Protein AF-A0A9W6WL36-F1 (afdb_monomer_lite)

Foldseek 3Di:
DDPPDPDDDPVVVVVVQVLQVVLQVVLVVVLVVAFAFDADDSRDTDTDGPPPDQAWDWDQDPVRDIDIDGPSFVVSVVVCLVPPKDQADWDQPDPVVSDIDGGIDDPDGDDDDDDFDDKFAFQALDPPGGDHFAMWTHHPVLDTPDGTDAPLPDPWFQQLRNVLVVPQPSLCNDDPDPQRSLLSSQVSLVVSLVCLVVLNPVPDLVRSLNNQKTKDWAQDALVVCPPDFALQNLQLVLCCVQVHVVQRGDHGRIRIWAFFCAPPPDDSSLRTYGSVLVVDDPVSVLVSVCVSRVNNPDPDSRPSNGGPSVVVSVVSLSVCQRRRQVVCVVVVHHRSHVVRDRDPVSVVVVCCVPDPPNPDDVVVVDDDDPPPDDPDDPPPPPPDPPPPDDDDDDDDDDDDDDDDDDD

Radius of gyration: 34.39 Å; chains: 1; bounding box: 67×111×102 Å

Structure (mmCIF, N/CA/C/O backbone):
data_AF-A0A9W6WL36-F1
#
_entry.id   AF-A0A9W6WL36-F1
#
loop_
_atom_site.group_PDB
_atom_site.id
_atom_site.type_symbol
_atom_site.label_atom_id
_atom_site.label_alt_id
_atom_site.label_comp_id
_atom_site.label_asym_id
_atom_site.label_entity_id
_atom_site.label_seq_id
_atom_site.pdbx_PDB_ins_code
_atom_site.Cartn_x
_atom_site.Cartn_y
_atom_site.Cartn_z
_atom_site.occupancy
_atom_site.B_iso_or_equiv
_atom_site.auth_seq_id
_atom_site.auth_comp_id
_atom_site.auth_asym_id
_atom_site.auth_atom_id
_atom_site.pdbx_PDB_model_num
ATOM 1 N N . MET A 1 1 ? 8.421 17.167 17.405 1.00 91.50 1 MET A N 1
ATOM 2 C CA . MET A 1 1 ? 9.853 16.872 17.135 1.00 91.50 1 MET A CA 1
ATOM 3 C C . MET A 1 1 ? 10.465 17.694 15.990 1.00 91.50 1 MET A C 1
ATOM 5 O O . MET A 1 1 ? 11.444 17.273 15.384 1.00 91.50 1 MET A O 1
ATOM 9 N N . ARG A 1 2 ? 9.930 18.885 15.678 1.00 93.38 2 ARG A N 1
ATOM 10 C CA . ARG A 1 2 ? 10.450 19.747 14.604 1.00 93.38 2 ARG A CA 1
ATOM 11 C C . ARG A 1 2 ? 11.772 20.396 15.037 1.00 93.38 2 ARG A C 1
ATOM 13 O O . ARG A 1 2 ? 11.843 20.941 16.137 1.00 93.38 2 ARG A O 1
ATOM 20 N N . LYS A 1 3 ? 12.792 20.378 14.170 1.00 94.38 3 LYS A N 1
ATOM 21 C CA . LYS A 1 3 ? 14.057 21.101 14.401 1.00 94.38 3 LYS A CA 1
ATOM 22 C C . LYS A 1 3 ? 13.787 22.608 14.509 1.00 94.38 3 LYS A C 1
ATOM 24 O O . LYS A 1 3 ? 13.025 23.146 13.709 1.00 94.38 3 LYS A O 1
ATOM 29 N N . GLY A 1 4 ? 14.388 23.269 15.499 1.00 94.31 4 GLY A N 1
ATOM 30 C CA . GLY A 1 4 ? 14.174 24.699 15.762 1.00 94.31 4 GLY A CA 1
ATOM 31 C C . GLY A 1 4 ? 12.824 25.042 16.408 1.00 94.31 4 GLY A C 1
ATOM 32 O O . GLY A 1 4 ? 12.431 26.205 16.411 1.00 94.31 4 GLY A O 1
ATOM 33 N N . SER A 1 5 ? 12.086 24.054 16.935 1.00 97.12 5 SER A N 1
ATOM 34 C CA . SER A 1 5 ? 10.872 24.325 17.718 1.00 97.12 5 SER A CA 1
ATOM 35 C C . SER A 1 5 ? 11.226 25.022 19.033 1.00 97.12 5 SER A C 1
ATOM 37 O O . SER A 1 5 ? 12.085 24.533 19.763 1.00 97.12 5 SER A O 1
ATOM 39 N N . ARG A 1 6 ? 10.531 26.122 19.357 1.00 97.31 6 ARG A N 1
ATOM 40 C CA . ARG A 1 6 ? 10.685 26.830 20.643 1.00 97.31 6 ARG A CA 1
ATOM 41 C C . ARG A 1 6 ? 10.225 25.979 21.830 1.00 97.31 6 ARG A C 1
ATOM 43 O O . ARG A 1 6 ? 10.851 26.014 22.879 1.00 97.31 6 ARG A O 1
ATOM 50 N N . TRP A 1 7 ? 9.177 25.181 21.634 1.00 97.00 7 TRP A N 1
ATOM 51 C CA . TRP A 1 7 ? 8.701 24.187 22.597 1.00 97.00 7 TRP A CA 1
ATOM 52 C C . TRP A 1 7 ? 9.056 22.799 22.076 1.00 97.00 7 TRP A C 1
ATOM 54 O O . TRP A 1 7 ? 8.267 22.136 21.399 1.00 97.00 7 TRP A O 1
ATOM 64 N N . TYR A 1 8 ? 10.310 22.407 22.273 1.00 96.88 8 TYR A N 1
ATOM 65 C CA . TYR A 1 8 ? 10.789 21.072 21.941 1.00 96.88 8 TYR A CA 1
ATOM 66 C C . TYR A 1 8 ? 10.820 20.220 23.211 1.00 96.88 8 TYR A C 1
ATOM 68 O O . TYR A 1 8 ? 11.493 20.576 24.169 1.00 96.88 8 TYR A O 1
ATOM 76 N N . SER A 1 9 ? 10.127 19.084 23.202 1.00 97.31 9 SER A N 1
ATOM 77 C CA . SER A 1 9 ? 10.274 18.038 24.217 1.00 97.31 9 SER A CA 1
ATOM 78 C C . SER A 1 9 ? 10.141 16.679 23.544 1.00 97.31 9 SER A C 1
ATOM 80 O O . SER A 1 9 ? 9.159 16.410 22.843 1.00 97.31 9 SER A O 1
ATOM 82 N N . MET A 1 10 ? 11.163 15.845 23.725 1.00 97.38 10 MET A N 1
ATOM 83 C CA . MET A 1 10 ? 11.170 14.470 23.229 1.00 97.38 10 MET A CA 1
ATOM 84 C C . MET A 1 10 ? 10.316 13.574 24.123 1.00 97.38 10 ME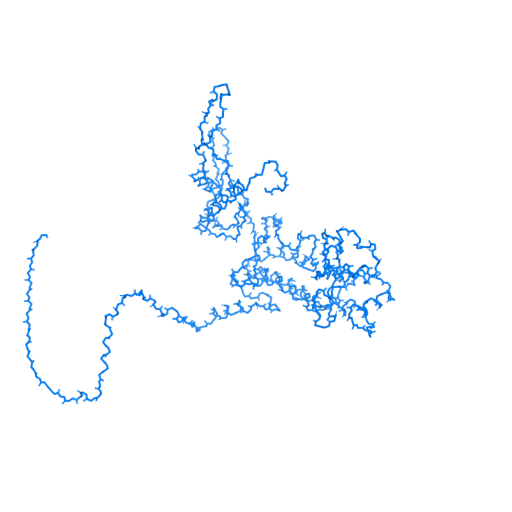T A C 1
ATOM 86 O O . MET A 1 10 ? 9.610 12.696 23.636 1.00 97.38 10 MET A O 1
ATOM 90 N N . GLU A 1 11 ? 10.351 13.849 25.419 1.00 98.00 11 GLU A N 1
ATOM 91 C CA . GLU A 1 11 ? 9.641 13.159 26.484 1.00 98.00 11 GLU A CA 1
ATOM 92 C C . GLU A 1 11 ? 8.134 13.273 26.275 1.00 98.00 11 GLU A C 1
ATOM 94 O O . GLU A 1 11 ? 7.449 12.254 26.236 1.00 98.00 11 GLU A O 1
ATOM 99 N N . MET A 1 12 ? 7.628 14.490 26.033 1.00 98.06 12 MET A N 1
ATOM 100 C CA . MET A 1 12 ? 6.214 14.720 25.732 1.00 98.06 12 MET A CA 1
ATOM 101 C C . MET A 1 12 ? 5.769 13.892 24.521 1.00 98.06 12 MET A C 1
ATOM 103 O O . MET A 1 12 ? 4.771 13.182 24.591 1.00 98.06 12 MET A O 1
ATOM 107 N N . ALA A 1 13 ? 6.540 13.924 23.428 1.00 97.69 13 ALA A N 1
ATOM 108 C CA . ALA A 1 13 ? 6.221 13.149 22.230 1.00 97.69 13 ALA A CA 1
ATOM 109 C C . ALA A 1 13 ? 6.243 11.632 22.496 1.00 97.69 13 ALA A C 1
ATOM 111 O O . ALA A 1 13 ? 5.366 10.911 22.021 1.00 97.69 13 ALA A O 1
ATOM 112 N N . GLY A 1 14 ? 7.216 11.148 23.273 1.00 97.88 14 GLY A N 1
ATOM 113 C CA . GLY A 1 14 ? 7.319 9.744 23.670 1.00 97.88 14 GLY A CA 1
ATOM 114 C C . GLY A 1 14 ? 6.126 9.278 24.506 1.00 97.88 14 GLY A C 1
ATOM 115 O O . GLY A 1 14 ? 5.538 8.241 24.198 1.00 97.88 14 GLY A O 1
ATOM 116 N N . ILE A 1 15 ? 5.727 10.069 25.508 1.00 98.12 15 ILE A N 1
ATOM 117 C CA . ILE A 1 15 ? 4.568 9.786 26.369 1.00 98.12 15 ILE A CA 1
ATOM 118 C C . ILE A 1 15 ? 3.284 9.723 25.538 1.00 98.12 15 ILE A C 1
ATOM 120 O O . ILE A 1 15 ? 2.516 8.770 25.688 1.00 98.12 15 ILE A O 1
ATOM 124 N N . THR A 1 16 ? 3.063 10.677 24.625 1.00 97.38 16 THR A N 1
ATOM 125 C CA . THR A 1 16 ? 1.879 10.678 23.749 1.00 97.38 16 THR A CA 1
ATOM 126 C C . THR A 1 16 ? 1.820 9.413 22.890 1.00 97.38 16 THR A C 1
ATOM 128 O O . THR A 1 16 ? 0.792 8.738 22.861 1.00 97.38 16 THR A O 1
ATOM 131 N N . CYS A 1 17 ? 2.929 9.042 22.240 1.00 96.88 17 CYS A N 1
ATOM 132 C CA . CYS A 1 17 ? 2.988 7.852 21.389 1.00 96.88 17 CYS A CA 1
ATOM 133 C C . CYS A 1 17 ? 2.772 6.553 22.176 1.00 96.88 17 CYS A C 1
ATOM 135 O O . CYS A 1 17 ? 2.017 5.689 21.731 1.00 96.88 17 CYS A O 1
ATOM 137 N N . LEU A 1 18 ? 3.411 6.402 23.341 1.00 97.94 18 LEU A N 1
ATOM 138 C CA . LEU A 1 18 ? 3.266 5.198 24.162 1.00 97.94 18 LEU A CA 1
ATOM 139 C C . LEU A 1 18 ? 1.849 5.070 24.734 1.00 97.94 18 LEU A C 1
ATOM 141 O O . LEU A 1 18 ? 1.286 3.975 24.737 1.00 97.94 18 LEU A O 1
ATOM 145 N N . THR A 1 19 ? 1.253 6.183 25.167 1.00 97.69 19 THR A N 1
ATOM 146 C CA . THR A 1 19 ? -0.134 6.205 25.655 1.00 97.69 19 THR A CA 1
ATOM 147 C C . THR A 1 19 ? -1.093 5.791 24.541 1.00 97.69 19 THR A C 1
ATOM 149 O O . THR A 1 19 ? -1.877 4.866 24.736 1.00 97.69 19 THR A O 1
ATOM 152 N N . GLY A 1 20 ? -0.965 6.379 23.344 1.00 97.19 20 GLY A N 1
ATOM 153 C CA . GLY A 1 20 ? -1.773 5.999 22.179 1.00 97.19 20 GLY A CA 1
ATOM 154 C C . GLY A 1 20 ? -1.611 4.523 21.797 1.00 97.19 20 GLY A C 1
ATOM 155 O O . GLY A 1 20 ? -2.601 3.813 21.626 1.00 97.19 20 GLY A O 1
ATOM 156 N N . ALA A 1 21 ? -0.372 4.020 21.769 1.00 96.94 21 ALA A N 1
ATOM 157 C CA . ALA A 1 21 ? -0.091 2.607 21.509 1.00 96.94 21 ALA A CA 1
ATOM 158 C C . ALA A 1 21 ? -0.739 1.677 22.551 1.00 96.94 21 ALA A C 1
ATOM 160 O O . ALA A 1 21 ? -1.266 0.621 22.203 1.00 96.94 21 ALA A O 1
ATOM 161 N N . THR A 1 22 ? -0.738 2.071 23.825 1.00 97.69 22 THR A N 1
ATOM 162 C CA . THR A 1 22 ? -1.358 1.290 24.906 1.00 97.69 22 THR A CA 1
ATOM 163 C C . THR A 1 22 ? -2.884 1.273 24.773 1.00 97.69 22 THR A C 1
ATOM 165 O O . THR A 1 22 ? -3.506 0.221 24.942 1.00 97.69 22 THR A O 1
ATOM 168 N N . ILE A 1 23 ? -3.492 2.410 24.413 1.00 97.88 23 ILE A N 1
ATOM 169 C CA . ILE A 1 23 ? -4.938 2.523 24.167 1.00 97.88 23 ILE A CA 1
ATOM 170 C C . ILE A 1 23 ? -5.358 1.615 23.007 1.00 97.88 23 ILE A C 1
ATOM 172 O O . ILE A 1 23 ? -6.270 0.800 23.164 1.00 97.88 23 ILE A O 1
ATOM 176 N N . ILE A 1 24 ? -4.674 1.697 21.861 1.00 97.38 24 ILE A N 1
ATOM 177 C CA . ILE A 1 24 ? -5.064 0.931 20.670 1.00 97.38 24 ILE A CA 1
ATOM 178 C C . ILE A 1 24 ? -4.814 -0.575 20.840 1.00 97.38 24 ILE A C 1
ATOM 180 O O . ILE A 1 24 ? -5.602 -1.392 20.367 1.00 97.38 24 ILE A O 1
ATOM 184 N N . GLN A 1 25 ? -3.771 -0.975 21.578 1.00 96.44 25 GLN A N 1
ATOM 185 C CA . GLN A 1 25 ? -3.529 -2.383 21.921 1.00 96.44 25 GLN A CA 1
ATOM 186 C C . GLN A 1 25 ? -4.615 -2.946 22.844 1.00 96.44 25 GLN A C 1
ATOM 188 O O . GLN A 1 25 ? -5.050 -4.084 22.653 1.00 96.44 25 GLN A O 1
ATOM 193 N N . MET A 1 26 ? -5.082 -2.149 23.810 1.00 96.88 26 MET A N 1
ATOM 194 C CA . MET A 1 26 ? -6.204 -2.514 24.676 1.00 96.88 26 MET A CA 1
ATOM 195 C C . MET A 1 26 ? -7.484 -2.714 23.856 1.00 96.88 26 MET A C 1
ATOM 197 O O . MET A 1 26 ? -8.128 -3.758 23.984 1.00 96.88 26 MET A O 1
ATOM 201 N N . ALA A 1 27 ? -7.802 -1.770 22.965 1.00 97.12 27 ALA A N 1
ATOM 202 C CA . ALA A 1 27 ? -8.955 -1.869 22.074 1.00 97.12 27 ALA A CA 1
ATOM 203 C C . ALA A 1 27 ? -8.864 -3.104 21.161 1.00 97.12 27 ALA A C 1
ATOM 205 O O . ALA A 1 27 ? -9.804 -3.896 21.097 1.00 97.12 27 ALA A O 1
ATOM 206 N N . ARG A 1 28 ? -7.702 -3.342 20.536 1.00 96.62 28 ARG A N 1
ATOM 207 C CA . ARG A 1 28 ? -7.456 -4.529 19.703 1.00 96.62 28 ARG A CA 1
ATOM 208 C C . ARG A 1 28 ? -7.674 -5.822 20.476 1.00 96.62 28 ARG A C 1
ATOM 210 O O . ARG A 1 28 ? -8.320 -6.721 19.953 1.00 96.62 28 ARG A O 1
ATOM 217 N N . SER A 1 29 ? -7.150 -5.926 21.698 1.00 96.38 29 SER A N 1
ATOM 218 C CA . SER A 1 29 ? -7.293 -7.139 22.512 1.00 96.38 29 SER A CA 1
ATOM 219 C C . SER A 1 29 ? -8.756 -7.463 22.815 1.00 96.38 29 SER A C 1
ATOM 221 O O . SER A 1 29 ? -9.119 -8.636 22.893 1.00 96.38 29 SER A O 1
ATOM 223 N N . LEU A 1 30 ? -9.606 -6.445 22.968 1.00 96.12 30 LEU A N 1
ATOM 224 C CA . LEU A 1 30 ? -11.039 -6.655 23.121 1.00 96.12 30 LEU A CA 1
ATOM 225 C C . LEU A 1 30 ? -11.688 -7.097 21.806 1.00 96.12 30 LEU A C 1
ATOM 227 O O . LEU A 1 30 ? -12.425 -8.078 21.802 1.00 96.12 30 LEU A O 1
ATOM 231 N N . VAL A 1 31 ? -11.396 -6.403 20.704 1.00 96.06 31 VAL A N 1
ATOM 232 C CA . VAL A 1 31 ? -11.944 -6.723 19.375 1.00 96.06 31 VAL A CA 1
ATOM 233 C C . VAL A 1 31 ? -11.580 -8.147 18.949 1.00 96.06 31 VAL A C 1
ATOM 235 O O . VAL A 1 31 ? -12.436 -8.861 18.443 1.00 96.06 31 VAL A O 1
ATOM 238 N N . ASP A 1 32 ? -10.359 -8.602 19.229 1.00 95.75 32 ASP A N 1
ATOM 239 C CA . ASP A 1 32 ? -9.876 -9.961 18.928 1.00 95.75 32 ASP A CA 1
ATOM 240 C C . ASP A 1 32 ? -10.647 -11.067 19.670 1.00 95.75 32 ASP A C 1
ATOM 242 O O . ASP A 1 32 ? -10.703 -12.209 19.228 1.00 95.75 32 ASP A O 1
ATOM 246 N N . ARG A 1 33 ? -11.289 -10.732 20.797 1.00 96.25 33 ARG A N 1
ATOM 247 C CA . ARG A 1 33 ? -12.140 -11.663 21.555 1.00 96.25 33 ARG A CA 1
ATOM 248 C C . ARG A 1 33 ? -13.587 -11.690 21.067 1.00 96.25 33 ARG A C 1
ATOM 250 O O . ARG A 1 33 ? -14.313 -12.617 21.413 1.00 96.25 33 ARG A O 1
ATOM 257 N N . LEU A 1 34 ? -14.019 -10.658 20.343 1.00 94.69 34 LEU A N 1
ATOM 258 C CA . LEU A 1 34 ? -15.410 -10.458 19.915 1.00 94.69 34 LEU A CA 1
ATOM 259 C C . LEU A 1 34 ? -15.607 -10.675 18.408 1.00 94.69 34 LEU A C 1
ATOM 261 O O . LEU A 1 34 ? -16.713 -10.975 17.966 1.00 94.69 34 LEU A O 1
ATOM 265 N N . GLY A 1 35 ? -14.546 -10.525 17.620 1.00 95.69 35 GLY A N 1
ATOM 266 C CA . GLY A 1 35 ? -14.544 -10.660 16.171 1.00 95.69 35 GLY A CA 1
ATOM 267 C C . GLY A 1 35 ? -13.127 -10.861 15.650 1.00 95.69 35 GLY A C 1
ATOM 268 O O . GLY A 1 35 ? -12.314 -11.524 16.289 1.00 95.69 35 GLY A O 1
ATOM 269 N N . ARG A 1 36 ? -12.827 -10.322 14.466 1.00 96.62 36 ARG A N 1
ATOM 270 C CA . ARG A 1 36 ? -11.510 -10.479 13.834 1.00 96.62 36 ARG A CA 1
ATOM 271 C C . ARG A 1 36 ? -10.942 -9.116 13.433 1.00 96.62 36 ARG A C 1
ATOM 273 O O . ARG A 1 36 ? -11.481 -8.493 12.515 1.00 96.62 36 ARG A O 1
ATOM 280 N N . PRO A 1 37 ? -9.865 -8.637 14.078 1.00 96.31 37 PRO A N 1
ATOM 281 C CA . PRO A 1 37 ? -9.139 -7.468 13.603 1.00 96.31 37 PRO A CA 1
ATOM 282 C C . PRO A 1 37 ? -8.394 -7.817 12.308 1.00 96.31 37 PRO A C 1
ATOM 284 O O . PRO A 1 37 ? -7.753 -8.864 12.214 1.00 96.31 37 PRO A O 1
ATOM 287 N N . LEU A 1 38 ? -8.487 -6.942 11.309 1.00 94.94 38 LEU A N 1
ATOM 288 C CA . LEU A 1 38 ? -7.890 -7.126 9.984 1.00 94.94 38 LEU A CA 1
ATOM 289 C C . LEU A 1 38 ? -6.613 -6.301 9.821 1.00 94.94 38 LEU A C 1
ATOM 291 O O . LEU A 1 38 ? -5.584 -6.838 9.427 1.00 94.94 38 LEU A O 1
ATOM 295 N N . GLU A 1 39 ? -6.671 -5.014 10.162 1.00 94.31 39 GLU A N 1
ATOM 296 C CA . GLU A 1 39 ? -5.542 -4.086 10.074 1.00 94.31 39 GLU A CA 1
ATOM 297 C C . GLU A 1 39 ? -5.596 -3.103 11.246 1.00 94.31 39 GLU A C 1
ATOM 299 O O . GLU A 1 39 ? -6.669 -2.665 11.663 1.00 94.31 39 GLU A O 1
ATOM 304 N N . LEU A 1 40 ? -4.427 -2.752 11.776 1.00 93.12 40 LEU A N 1
ATOM 305 C CA . LEU A 1 40 ? -4.274 -1.759 12.835 1.00 93.12 40 LEU A CA 1
ATOM 306 C C . LEU A 1 40 ? -3.303 -0.679 12.359 1.00 93.12 40 LEU A C 1
ATOM 308 O O . LEU A 1 40 ? -2.159 -0.980 12.006 1.00 93.12 40 LEU A O 1
ATOM 312 N N . ASP A 1 41 ? -3.759 0.571 12.369 1.00 87.00 41 ASP A N 1
ATOM 313 C CA . ASP A 1 41 ? -2.912 1.754 12.181 1.00 87.00 41 ASP A CA 1
ATOM 314 C C . ASP A 1 41 ? -2.695 2.448 13.540 1.00 87.00 41 ASP A C 1
ATOM 316 O O . ASP A 1 41 ? -2.998 1.896 14.595 1.00 87.00 41 ASP A O 1
ATOM 320 N N . THR A 1 42 ? -2.113 3.643 13.523 1.00 86.12 42 THR A N 1
ATOM 321 C CA . THR A 1 42 ? -1.705 4.405 14.719 1.00 86.12 42 THR A CA 1
ATOM 322 C C . THR A 1 42 ? -2.804 4.512 15.788 1.00 86.12 42 THR A C 1
ATOM 324 O O . THR A 1 42 ? -2.516 4.350 16.971 1.00 86.12 42 THR A O 1
ATOM 327 N N . ASP A 1 43 ? -4.042 4.759 15.368 1.00 88.50 43 ASP A N 1
ATOM 328 C CA . ASP A 1 43 ? -5.194 5.081 16.217 1.00 88.50 43 ASP A CA 1
ATOM 329 C C . ASP A 1 43 ? -6.510 4.423 15.757 1.00 88.50 43 ASP A C 1
ATOM 331 O O . ASP A 1 43 ? -7.545 4.602 16.394 1.00 88.50 43 ASP A O 1
ATOM 335 N N . GLY A 1 44 ? -6.475 3.615 14.693 1.00 93.50 44 GLY A N 1
ATOM 336 C CA . GLY A 1 44 ? -7.650 2.970 14.105 1.00 93.50 44 GLY A CA 1
ATOM 337 C C . GLY A 1 44 ? -7.497 1.458 13.970 1.00 93.50 44 GLY A C 1
ATOM 338 O O . GLY A 1 44 ? -6.398 0.943 13.737 1.00 93.50 44 GLY A O 1
ATOM 339 N N . ILE A 1 45 ? -8.618 0.744 14.090 1.00 95.44 45 ILE A N 1
ATOM 340 C CA . ILE A 1 45 ? -8.695 -0.709 13.910 1.00 95.44 45 ILE A CA 1
ATOM 341 C C . ILE A 1 45 ? -9.758 -1.007 12.863 1.00 95.44 45 ILE A C 1
ATOM 343 O O . ILE A 1 45 ? -10.942 -0.774 13.088 1.00 95.44 45 ILE A O 1
ATOM 347 N N . TRP A 1 46 ? -9.336 -1.597 11.751 1.00 96.56 46 TRP A N 1
ATOM 348 C CA . TRP A 1 46 ? -10.248 -2.248 10.822 1.00 96.56 46 TRP A CA 1
ATOM 349 C C . TRP A 1 46 ? -10.564 -3.638 11.351 1.00 96.56 46 TRP A C 1
ATOM 351 O O . TRP A 1 46 ? -9.655 -4.430 11.613 1.00 96.56 46 TRP A O 1
ATOM 361 N N . CYS A 1 47 ? -11.842 -3.953 11.524 1.00 96.69 47 CYS A N 1
ATOM 362 C CA . CYS A 1 47 ? -12.268 -5.255 12.016 1.00 96.69 47 CYS A CA 1
ATOM 363 C C . CYS A 1 47 ? -13.576 -5.699 11.374 1.00 96.69 47 CYS A C 1
ATOM 365 O O . CYS A 1 47 ? -14.339 -4.891 10.853 1.00 96.69 47 CYS A O 1
ATOM 367 N N . ILE A 1 48 ? -13.818 -7.004 11.438 1.00 96.88 48 ILE A N 1
ATOM 368 C CA . ILE A 1 48 ? -15.117 -7.596 11.139 1.00 96.88 48 ILE A CA 1
ATOM 369 C C . ILE A 1 48 ? -15.699 -8.162 12.430 1.00 96.88 48 ILE A C 1
ATOM 371 O O . ILE A 1 48 ? -15.036 -8.903 13.164 1.00 96.88 48 ILE A O 1
ATOM 375 N N . LEU A 1 49 ? -16.944 -7.791 12.701 1.00 96.31 49 LEU A N 1
ATOM 376 C CA . LEU A 1 49 ? -17.757 -8.334 13.782 1.00 96.31 49 LEU A CA 1
ATOM 377 C C . LEU A 1 49 ? -18.858 -9.218 13.175 1.00 96.31 49 LEU A C 1
ATOM 379 O O . LEU A 1 49 ? -19.208 -9.033 12.006 1.00 96.31 49 LEU A O 1
ATOM 383 N N . PRO A 1 50 ? -19.405 -10.189 13.928 1.00 96.81 50 PRO A N 1
ATOM 384 C CA . PRO A 1 50 ? -20.563 -10.954 13.474 1.00 96.81 50 PRO A CA 1
ATOM 385 C C . PRO A 1 50 ? -21.723 -10.031 13.081 1.00 96.81 50 PRO A C 1
ATOM 387 O O . PRO A 1 50 ? -21.983 -9.049 13.769 1.00 96.81 50 PRO A O 1
ATOM 390 N N . SER A 1 51 ? -22.469 -10.367 12.027 1.00 94.38 51 SER A N 1
ATOM 391 C CA . SER A 1 51 ? -23.627 -9.568 11.584 1.00 94.38 51 SER A CA 1
ATOM 392 C C . SER A 1 51 ? -24.745 -9.485 12.628 1.00 94.38 51 SER A C 1
ATOM 394 O O . SER A 1 51 ? -25.537 -8.550 12.622 1.00 94.38 51 SER A O 1
ATOM 396 N N . SER A 1 52 ? -24.803 -10.451 13.546 1.00 95.75 52 SER A N 1
ATOM 397 C CA . SER A 1 52 ? -25.719 -10.459 14.688 1.00 95.75 52 SER A CA 1
ATOM 398 C C . SER A 1 52 ? -25.205 -9.664 15.896 1.00 95.75 52 SER A C 1
ATOM 400 O O . SER A 1 52 ? -25.857 -9.667 16.940 1.00 95.75 52 SER A O 1
ATOM 402 N N . PHE A 1 53 ? -24.015 -9.057 15.818 1.00 95.81 53 PHE A N 1
ATOM 403 C CA . PHE A 1 53 ? -23.445 -8.287 16.920 1.00 95.81 53 PHE A CA 1
ATOM 404 C C . PHE A 1 53 ? -24.230 -6.978 17.122 1.00 95.81 53 PHE A C 1
ATOM 406 O O . PHE A 1 53 ? -24.598 -6.339 16.137 1.00 95.81 53 PHE A O 1
ATOM 413 N N . PRO A 1 54 ? -24.489 -6.544 18.371 1.00 93.94 54 PRO A N 1
ATOM 414 C CA . PRO A 1 54 ? -25.238 -5.317 18.615 1.00 93.94 54 PRO A CA 1
ATOM 415 C C . PRO A 1 54 ? -24.535 -4.085 18.039 1.00 93.94 54 PRO A C 1
ATOM 417 O O . PRO A 1 54 ? -23.397 -3.795 18.407 1.00 93.94 54 PRO A O 1
ATOM 420 N N . GLU A 1 55 ? -25.227 -3.345 17.173 1.00 90.31 55 GLU A N 1
ATOM 421 C CA . GLU A 1 55 ? -24.670 -2.185 16.476 1.00 90.31 55 GLU A CA 1
ATOM 422 C C . GLU A 1 55 ? -25.289 -0.874 16.983 1.00 90.31 55 GLU A C 1
ATOM 424 O O . GLU A 1 55 ? -24.767 -0.278 17.925 1.00 90.31 55 GLU A O 1
ATOM 429 N N . ASN A 1 56 ? -26.407 -0.430 16.401 1.00 93.31 56 ASN A N 1
ATOM 430 C CA . ASN A 1 56 ? -27.017 0.866 16.695 1.00 93.31 56 ASN A CA 1
ATOM 431 C C . ASN A 1 56 ? -28.278 0.737 17.561 1.00 93.31 56 ASN A C 1
ATOM 433 O O . ASN A 1 56 ? -29.182 -0.045 17.267 1.00 93.31 56 ASN A O 1
ATOM 437 N N . PHE A 1 57 ? -28.362 1.566 18.602 1.00 92.00 57 PHE A N 1
ATOM 438 C CA . PHE A 1 57 ? -29.506 1.674 19.504 1.00 92.00 57 PHE A CA 1
ATOM 439 C C . PHE A 1 57 ? -30.089 3.086 19.479 1.00 92.00 57 PHE A C 1
ATOM 441 O O . PHE A 1 57 ? -29.351 4.070 19.477 1.00 92.00 57 PHE A O 1
ATOM 448 N N . ASN A 1 58 ? -31.421 3.182 19.517 1.00 93.12 58 ASN A N 1
ATOM 449 C CA . ASN A 1 58 ? -32.149 4.450 19.551 1.00 93.12 58 ASN A CA 1
ATOM 450 C C . ASN A 1 58 ? -32.790 4.663 20.924 1.00 93.12 58 ASN A C 1
ATOM 452 O O . ASN A 1 58 ? -33.773 4.004 21.270 1.00 93.12 58 ASN A O 1
ATOM 456 N N . PHE A 1 59 ? -32.267 5.614 21.695 1.00 93.25 59 PHE A N 1
ATOM 457 C CA . PHE A 1 59 ? -32.815 5.992 22.994 1.00 93.25 59 PHE A CA 1
ATOM 458 C C . PHE A 1 59 ? -33.832 7.124 22.850 1.00 93.25 59 PHE A C 1
ATOM 460 O O . PHE A 1 59 ? -33.523 8.182 22.301 1.00 93.25 59 PHE A O 1
ATOM 467 N N . LYS A 1 60 ? -35.040 6.920 23.388 1.00 93.00 60 LYS A N 1
ATOM 468 C CA . LYS A 1 60 ? -36.080 7.955 23.482 1.00 93.00 60 LYS A CA 1
ATOM 469 C C . LYS A 1 60 ? -35.918 8.732 24.784 1.00 93.00 60 LYS A C 1
ATOM 471 O O . LYS A 1 60 ? -36.079 8.168 25.866 1.00 93.00 60 LYS A O 1
ATOM 476 N N . ILE A 1 61 ? -35.622 10.024 24.692 1.00 94.25 61 ILE A N 1
ATOM 477 C CA . ILE A 1 61 ? -35.490 10.902 25.860 1.00 94.25 61 ILE A CA 1
ATOM 478 C C . ILE A 1 61 ? -36.859 11.499 26.215 1.00 94.25 61 ILE A C 1
ATOM 480 O O . ILE A 1 61 ? -37.704 11.719 25.349 1.00 94.25 61 ILE A O 1
ATOM 484 N N . LYS A 1 62 ? -37.078 11.814 27.501 1.00 92.75 62 LYS A N 1
ATOM 485 C CA . LYS A 1 62 ? -38.311 12.443 28.022 1.00 92.75 62 LYS A CA 1
ATOM 486 C C . LYS A 1 62 ? -38.732 13.724 27.287 1.00 92.75 62 LYS A C 1
ATOM 488 O O . LYS A 1 62 ? -39.909 14.051 27.273 1.00 92.75 62 LYS A O 1
ATOM 493 N N . ASN A 1 63 ? -37.786 14.445 26.685 1.00 91.56 63 ASN A N 1
ATOM 494 C CA . ASN A 1 63 ? -38.038 15.658 25.901 1.00 91.56 63 ASN A CA 1
ATOM 495 C C . ASN A 1 63 ? -38.439 15.376 24.436 1.00 91.56 63 ASN A C 1
ATOM 497 O O . ASN A 1 63 ? -38.470 16.301 23.631 1.00 91.56 63 ASN A O 1
ATOM 501 N N . GLY A 1 64 ? -38.688 14.114 24.074 1.00 89.94 64 GLY A N 1
ATOM 502 C CA . GLY A 1 64 ? -39.094 13.696 22.731 1.00 89.94 64 GLY A CA 1
ATOM 503 C C . GLY A 1 64 ? -37.950 13.569 21.720 1.00 89.94 64 GLY A C 1
ATOM 504 O O . GLY A 1 64 ? -38.195 13.143 20.594 1.00 89.94 64 GLY A O 1
ATOM 505 N N . LYS A 1 65 ? -36.703 13.901 22.091 1.00 91.69 65 LYS A N 1
ATOM 506 C CA . LYS A 1 65 ? -35.541 13.713 21.212 1.00 91.69 65 LYS A CA 1
ATOM 507 C C . LYS A 1 65 ? -35.088 12.254 21.219 1.00 91.69 65 LYS A C 1
ATOM 509 O O . LYS A 1 65 ? -35.063 11.606 22.267 1.00 91.69 65 LYS A O 1
ATOM 514 N N . ASN A 1 66 ? -34.675 11.774 20.049 1.00 91.25 66 ASN A N 1
ATOM 515 C CA . ASN A 1 66 ? -34.020 10.481 19.898 1.00 91.25 66 ASN A CA 1
ATOM 516 C C . ASN A 1 66 ? -32.505 10.680 19.885 1.00 91.25 66 ASN A C 1
ATOM 518 O O . ASN A 1 66 ? -32.008 11.575 19.202 1.00 91.25 66 ASN A O 1
ATOM 522 N N . VAL A 1 67 ? -31.785 9.840 20.622 1.00 91.00 67 VAL A N 1
ATOM 523 C CA . VAL A 1 67 ? -30.322 9.772 20.576 1.00 91.00 67 VAL A CA 1
ATOM 524 C C . VAL A 1 67 ? -29.923 8.406 20.048 1.00 91.00 67 VAL A C 1
ATOM 526 O O . VAL A 1 67 ? -30.319 7.383 20.608 1.00 91.00 67 VAL A O 1
ATOM 529 N N . VAL A 1 68 ? -29.161 8.412 18.957 1.00 90.75 68 VAL A N 1
ATOM 530 C CA . VAL A 1 68 ? -28.571 7.211 18.365 1.00 90.75 68 VAL A CA 1
ATOM 531 C C . VAL A 1 68 ? -27.250 6.936 19.069 1.00 90.75 68 VAL A C 1
ATOM 533 O O . VAL A 1 68 ? -26.480 7.855 19.349 1.00 90.75 68 VAL A O 1
ATOM 536 N N . THR A 1 69 ? -26.982 5.681 19.394 1.00 90.06 69 THR A N 1
ATOM 537 C CA . THR A 1 69 ? -25.726 5.263 20.014 1.00 90.06 69 THR A CA 1
ATOM 538 C C . THR A 1 69 ? -25.238 3.983 19.370 1.00 90.06 69 THR A C 1
ATOM 540 O O . THR A 1 69 ? -26.002 3.028 19.233 1.00 90.06 69 THR A O 1
ATOM 543 N N . THR A 1 70 ? -23.955 3.952 19.026 1.00 94.88 70 THR A N 1
ATOM 544 C CA . THR A 1 70 ? -23.315 2.775 18.444 1.00 94.88 70 THR A CA 1
ATOM 545 C C . THR A 1 70 ? -22.568 2.009 19.525 1.00 94.88 70 THR A C 1
ATOM 547 O O . THR A 1 70 ? -21.571 2.481 20.077 1.00 94.88 70 THR A O 1
ATOM 550 N N . TYR A 1 71 ? -23.057 0.815 19.842 1.00 95.31 71 TYR A N 1
ATOM 551 C CA . TYR A 1 71 ? -22.576 0.010 20.957 1.00 95.31 71 TYR A CA 1
ATOM 552 C C . TYR A 1 71 ? -21.084 -0.357 20.872 1.00 95.31 71 TYR A C 1
ATOM 554 O O . TYR A 1 71 ? -20.402 -0.156 21.879 1.00 95.31 71 TYR A O 1
ATOM 562 N N . PRO A 1 72 ? -20.522 -0.798 19.722 1.00 94.94 72 PRO A N 1
ATOM 563 C CA . PRO A 1 72 ? -19.085 -1.064 19.611 1.00 94.94 72 PRO A CA 1
ATOM 564 C C . PRO A 1 72 ? -18.218 0.143 20.000 1.00 94.94 72 PRO A C 1
ATOM 566 O O . PRO A 1 72 ? -17.232 -0.001 20.724 1.00 94.94 72 PRO A O 1
ATOM 569 N N . CYS A 1 73 ? -18.633 1.340 19.578 1.00 95.50 73 CYS A N 1
ATOM 570 C CA . CYS A 1 73 ? -17.960 2.598 19.882 1.00 95.50 73 CYS A CA 1
ATOM 571 C C . CYS A 1 73 ? -18.068 2.945 21.377 1.00 95.50 73 CYS A C 1
ATOM 573 O O . CYS A 1 73 ? -17.062 3.151 22.057 1.00 95.50 73 CYS A O 1
ATOM 575 N N . SER A 1 74 ? -19.284 2.918 21.933 1.00 95.81 74 SER A N 1
ATOM 576 C CA . SER A 1 74 ? -19.512 3.209 23.355 1.00 95.81 74 SER A CA 1
ATOM 577 C C . SER A 1 74 ? -18.817 2.221 24.292 1.00 95.81 74 SER A C 1
ATOM 579 O O . SER A 1 74 ? -18.316 2.627 25.339 1.00 95.81 74 SER A O 1
ATOM 581 N N . MET A 1 75 ? -18.744 0.941 23.919 1.00 96.06 75 MET A N 1
ATOM 582 C CA . MET A 1 75 ? -18.030 -0.092 24.673 1.00 96.06 75 MET A CA 1
ATOM 583 C C . MET A 1 75 ? -16.537 0.238 24.803 1.00 96.06 75 MET A C 1
ATOM 585 O O . MET A 1 75 ? -15.981 0.150 25.900 1.00 96.06 75 MET A O 1
ATOM 589 N N . LEU A 1 76 ? -15.887 0.632 23.702 1.00 97.00 76 LEU A N 1
ATOM 590 C CA . LEU A 1 76 ? -14.477 1.022 23.722 1.00 97.00 76 LEU A CA 1
ATOM 591 C C . LEU A 1 76 ? -14.271 2.316 24.511 1.00 97.00 76 LEU A C 1
ATOM 593 O O . LEU A 1 76 ? -13.394 2.360 25.374 1.00 97.00 76 LEU A O 1
ATOM 597 N N . ASN A 1 77 ? -15.119 3.324 24.295 1.00 97.38 77 ASN A N 1
ATOM 598 C CA . ASN A 1 77 ? -15.042 4.605 25.004 1.00 97.38 77 ASN A CA 1
ATOM 599 C C . ASN A 1 77 ? -15.200 4.436 26.515 1.00 97.38 77 ASN A C 1
ATOM 601 O O . ASN A 1 77 ? -14.424 4.999 27.284 1.00 97.38 77 ASN A O 1
ATOM 605 N N . TYR A 1 78 ? -16.120 3.580 26.960 1.00 97.81 78 TYR A N 1
ATOM 606 C CA . TYR A 1 78 ? -16.255 3.248 28.376 1.00 97.81 78 TYR A CA 1
ATOM 607 C C . TYR A 1 78 ? -14.942 2.707 28.968 1.00 97.81 78 TYR A C 1
ATOM 609 O O . TYR A 1 78 ? -14.501 3.161 30.024 1.00 97.81 78 TYR A O 1
ATOM 617 N N . LEU A 1 79 ? -14.271 1.776 28.283 1.00 97.00 79 LEU A N 1
ATOM 618 C CA . LEU A 1 79 ? -13.001 1.213 28.753 1.00 97.00 79 LEU A CA 1
ATOM 619 C C . LEU A 1 79 ? -11.849 2.218 28.714 1.00 97.00 79 LEU A C 1
ATOM 621 O O . LEU A 1 79 ? -10.999 2.193 29.607 1.00 97.00 79 LEU A O 1
ATOM 625 N N . VAL A 1 80 ? -11.819 3.096 27.707 1.00 97.56 80 VAL A N 1
ATOM 626 C CA . VAL A 1 80 ? -10.844 4.191 27.634 1.00 97.56 80 VAL A CA 1
ATOM 627 C C . VAL A 1 80 ? -11.007 5.114 28.838 1.00 97.56 80 VAL A C 1
ATOM 629 O O . VAL A 1 80 ? -10.034 5.372 29.544 1.00 97.56 80 VAL A O 1
ATOM 632 N N . HIS A 1 81 ? -12.236 5.526 29.151 1.00 97.88 81 HIS A N 1
ATOM 633 C CA . HIS A 1 81 ? -12.511 6.371 30.310 1.00 97.88 81 HIS A CA 1
ATOM 634 C C . HIS A 1 81 ? -12.193 5.679 31.642 1.00 97.88 81 HIS A C 1
ATOM 636 O O . HIS A 1 81 ? -11.675 6.321 32.551 1.00 97.88 81 HIS A O 1
ATOM 642 N N . GLN A 1 82 ? -12.422 4.373 31.771 1.00 97.75 82 GLN A N 1
ATOM 643 C CA . GLN A 1 82 ? -12.082 3.654 33.005 1.00 97.75 82 GLN A CA 1
ATOM 644 C C . GLN A 1 82 ? -10.572 3.527 33.244 1.00 97.75 82 GLN A C 1
ATOM 646 O O . GLN A 1 82 ? -10.135 3.478 34.390 1.00 97.75 82 GLN A O 1
ATOM 651 N N . LYS A 1 83 ? -9.763 3.439 32.181 1.00 97.44 83 LYS A N 1
ATOM 652 C CA . LYS A 1 83 ? -8.325 3.137 32.296 1.00 97.44 83 LYS A CA 1
ATOM 653 C C . LYS A 1 83 ? -7.399 4.331 32.085 1.00 97.44 83 LYS A C 1
ATOM 655 O O . LYS A 1 83 ? -6.274 4.294 32.570 1.00 97.44 83 LYS A O 1
ATOM 660 N N . PHE A 1 84 ? -7.841 5.349 31.350 1.00 98.00 84 PHE A N 1
ATOM 661 C CA . PHE A 1 84 ? -6.979 6.436 30.872 1.00 98.00 84 PHE A CA 1
ATOM 662 C C . PHE A 1 84 ? -7.473 7.835 31.273 1.00 98.00 84 PHE A C 1
ATOM 664 O O . PHE A 1 84 ? -6.960 8.825 30.763 1.00 98.00 84 PHE A O 1
ATOM 671 N N . THR A 1 85 ? -8.445 7.945 32.185 1.00 98.44 85 THR A N 1
ATOM 672 C CA . THR A 1 85 ? -8.882 9.254 32.698 1.00 98.44 85 THR A CA 1
ATOM 673 C C . THR A 1 85 ? -7.832 9.865 33.617 1.00 98.44 85 THR A C 1
ATOM 675 O O . THR A 1 85 ? -7.355 9.228 34.557 1.00 98.44 85 THR A O 1
ATOM 678 N N . ASN A 1 86 ? -7.500 11.133 33.373 1.00 98.38 86 ASN A N 1
ATOM 679 C CA . ASN A 1 86 ? -6.616 11.886 34.244 1.00 98.38 86 ASN A CA 1
ATOM 680 C C . ASN A 1 86 ? -7.410 12.450 35.428 1.00 98.38 86 ASN A C 1
ATOM 682 O O . ASN A 1 86 ? -8.069 13.479 35.318 1.00 98.38 86 ASN A O 1
ATOM 686 N N . HIS A 1 87 ? -7.313 11.800 36.585 1.00 98.25 87 HIS A N 1
ATOM 687 C CA . HIS A 1 87 ? -7.961 12.247 37.824 1.00 98.25 87 HIS A CA 1
ATOM 688 C C . HIS A 1 87 ? -7.199 13.355 38.572 1.00 98.25 87 HIS A C 1
ATOM 690 O O . HIS A 1 87 ? -7.615 13.764 39.655 1.00 98.25 87 HIS A O 1
ATOM 696 N N . GLN A 1 88 ? -6.073 13.817 38.027 1.00 98.31 88 GLN A N 1
ATOM 697 C CA . GLN A 1 88 ? -5.174 14.787 38.652 1.00 98.31 88 GLN A CA 1
ATOM 698 C C . GLN A 1 88 ? -5.134 16.122 37.898 1.00 98.31 88 GLN A C 1
ATOM 700 O O . GLN A 1 88 ? -4.285 16.962 38.200 1.00 98.31 88 GLN A O 1
ATOM 705 N N . TYR A 1 89 ? -6.022 16.332 36.919 1.00 98.19 89 TYR A N 1
ATOM 706 C CA . TYR A 1 89 ? -6.039 17.553 36.119 1.00 98.19 89 TYR A CA 1
ATOM 707 C C . TYR A 1 89 ? -6.360 18.760 37.007 1.00 98.19 89 TYR A C 1
ATOM 709 O O . TYR A 1 89 ? -7.376 18.773 37.705 1.00 98.19 89 TYR A O 1
ATOM 717 N N . GLN A 1 90 ? -5.488 19.771 37.003 1.00 97.62 90 GLN A N 1
ATOM 718 C CA . GLN A 1 90 ? -5.647 20.978 37.815 1.00 97.62 90 GLN A CA 1
ATOM 719 C C . GLN A 1 90 ? -5.898 22.186 36.927 1.00 97.62 90 GLN A C 1
ATOM 721 O O . GLN A 1 90 ? -5.175 22.415 35.961 1.00 97.62 90 GLN A O 1
ATOM 726 N N . GLU A 1 91 ? -6.879 22.995 37.302 1.00 97.56 91 GLU A N 1
ATOM 727 C CA . GLU A 1 91 ? -7.185 24.251 36.627 1.00 97.56 91 GLU A CA 1
ATOM 728 C C . GLU A 1 91 ? -7.192 25.400 37.635 1.00 97.56 91 GLU A C 1
ATOM 730 O O . GLU A 1 91 ? -7.669 25.254 38.766 1.00 97.56 91 GLU A O 1
ATOM 735 N N . LEU A 1 92 ? -6.619 26.537 37.240 1.00 97.62 92 LEU A N 1
ATOM 736 C CA . LEU A 1 92 ? -6.547 27.734 38.068 1.00 97.62 92 LEU A CA 1
ATOM 737 C C . LEU A 1 92 ? -7.916 28.424 38.082 1.00 97.62 92 LEU A C 1
ATOM 739 O O . LEU A 1 92 ? -8.351 28.964 37.070 1.00 97.62 92 LEU A O 1
ATOM 743 N N . ILE A 1 93 ? -8.578 28.427 39.238 1.00 97.31 93 ILE A N 1
ATOM 744 C CA . ILE A 1 93 ? -9.914 29.025 39.406 1.00 97.31 93 ILE A CA 1
ATOM 745 C C . ILE A 1 93 ? -9.872 30.420 40.036 1.00 97.31 93 ILE A C 1
ATOM 747 O O . ILE A 1 93 ? -10.820 31.185 39.898 1.00 97.31 93 ILE A O 1
ATOM 751 N N . ASP A 1 94 ? -8.789 30.753 40.741 1.00 96.56 94 ASP A N 1
ATOM 752 C CA . ASP A 1 94 ? -8.568 32.079 41.320 1.00 96.56 94 ASP A CA 1
ATOM 753 C C . ASP A 1 94 ? -7.112 32.498 41.071 1.00 96.56 94 ASP A C 1
ATOM 755 O O . ASP A 1 94 ? -6.213 32.028 41.779 1.00 96.56 94 ASP A O 1
ATOM 759 N N . PRO A 1 95 ? -6.860 33.366 40.075 1.00 96.19 95 PRO A N 1
ATOM 760 C CA . PRO A 1 95 ? -5.514 33.832 39.755 1.00 96.19 95 PRO A CA 1
ATOM 761 C C . PRO A 1 95 ? -4.876 34.703 40.839 1.00 96.19 95 PRO A C 1
ATOM 763 O O . PRO A 1 95 ? -3.655 34.755 40.926 1.00 96.19 95 PRO A O 1
ATOM 766 N N . VAL A 1 96 ? -5.675 35.377 41.671 1.00 97.00 96 VAL A N 1
ATOM 767 C CA . VAL A 1 96 ? -5.162 36.284 42.707 1.00 97.00 96 VAL A CA 1
ATOM 768 C C . VAL A 1 96 ? -4.707 35.486 43.923 1.00 97.00 96 VAL A C 1
ATOM 770 O O . VAL A 1 96 ? -3.637 35.739 44.469 1.00 97.00 96 VAL A O 1
ATOM 773 N N . LYS A 1 97 ? -5.499 34.488 44.334 1.00 96.31 97 LYS A N 1
ATOM 774 C CA . LYS A 1 97 ? -5.163 33.601 45.463 1.00 96.31 97 LYS A CA 1
ATOM 775 C C . LYS A 1 97 ? -4.359 32.367 45.055 1.00 96.31 97 LYS A C 1
ATOM 777 O O . LYS A 1 97 ? -4.062 31.542 45.915 1.00 96.31 97 LYS A O 1
ATOM 782 N N . LEU A 1 98 ? -4.046 32.223 43.765 1.00 96.56 98 LEU A N 1
ATOM 783 C CA . LEU A 1 98 ? -3.382 31.054 43.180 1.00 96.56 98 LEU A CA 1
ATOM 784 C C . LEU A 1 98 ? -4.077 29.734 43.559 1.00 96.56 98 LEU A C 1
ATOM 786 O O . LEU A 1 98 ? -3.431 28.737 43.886 1.00 96.56 98 LEU A O 1
ATOM 790 N N . LYS A 1 99 ? -5.417 29.729 43.546 1.00 97.44 99 LYS A N 1
ATOM 791 C CA . LYS A 1 99 ? -6.218 28.560 43.932 1.00 97.44 99 LYS A CA 1
ATOM 792 C C . LYS A 1 99 ? -6.497 27.675 42.723 1.00 97.44 99 LYS A C 1
ATOM 794 O O . LYS A 1 99 ? -7.069 28.133 41.734 1.00 97.44 99 LYS A O 1
ATOM 799 N N . TYR A 1 100 ? -6.190 26.389 42.860 1.00 97.88 100 TYR A N 1
ATOM 800 C CA . TYR A 1 100 ? -6.447 25.370 41.846 1.00 97.88 100 TYR A CA 1
ATOM 801 C C . TYR A 1 100 ? -7.612 24.460 42.238 1.00 97.88 100 TYR A C 1
ATOM 803 O O . TYR A 1 100 ? -7.861 24.211 43.422 1.00 97.88 100 TYR A O 1
ATOM 811 N N . LYS A 1 101 ? -8.323 23.950 41.232 1.00 97.75 101 LYS A N 1
ATOM 812 C CA . LYS A 1 101 ? -9.336 22.902 41.376 1.00 97.75 101 LYS A CA 1
ATOM 813 C C . LYS A 1 101 ? -8.878 21.654 40.631 1.00 97.75 101 LYS A C 1
ATOM 815 O O . LYS A 1 101 ? -8.599 21.720 39.437 1.00 97.75 101 LYS A O 1
ATOM 820 N N . ILE A 1 102 ? -8.852 20.526 41.338 1.00 98.12 102 ILE A N 1
ATOM 821 C CA . ILE A 1 102 ? -8.606 19.211 40.744 1.00 98.12 102 ILE A CA 1
ATOM 822 C C . ILE A 1 102 ? -9.928 18.659 40.211 1.00 98.12 102 ILE A C 1
ATOM 824 O O . ILE A 1 102 ? -10.948 18.710 40.906 1.00 98.12 102 ILE A O 1
ATOM 828 N N . HIS A 1 103 ? -9.916 18.135 38.992 1.00 97.69 103 HIS A N 1
ATOM 829 C CA . HIS A 1 103 ? -11.037 17.403 38.419 1.00 97.69 103 HIS A CA 1
ATOM 830 C C . HIS A 1 103 ? -10.549 16.247 37.537 1.00 97.69 103 HIS A C 1
ATOM 832 O O . HIS A 1 103 ? -9.368 16.149 37.208 1.00 97.69 103 HIS A O 1
ATOM 838 N N . ALA A 1 104 ? -11.467 15.336 37.214 1.00 97.81 104 ALA A N 1
ATOM 839 C CA . ALA A 1 104 ? -11.202 14.250 36.285 1.00 97.81 104 ALA A CA 1
ATOM 840 C C . ALA A 1 104 ? -11.417 14.742 34.852 1.00 97.81 104 ALA A C 1
ATOM 842 O O . ALA A 1 104 ? -12.501 15.240 34.550 1.00 97.81 104 ALA A O 1
ATOM 843 N N . ASP A 1 105 ? -10.411 14.576 33.998 1.00 97.81 105 ASP A N 1
ATOM 844 C CA . ASP A 1 105 ? -10.467 14.970 32.593 1.00 97.81 105 ASP A CA 1
ATOM 845 C C . ASP A 1 105 ? -10.099 13.801 31.669 1.00 97.81 105 ASP A C 1
ATOM 847 O O . ASP A 1 105 ? -9.143 13.055 31.918 1.00 97.81 105 ASP A O 1
ATOM 851 N N . ASN A 1 106 ? -10.897 13.622 30.618 1.00 98.00 106 ASN A N 1
ATOM 852 C CA . ASN A 1 106 ? -10.636 12.684 29.534 1.00 98.00 106 ASN A CA 1
ATOM 853 C C . ASN A 1 106 ? -11.463 13.071 28.307 1.00 98.00 106 ASN A C 1
ATOM 855 O O . ASN A 1 106 ? -12.694 13.040 28.341 1.00 98.00 106 ASN A O 1
ATOM 859 N N . SER A 1 107 ? -10.770 13.410 27.226 1.00 97.31 107 SER A N 1
ATOM 860 C CA . SER A 1 107 ? -11.351 13.798 25.940 1.00 97.31 107 SER A CA 1
ATOM 861 C C . SER A 1 107 ? -11.038 12.794 24.823 1.00 97.31 107 SER A C 1
ATOM 863 O O . SER A 1 107 ? -11.141 13.123 23.643 1.00 97.31 107 SER A O 1
ATOM 865 N N . ILE A 1 108 ? -10.642 11.567 25.177 1.00 97.50 108 ILE A N 1
ATOM 866 C CA . ILE A 1 108 ? -10.273 10.522 24.220 1.00 97.50 108 ILE A CA 1
ATOM 867 C C . ILE A 1 108 ? -11.506 9.684 23.880 1.00 97.50 108 ILE A C 1
ATOM 869 O O . ILE A 1 108 ? -11.971 8.886 24.694 1.00 97.50 108 ILE A O 1
ATOM 873 N N . PHE A 1 109 ? -11.974 9.810 22.640 1.00 96.88 109 PHE A N 1
ATOM 874 C CA . PHE A 1 109 ? -13.095 9.043 22.112 1.00 96.88 109 PHE A CA 1
ATOM 875 C C . PHE A 1 109 ? -12.694 8.338 20.817 1.00 96.88 109 PHE A C 1
ATOM 877 O O . PHE A 1 109 ? -12.117 8.941 19.917 1.00 96.88 109 PHE A O 1
ATOM 884 N N . PHE A 1 110 ? -13.021 7.055 20.726 1.00 96.88 110 PHE A N 1
ATOM 885 C CA . PHE A 1 110 ? -13.202 6.376 19.457 1.00 96.88 110 PHE A CA 1
ATOM 886 C C . PHE A 1 110 ? -14.468 6.888 18.781 1.00 96.88 110 PHE A C 1
ATOM 888 O O . PHE A 1 110 ? -15.466 7.201 19.437 1.00 96.88 110 PHE A O 1
ATOM 895 N N . GLU A 1 111 ? -14.415 6.879 17.460 1.00 94.56 111 GLU A N 1
ATOM 896 C CA . GLU A 1 111 ? -15.553 7.026 16.569 1.00 94.56 111 GLU A CA 1
ATOM 897 C C . GLU A 1 111 ? -15.619 5.780 15.686 1.00 94.56 111 GLU A C 1
ATOM 899 O O . GLU A 1 111 ? -14.633 5.054 15.528 1.00 94.56 111 GLU A O 1
ATOM 904 N N . VAL A 1 112 ? -16.802 5.496 15.155 1.00 93.50 112 VAL A N 1
ATOM 905 C CA . VAL A 1 112 ? -17.028 4.352 14.274 1.00 93.50 112 VAL A CA 1
ATOM 906 C C . VAL A 1 112 ? -17.437 4.869 12.908 1.00 93.50 112 VAL A C 1
ATOM 908 O O . VAL A 1 112 ? -18.332 5.705 12.805 1.00 93.50 112 VAL A O 1
ATOM 911 N N . ASP A 1 113 ? -16.766 4.358 11.884 1.00 90.38 113 ASP A N 1
ATOM 912 C CA . ASP A 1 113 ? -17.109 4.573 10.486 1.00 90.38 113 ASP A CA 1
ATOM 913 C C . ASP A 1 113 ? -17.412 3.208 9.849 1.00 90.38 113 ASP A C 1
ATOM 915 O O . ASP A 1 113 ? -16.721 2.218 10.119 1.00 90.38 113 ASP A O 1
ATOM 919 N N . GLY A 1 114 ? -18.497 3.139 9.081 1.00 87.88 114 GLY A N 1
ATOM 920 C CA . GLY A 1 114 ? -19.119 1.905 8.602 1.00 87.88 114 GLY A CA 1
ATOM 921 C C . GLY A 1 114 ? -20.578 1.723 9.061 1.00 87.88 114 GLY A C 1
ATOM 922 O O . GLY A 1 114 ? -21.166 2.632 9.651 1.00 87.88 114 GLY A O 1
ATOM 923 N N . PRO A 1 115 ? -21.191 0.556 8.787 1.00 94.25 115 PRO A N 1
ATOM 924 C CA . PRO A 1 115 ? -20.586 -0.636 8.193 1.00 94.25 115 PRO A CA 1
ATOM 925 C C . PRO A 1 115 ? -20.256 -0.457 6.703 1.00 94.25 115 PRO A C 1
ATOM 927 O O . PRO A 1 115 ? -20.863 0.353 6.005 1.00 94.25 115 PRO A O 1
ATOM 930 N N . TYR A 1 116 ? -19.303 -1.248 6.206 1.00 96.81 116 TYR A N 1
ATOM 931 C CA . TYR A 1 116 ? -18.876 -1.244 4.802 1.00 96.81 116 TYR A CA 1
ATOM 932 C C . TYR A 1 116 ? -19.251 -2.544 4.096 1.00 96.81 116 TYR A C 1
ATOM 934 O O . TYR A 1 116 ? -19.421 -3.585 4.730 1.00 96.81 116 TYR A O 1
ATOM 942 N N . LYS A 1 117 ? -19.328 -2.491 2.763 1.00 96.50 117 LYS A N 1
ATOM 943 C CA . LYS A 1 117 ? -19.668 -3.646 1.923 1.00 96.50 117 LYS A CA 1
ATOM 944 C C . LYS A 1 117 ? -18.516 -4.631 1.797 1.00 96.50 117 LYS A C 1
ATOM 946 O O . LYS A 1 117 ? -18.725 -5.835 1.883 1.00 96.50 117 LYS A O 1
ATOM 951 N N . ALA A 1 118 ? -17.316 -4.120 1.541 1.00 97.12 118 ALA A N 1
ATOM 952 C CA . ALA A 1 118 ? -16.144 -4.944 1.289 1.00 97.12 118 ALA A CA 1
ATOM 953 C C . ALA A 1 118 ? -14.861 -4.235 1.717 1.00 97.12 118 ALA A C 1
ATOM 955 O O . ALA A 1 118 ? -14.751 -3.009 1.642 1.00 97.12 118 ALA A O 1
ATOM 956 N N . MET A 1 119 ? -13.874 -5.035 2.113 1.00 97.56 119 MET A N 1
ATOM 957 C CA . MET A 1 119 ? -12.514 -4.596 2.391 1.00 97.56 119 MET A CA 1
ATOM 958 C C . MET A 1 119 ? -11.531 -5.608 1.802 1.00 97.56 119 MET A C 1
ATOM 960 O O . MET A 1 119 ? -11.624 -6.801 2.079 1.00 97.56 119 MET A O 1
ATOM 964 N N . ILE A 1 120 ? -10.577 -5.126 1.007 1.00 97.44 120 ILE A N 1
ATOM 965 C CA . ILE A 1 120 ? -9.555 -5.941 0.352 1.00 97.44 120 ILE A CA 1
ATOM 9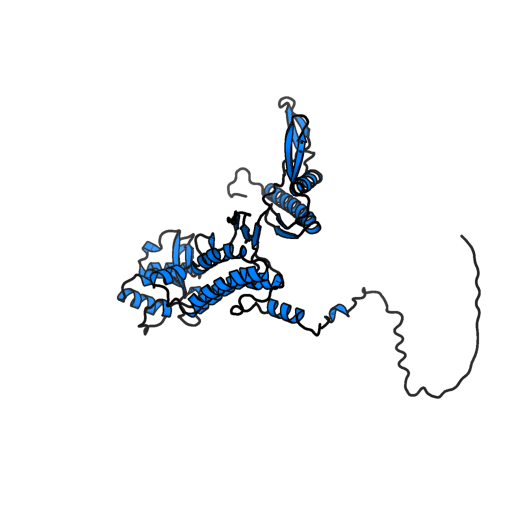66 C C . ILE A 1 120 ? -8.199 -5.567 0.939 1.00 97.44 120 ILE A C 1
ATOM 968 O O . ILE A 1 120 ? -7.772 -4.411 0.851 1.00 97.44 120 ILE A O 1
ATOM 972 N N . LEU A 1 121 ? -7.513 -6.553 1.520 1.00 96.62 121 LEU A N 1
ATOM 973 C CA . LEU A 1 121 ? -6.174 -6.402 2.085 1.00 96.62 121 LEU A CA 1
ATOM 974 C C . LEU A 1 121 ? -5.178 -7.258 1.291 1.00 96.62 121 LEU A C 1
ATOM 976 O O . LEU A 1 121 ? -5.373 -8.469 1.180 1.00 96.62 121 LEU A O 1
ATOM 980 N N . PRO A 1 122 ? -4.100 -6.667 0.752 1.00 95.94 122 PRO A N 1
ATOM 981 C CA . PRO A 1 122 ? -3.038 -7.427 0.129 1.00 95.94 122 PRO A CA 1
ATOM 982 C C . PRO A 1 122 ? -2.114 -8.024 1.196 1.00 95.94 122 PRO A C 1
ATOM 984 O O . PRO A 1 122 ? -2.041 -7.562 2.336 1.00 95.94 122 PRO A O 1
ATOM 987 N N . THR A 1 123 ? -1.319 -9.006 0.801 1.00 94.50 123 THR A N 1
ATOM 988 C CA . THR A 1 123 ? -0.342 -9.660 1.679 1.00 94.50 123 THR A CA 1
ATOM 989 C C . THR A 1 123 ? 1.058 -9.649 1.073 1.00 94.50 123 THR A C 1
ATOM 991 O O . THR A 1 123 ? 1.232 -9.351 -0.111 1.00 94.50 123 THR A O 1
ATOM 994 N N . SER A 1 124 ? 2.085 -9.895 1.891 1.00 93.19 124 SER A N 1
ATOM 995 C CA . SER A 1 124 ? 3.467 -9.931 1.410 1.00 93.19 124 SER A CA 1
ATOM 996 C C . SER A 1 124 ? 3.740 -11.213 0.628 1.00 93.19 124 SER A C 1
ATOM 998 O O . SER A 1 124 ? 3.075 -12.231 0.801 1.00 93.19 124 SER A O 1
ATOM 1000 N N . LYS A 1 125 ? 4.792 -11.176 -0.193 1.00 93.25 125 LYS A N 1
ATOM 1001 C CA . LYS A 1 125 ? 5.389 -12.386 -0.770 1.00 93.25 125 LYS A CA 1
ATOM 1002 C C . LYS A 1 125 ? 6.208 -13.180 0.250 1.00 93.25 125 LYS A C 1
ATOM 1004 O O . LYS A 1 125 ? 6.538 -14.328 -0.020 1.00 93.25 125 LYS A O 1
ATOM 1009 N N . GLU A 1 126 ? 6.568 -12.568 1.375 1.00 91.44 126 GLU A N 1
ATOM 1010 C CA . GLU A 1 126 ? 7.330 -13.206 2.450 1.00 91.44 126 GLU A CA 1
ATOM 1011 C C . GLU A 1 126 ? 6.401 -13.907 3.444 1.00 91.44 126 GLU A C 1
ATOM 1013 O O . GLU A 1 126 ? 5.384 -13.343 3.858 1.00 91.44 126 GLU A O 1
ATOM 1018 N N . GLU A 1 127 ? 6.777 -15.116 3.861 1.00 89.56 127 GLU A N 1
ATOM 1019 C CA . GLU A 1 127 ? 6.008 -15.904 4.821 1.00 89.56 127 GLU A CA 1
ATOM 1020 C C . GLU A 1 127 ? 5.838 -15.164 6.158 1.00 89.56 127 GLU A C 1
ATOM 1022 O O . GLU A 1 127 ? 6.771 -14.563 6.696 1.00 89.56 127 GLU A O 1
ATOM 1027 N N . GLY A 1 128 ? 4.618 -15.196 6.700 1.00 82.94 128 GLY A N 1
ATOM 1028 C CA . GLY A 1 128 ? 4.305 -14.632 8.015 1.00 82.94 128 GLY A CA 1
ATOM 1029 C C . GLY A 1 128 ? 4.332 -13.101 8.093 1.00 82.94 128 GLY A C 1
ATOM 1030 O O . GLY A 1 128 ? 4.155 -12.551 9.181 1.00 82.94 128 GLY A O 1
ATOM 1031 N N . LYS A 1 129 ? 4.524 -12.391 6.973 1.00 88.88 129 LYS A N 1
ATOM 1032 C CA . LYS A 1 129 ? 4.516 -10.923 6.935 1.00 88.88 129 LYS A CA 1
ATOM 1033 C C . LYS A 1 129 ? 3.313 -10.392 6.158 1.00 88.88 129 LYS A C 1
ATOM 1035 O O . LYS A 1 129 ? 3.104 -10.729 5.000 1.00 88.88 129 LYS A O 1
ATOM 1040 N N . GLY A 1 130 ? 2.542 -9.507 6.783 1.00 87.00 130 GLY A N 1
ATOM 1041 C CA . GLY A 1 130 ? 1.497 -8.729 6.109 1.00 87.00 130 GLY A CA 1
ATOM 1042 C C . GLY A 1 130 ? 2.042 -7.446 5.474 1.00 87.00 130 GLY A C 1
ATOM 1043 O O . GLY A 1 130 ? 3.128 -6.973 5.824 1.00 87.00 130 GLY A O 1
ATOM 1044 N N . LEU A 1 131 ? 1.271 -6.849 4.562 1.00 90.06 131 LEU A N 1
ATOM 1045 C CA . LEU A 1 131 ? 1.547 -5.514 4.032 1.00 90.06 131 LEU A CA 1
ATOM 1046 C C . LEU A 1 131 ? 0.760 -4.470 4.817 1.00 90.06 131 LEU A C 1
ATOM 1048 O O . LEU A 1 131 ? -0.429 -4.279 4.591 1.00 90.06 131 LEU A O 1
ATOM 1052 N N . LYS A 1 132 ? 1.451 -3.753 5.701 1.00 89.81 132 LYS A N 1
ATOM 1053 C CA . LYS A 1 132 ? 0.827 -2.683 6.482 1.00 89.81 132 LYS A CA 1
ATOM 1054 C C . LYS A 1 132 ? 0.445 -1.491 5.605 1.00 89.81 132 LYS A C 1
ATOM 1056 O O . LYS A 1 132 ? 1.152 -1.168 4.644 1.00 89.81 132 LYS A O 1
ATOM 1061 N N . LYS A 1 133 ? -0.607 -0.775 6.005 1.00 90.19 133 LYS A N 1
ATOM 1062 C CA . LYS A 1 133 ? -1.079 0.483 5.392 1.00 90.19 133 LYS A CA 1
ATOM 1063 C C . LYS A 1 133 ? -1.474 0.348 3.918 1.00 90.19 133 LYS A C 1
ATOM 1065 O O . LYS A 1 133 ? -1.341 1.314 3.164 1.00 90.19 133 LYS A O 1
ATOM 1070 N N . ARG A 1 134 ? -1.932 -0.834 3.497 1.00 94.31 134 ARG A N 1
ATOM 1071 C CA . ARG A 1 134 ? -2.461 -1.074 2.150 1.00 94.31 134 ARG A CA 1
ATOM 1072 C C . ARG A 1 134 ? -3.825 -1.743 2.245 1.00 94.31 134 ARG A C 1
ATOM 1074 O O . ARG A 1 134 ? -3.908 -2.844 2.768 1.00 94.31 134 ARG A O 1
ATOM 1081 N N . TYR A 1 135 ? -4.870 -1.080 1.764 1.00 95.31 135 TYR A N 1
ATOM 1082 C CA . TYR A 1 135 ? -6.231 -1.621 1.742 1.00 95.31 135 TYR A CA 1
ATOM 1083 C C . TYR A 1 135 ? -7.142 -0.802 0.824 1.00 95.31 135 TYR A C 1
ATOM 1085 O O . TYR A 1 135 ? -6.864 0.369 0.538 1.00 95.31 135 TYR A O 1
ATOM 1093 N N . ALA A 1 136 ? -8.195 -1.455 0.338 1.00 96.62 136 ALA A N 1
ATOM 1094 C CA . ALA A 1 136 ? -9.291 -0.853 -0.410 1.00 96.62 136 ALA A CA 1
ATOM 1095 C C . ALA A 1 136 ? -10.606 -1.168 0.313 1.00 96.62 136 ALA A C 1
ATOM 1097 O O . ALA A 1 136 ? -10.831 -2.322 0.674 1.00 96.62 136 ALA A O 1
ATOM 1098 N N . VAL A 1 137 ? -11.444 -0.159 0.535 1.00 97.00 137 VAL A N 1
ATOM 1099 C CA . VAL A 1 137 ? -12.716 -0.260 1.264 1.00 97.00 137 VAL A CA 1
ATOM 1100 C C . VAL A 1 137 ? -13.833 0.292 0.389 1.00 97.00 137 VAL A C 1
ATOM 1102 O O . VAL A 1 137 ? -13.668 1.341 -0.237 1.00 97.00 137 VAL A O 1
ATOM 1105 N N . PHE A 1 138 ? -14.968 -0.401 0.357 1.00 97.38 138 PHE A N 1
ATOM 1106 C CA . PHE A 1 138 ? -16.121 -0.051 -0.469 1.00 97.38 138 PHE A CA 1
ATOM 1107 C C . PHE A 1 138 ? -17.395 0.117 0.354 1.00 97.38 138 PHE A C 1
ATOM 1109 O O . PHE A 1 138 ? -17.686 -0.673 1.254 1.00 97.38 138 PHE A O 1
ATOM 1116 N N . ASN A 1 139 ? -18.187 1.117 -0.019 1.00 97.00 139 ASN A N 1
ATOM 1117 C CA . ASN A 1 139 ? -19.517 1.366 0.524 1.00 97.00 139 ASN A CA 1
ATOM 1118 C C . ASN A 1 139 ? -20.556 0.393 -0.058 1.00 97.00 139 ASN A C 1
ATOM 1120 O O . ASN A 1 139 ? -20.324 -0.282 -1.066 1.00 97.00 139 ASN A O 1
ATOM 1124 N N . PHE A 1 140 ? -21.739 0.338 0.560 1.00 95.12 140 PHE A N 1
ATOM 1125 C CA . PHE A 1 140 ? -22.858 -0.496 0.094 1.00 95.12 140 PHE A CA 1
ATOM 1126 C C . PHE A 1 140 ? -23.394 -0.115 -1.288 1.00 95.12 140 PHE A C 1
ATOM 1128 O O . PHE A 1 140 ? -23.830 -0.999 -2.025 1.00 95.12 140 PHE A O 1
ATOM 1135 N N . ASP A 1 141 ? -23.277 1.153 -1.679 1.00 94.25 141 ASP A N 1
ATOM 1136 C CA . ASP A 1 141 ? -23.606 1.636 -3.026 1.00 94.25 141 ASP A CA 1
ATOM 1137 C C . ASP A 1 141 ? -22.567 1.230 -4.096 1.00 94.25 141 ASP A C 1
ATOM 1139 O O . ASP A 1 141 ? -22.760 1.493 -5.281 1.00 94.25 141 ASP A O 1
ATOM 1143 N N . GLY A 1 142 ? -21.470 0.572 -3.698 1.00 93.12 142 GLY A N 1
ATOM 1144 C CA . GLY A 1 1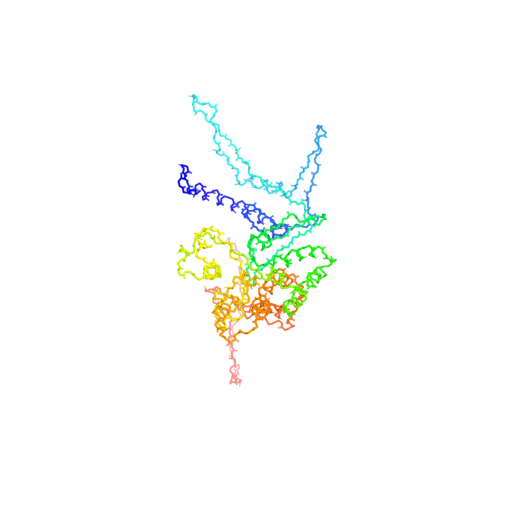42 ? -20.372 0.164 -4.577 1.00 93.12 142 GLY A CA 1
ATOM 1145 C C . GLY A 1 142 ? -19.324 1.250 -4.833 1.00 93.12 142 GLY A C 1
ATOM 1146 O O . GLY A 1 142 ? -18.358 1.005 -5.560 1.00 93.12 142 GLY A O 1
ATOM 1147 N N . SER A 1 143 ? -19.467 2.435 -4.236 1.00 94.62 143 SER A N 1
ATOM 1148 C CA . SER A 1 143 ? -18.456 3.489 -4.307 1.00 94.62 143 SER A CA 1
ATOM 1149 C C . SER A 1 143 ? -17.218 3.142 -3.471 1.00 94.62 143 SER A C 1
ATOM 1151 O O . SER A 1 143 ? -17.283 2.441 -2.457 1.00 94.62 143 SER A O 1
ATOM 1153 N N . LEU A 1 144 ? -16.056 3.622 -3.920 1.00 94.56 144 LEU A N 1
ATOM 1154 C CA . LEU A 1 144 ? -14.786 3.448 -3.218 1.00 94.56 144 LEU A CA 1
ATOM 1155 C C . LEU A 1 144 ? -14.729 4.422 -2.034 1.00 94.56 144 LEU A C 1
ATOM 1157 O O . LEU A 1 144 ? -14.628 5.629 -2.245 1.00 94.56 144 LEU A O 1
ATOM 1161 N N . ALA A 1 145 ? -14.777 3.894 -0.811 1.00 94.81 145 ALA A N 1
ATOM 1162 C CA . ALA A 1 145 ? -14.744 4.679 0.421 1.00 94.81 145 ALA A CA 1
ATOM 1163 C C . ALA A 1 145 ? -13.316 5.122 0.758 1.00 94.81 145 ALA A C 1
ATOM 1165 O O . ALA A 1 145 ? -13.034 6.307 0.924 1.00 94.81 145 ALA A O 1
ATOM 1166 N N . GLU A 1 146 ? -12.384 4.166 0.791 1.00 93.19 146 GLU A N 1
ATOM 1167 C CA . GLU A 1 146 ? -10.980 4.448 1.062 1.00 93.19 146 GLU A CA 1
ATOM 1168 C C . GLU A 1 146 ? -10.060 3.568 0.215 1.00 93.19 146 GLU A C 1
ATOM 1170 O O . GLU A 1 146 ? -10.259 2.365 0.064 1.00 93.19 146 GLU A O 1
ATOM 1175 N N . LEU A 1 147 ? -9.000 4.182 -0.312 1.00 94.19 147 LEU A N 1
ATOM 1176 C CA . LEU A 1 147 ? -7.883 3.490 -0.941 1.00 94.19 147 LEU A CA 1
ATOM 1177 C C . LEU A 1 147 ? -6.576 4.018 -0.356 1.00 94.19 147 LEU A C 1
ATOM 1179 O O . LEU A 1 147 ? -6.260 5.214 -0.471 1.00 94.19 147 LEU A O 1
ATOM 1183 N N . LYS A 1 148 ? -5.801 3.119 0.255 1.00 92.56 148 LYS A N 1
ATOM 1184 C CA . LYS A 1 148 ? -4.567 3.464 0.968 1.00 92.56 148 LYS A CA 1
ATOM 1185 C C . LYS A 1 148 ? -3.392 2.617 0.500 1.00 92.56 148 LYS A C 1
ATOM 1187 O O . LYS A 1 148 ? -3.518 1.425 0.252 1.00 92.56 148 LYS A O 1
ATOM 1192 N N . GLY A 1 149 ? -2.233 3.260 0.361 1.00 89.75 149 GLY A N 1
ATOM 1193 C CA . GLY A 1 149 ? -0.928 2.617 0.168 1.00 89.75 149 GLY A CA 1
ATOM 1194 C C . GLY A 1 149 ? -0.639 1.971 -1.193 1.00 89.75 149 GLY A C 1
ATOM 1195 O O . GLY A 1 149 ? 0.539 1.728 -1.478 1.00 89.75 149 GLY A O 1
ATOM 1196 N N . PHE A 1 150 ? -1.658 1.737 -2.022 1.00 93.62 150 PHE A N 1
ATOM 1197 C CA . PHE A 1 150 ? -1.526 1.198 -3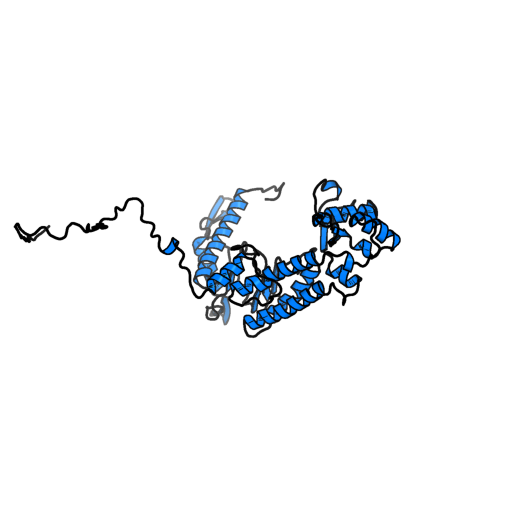.376 1.00 93.62 150 PHE A CA 1
ATOM 1198 C C . PHE A 1 150 ? -0.878 2.173 -4.363 1.00 93.62 150 PHE A C 1
ATOM 1200 O O . PHE A 1 150 ? -0.968 3.396 -4.223 1.00 93.62 150 PHE A O 1
ATOM 1207 N N . GLU A 1 151 ? -0.224 1.599 -5.368 1.00 92.69 151 GLU A N 1
ATOM 1208 C CA . GLU A 1 151 ? 0.488 2.280 -6.445 1.00 92.69 151 GLU A CA 1
ATOM 1209 C C . GLU A 1 151 ? -0.436 3.228 -7.235 1.00 92.69 151 GLU A C 1
ATOM 1211 O O . GLU A 1 151 ? -0.013 4.329 -7.580 1.00 92.69 151 GLU A O 1
ATOM 1216 N N . LEU A 1 152 ? -1.720 2.884 -7.398 1.00 91.75 152 LEU A N 1
ATOM 1217 C CA . LEU A 1 152 ? -2.746 3.723 -8.034 1.00 91.75 152 LEU A CA 1
ATOM 1218 C C . LEU A 1 152 ? -2.804 5.164 -7.484 1.00 91.75 152 LEU A C 1
ATOM 1220 O O . LEU A 1 152 ? -2.921 6.112 -8.258 1.00 91.75 152 LEU A O 1
ATOM 1224 N N . LYS A 1 153 ? -2.669 5.357 -6.162 1.00 89.12 153 LYS A N 1
ATOM 1225 C CA . LYS A 1 153 ? -2.755 6.686 -5.514 1.00 89.12 153 LYS A CA 1
ATOM 1226 C C . LYS A 1 153 ? -1.419 7.444 -5.504 1.00 89.12 153 LYS A C 1
ATOM 1228 O O . LYS A 1 153 ? -1.351 8.591 -5.061 1.00 89.12 153 LYS A O 1
ATOM 1233 N N . ARG A 1 154 ? -0.324 6.812 -5.933 1.00 88.00 154 ARG A N 1
ATOM 1234 C CA . ARG A 1 154 ? 1.009 7.426 -5.917 1.00 88.00 154 ARG A CA 1
ATOM 1235 C C . ARG A 1 154 ? 1.217 8.279 -7.170 1.00 88.00 154 ARG A C 1
ATOM 1237 O O . ARG A 1 154 ? 0.751 7.952 -8.259 1.00 88.00 154 ARG A O 1
ATOM 1244 N N . ARG A 1 155 ? 1.941 9.397 -7.007 1.00 84.06 155 ARG A N 1
ATOM 1245 C CA . ARG A 1 155 ? 2.241 10.340 -8.105 1.00 84.06 155 ARG A CA 1
ATOM 1246 C C . ARG A 1 155 ? 3.092 9.708 -9.215 1.00 84.06 155 ARG A C 1
ATOM 1248 O O . ARG A 1 155 ? 2.928 10.070 -10.372 1.00 84.06 155 ARG A O 1
ATOM 1255 N N . GLY A 1 156 ? 3.991 8.795 -8.850 1.00 88.06 156 GLY A N 1
ATOM 1256 C CA . GLY A 1 156 ? 4.820 8.022 -9.775 1.00 88.06 156 GLY A CA 1
ATOM 1257 C C . GLY A 1 156 ? 4.305 6.595 -9.957 1.00 88.06 156 GLY A C 1
ATOM 1258 O O . GLY A 1 156 ? 3.096 6.378 -9.921 1.00 88.06 156 GLY A O 1
ATOM 1259 N N . GLU A 1 157 ? 5.240 5.647 -10.037 1.00 93.19 157 GLU A N 1
ATOM 1260 C CA . GLU A 1 157 ? 5.027 4.205 -10.257 1.00 93.19 157 GLU A CA 1
ATOM 1261 C C . GLU A 1 157 ? 4.793 3.836 -11.731 1.00 93.19 157 GLU A C 1
ATOM 1263 O O . GLU A 1 157 ? 4.738 4.691 -12.616 1.00 93.19 157 GLU A O 1
ATOM 1268 N N . LEU A 1 158 ? 4.756 2.529 -11.985 1.00 96.00 158 LEU A N 1
ATOM 1269 C CA . LEU A 1 158 ? 4.549 1.930 -13.299 1.00 96.00 158 LEU A CA 1
ATOM 1270 C C . LEU A 1 158 ? 3.071 2.033 -13.696 1.00 96.00 158 LEU A C 1
ATOM 1272 O O . LEU A 1 158 ? 2.212 1.507 -12.981 1.00 96.00 158 LEU A O 1
ATOM 1276 N N . GLN A 1 159 ? 2.784 2.667 -14.834 1.00 96.12 159 GLN A N 1
ATOM 1277 C CA . GLN A 1 159 ? 1.416 2.939 -15.278 1.00 96.12 159 GLN A CA 1
ATOM 1278 C C . GLN A 1 159 ? 0.595 1.657 -15.488 1.00 96.12 159 GLN A C 1
ATOM 1280 O O . GLN A 1 159 ? -0.544 1.594 -15.032 1.00 96.12 159 GLN A O 1
ATOM 1285 N N . LEU A 1 160 ? 1.201 0.597 -16.032 1.00 96.44 160 LEU A N 1
ATOM 1286 C CA . LEU A 1 160 ? 0.618 -0.747 -16.126 1.00 96.44 160 LEU A CA 1
ATOM 1287 C C . LEU A 1 160 ? 0.008 -1.218 -14.798 1.00 96.44 160 LEU A C 1
ATOM 1289 O O . LEU A 1 160 ? -1.117 -1.704 -14.765 1.00 96.44 160 LEU A O 1
ATOM 1293 N N . ILE A 1 161 ? 0.729 -1.049 -13.685 1.00 96.81 161 ILE A N 1
ATOM 1294 C CA . ILE A 1 161 ? 0.255 -1.486 -12.364 1.00 96.81 161 ILE A CA 1
ATOM 1295 C C . ILE A 1 161 ? -0.877 -0.597 -11.859 1.00 96.81 161 ILE A C 1
ATOM 1297 O O . ILE A 1 161 ? -1.787 -1.091 -11.198 1.00 96.81 161 ILE A O 1
ATOM 1301 N N . LYS A 1 162 ? -0.836 0.702 -12.164 1.00 95.81 162 LYS A N 1
ATOM 1302 C CA . LYS A 1 162 ? -1.899 1.639 -11.785 1.00 95.81 162 LYS A CA 1
ATOM 1303 C C . LYS A 1 162 ? -3.194 1.303 -12.516 1.00 95.81 162 LYS A C 1
ATOM 1305 O O . LYS A 1 162 ? -4.225 1.180 -11.862 1.00 95.81 162 LYS A O 1
ATOM 1310 N N . ASN A 1 163 ? -3.122 1.084 -13.827 1.00 95.88 163 ASN A N 1
ATOM 1311 C CA . ASN A 1 163 ? -4.272 0.692 -14.641 1.00 95.88 163 ASN A CA 1
ATOM 1312 C C . ASN A 1 163 ? -4.818 -0.666 -14.180 1.00 95.88 163 ASN A C 1
ATOM 1314 O O . ASN A 1 163 ? -5.995 -0.765 -13.849 1.00 95.88 163 ASN A O 1
ATOM 1318 N N . PHE A 1 164 ? -3.943 -1.662 -13.997 1.00 96.81 164 PHE A N 1
ATOM 1319 C CA . PHE A 1 164 ? -4.324 -2.963 -13.447 1.00 96.81 164 PHE A CA 1
ATOM 1320 C C . PHE A 1 164 ? -5.065 -2.841 -12.107 1.00 96.81 164 PHE A C 1
ATOM 1322 O O . PHE A 1 164 ? -6.128 -3.424 -11.926 1.00 96.81 164 PHE A O 1
ATOM 1329 N N . GLN A 1 165 ? -4.534 -2.056 -11.165 1.00 95.50 165 GLN A N 1
ATOM 1330 C CA . GLN A 1 165 ? -5.170 -1.834 -9.864 1.00 95.50 165 GLN A CA 1
ATOM 1331 C C . GLN A 1 165 ? -6.528 -1.138 -9.979 1.00 95.50 165 GLN A C 1
ATOM 1333 O O . GLN A 1 165 ? -7.463 -1.505 -9.269 1.00 95.50 165 GLN A O 1
ATOM 1338 N N . SER A 1 166 ? -6.640 -0.147 -10.864 1.00 94.12 166 SER A N 1
ATOM 1339 C CA . SER A 1 166 ? -7.895 0.560 -11.121 1.00 94.12 166 SER A CA 1
ATOM 1340 C C . SER A 1 166 ? -8.990 -0.392 -11.603 1.00 94.12 166 SER A C 1
ATOM 1342 O O . SER A 1 166 ? -10.127 -0.298 -11.137 1.00 94.12 166 SER A O 1
ATOM 1344 N N . ASP A 1 167 ? -8.636 -1.335 -12.475 1.00 93.75 167 ASP A N 1
ATOM 1345 C CA . ASP A 1 167 ? -9.591 -2.275 -13.058 1.00 93.75 167 ASP A CA 1
ATOM 1346 C C . ASP A 1 167 ? -10.037 -3.341 -12.055 1.00 93.75 167 ASP A C 1
ATOM 1348 O O . ASP A 1 167 ? -11.224 -3.643 -11.960 1.00 93.75 167 ASP A O 1
ATOM 1352 N N . ILE A 1 168 ? -9.109 -3.904 -11.273 1.00 95.25 168 ILE A N 1
ATOM 1353 C CA . ILE A 1 168 ? -9.433 -5.058 -10.421 1.00 95.25 168 ILE A CA 1
ATOM 1354 C C . ILE A 1 168 ? -10.236 -4.705 -9.172 1.00 95.25 168 ILE A C 1
ATOM 1356 O O . ILE A 1 168 ? -11.013 -5.537 -8.712 1.00 95.25 168 ILE A O 1
ATOM 1360 N N . PHE A 1 169 ? -10.059 -3.515 -8.580 1.00 94.31 169 PHE A N 1
ATOM 1361 C CA . PHE A 1 169 ? -10.620 -3.265 -7.246 1.00 94.31 169 PHE A CA 1
ATOM 1362 C C . PHE A 1 169 ? -12.148 -3.294 -7.226 1.00 94.31 169 PHE A C 1
ATOM 1364 O O . PHE A 1 169 ? -12.726 -3.807 -6.274 1.00 94.31 169 PHE A O 1
ATOM 1371 N N . LYS A 1 170 ? -12.801 -2.789 -8.277 1.00 92.38 170 LYS A N 1
ATOM 1372 C CA . LYS A 1 170 ? -14.267 -2.830 -8.381 1.00 92.38 170 LYS A CA 1
ATOM 1373 C C . LYS A 1 170 ? -14.795 -4.242 -8.642 1.00 92.38 170 LYS A C 1
ATOM 1375 O O . LYS A 1 170 ? -15.882 -4.562 -8.179 1.00 92.38 170 LYS A O 1
ATOM 1380 N N . LEU A 1 171 ? -14.014 -5.089 -9.314 1.00 95.38 171 LEU A N 1
ATOM 1381 C CA . LEU A 1 171 ? -14.393 -6.473 -9.625 1.00 95.38 171 LEU A CA 1
ATOM 1382 C C . LEU A 1 171 ? -14.443 -7.365 -8.383 1.00 95.38 171 LEU A C 1
ATOM 1384 O O . LEU A 1 171 ? -15.142 -8.370 -8.385 1.00 95.38 171 LEU A O 1
ATOM 1388 N N . PHE A 1 172 ? -13.781 -6.978 -7.287 1.00 96.25 172 PHE A N 1
ATOM 1389 C CA . PHE A 1 172 ? -13.953 -7.655 -5.996 1.00 96.25 172 PHE A CA 1
ATOM 1390 C C . PHE A 1 172 ? -15.371 -7.512 -5.413 1.00 96.25 172 PHE A C 1
ATOM 1392 O O . PHE A 1 172 ? -15.682 -8.153 -4.413 1.00 96.25 172 PHE A O 1
ATOM 1399 N N . LEU A 1 173 ? -16.230 -6.674 -6.002 1.00 95.81 173 LEU A N 1
ATOM 1400 C CA . LEU A 1 173 ? -17.644 -6.571 -5.633 1.00 95.81 173 LEU A CA 1
ATOM 1401 C C . LEU A 1 173 ? -18.549 -7.509 -6.444 1.00 95.81 173 LEU A C 1
ATOM 1403 O O . LEU A 1 173 ? -19.749 -7.556 -6.170 1.00 95.81 173 LEU A O 1
ATOM 1407 N N . GLU A 1 174 ? -18.001 -8.202 -7.444 1.00 95.38 174 GLU A N 1
ATOM 1408 C CA . GLU A 1 174 ? -18.711 -9.179 -8.267 1.00 95.38 174 GLU A CA 1
ATOM 1409 C C . GLU A 1 174 ? -18.607 -10.590 -7.666 1.00 95.38 174 GLU A C 1
ATOM 1411 O O . GLU A 1 174 ? -17.691 -10.897 -6.901 1.00 95.38 174 GLU A O 1
ATOM 1416 N N . GLY A 1 175 ? -19.545 -11.461 -8.046 1.00 93.94 175 GLY A N 1
ATOM 1417 C CA . GLY A 1 175 ? -19.630 -12.845 -7.576 1.00 93.94 175 GLY A CA 1
ATOM 1418 C C . GLY A 1 175 ? -20.558 -13.037 -6.371 1.00 93.94 175 GLY A C 1
ATOM 1419 O O . GLY A 1 175 ? -20.700 -12.168 -5.516 1.00 93.94 175 GLY A O 1
ATOM 1420 N N . GLU A 1 176 ? -21.203 -14.204 -6.314 1.00 94.75 176 GLU A N 1
ATOM 1421 C CA . GLU A 1 176 ? -22.086 -14.603 -5.203 1.00 94.75 176 GLU A CA 1
ATOM 1422 C C . GLU A 1 176 ? -21.352 -15.431 -4.134 1.00 94.75 176 GLU A C 1
ATOM 1424 O O . GLU A 1 176 ? -21.797 -15.517 -2.990 1.00 94.75 176 GLU A O 1
ATOM 1429 N N . THR A 1 177 ? -20.207 -16.021 -4.494 1.00 97.25 177 THR A N 1
ATOM 1430 C CA . THR A 1 177 ? -19.325 -16.770 -3.589 1.00 97.25 177 THR A CA 1
ATOM 1431 C C . THR A 1 177 ? -17.914 -16.190 -3.609 1.00 97.25 177 THR A C 1
ATOM 1433 O O . THR A 1 177 ? -17.547 -15.438 -4.517 1.00 97.25 177 THR A O 1
ATOM 1436 N N . LEU A 1 178 ? -17.098 -16.552 -2.615 1.00 96.62 178 LEU A N 1
ATOM 1437 C CA . LEU A 1 178 ? -15.707 -16.102 -2.537 1.00 96.62 178 LEU A CA 1
ATOM 1438 C C . LEU A 1 178 ? -14.896 -16.577 -3.755 1.00 96.62 178 LEU A C 1
ATOM 1440 O O . LEU A 1 178 ? -14.094 -15.823 -4.302 1.00 96.62 178 LEU A O 1
ATOM 1444 N N . GLU A 1 179 ? -15.148 -17.799 -4.217 1.00 96.56 179 GLU A N 1
ATOM 1445 C CA . GLU A 1 179 ? -14.539 -18.383 -5.411 1.00 96.56 179 GLU A CA 1
ATOM 1446 C C . GLU A 1 179 ? -14.973 -17.627 -6.674 1.00 96.56 179 GLU A C 1
ATOM 1448 O O . GLU A 1 179 ? -14.129 -17.260 -7.490 1.00 96.56 179 GLU A O 1
ATOM 1453 N N . GLY A 1 180 ? -16.270 -17.320 -6.812 1.00 97.19 180 GLY A N 1
ATOM 1454 C CA . GLY A 1 180 ? -16.793 -16.532 -7.935 1.00 97.19 180 GLY A CA 1
ATOM 1455 C C . GLY A 1 180 ? -16.228 -15.107 -7.987 1.00 97.19 180 GLY A C 1
ATOM 1456 O O . GLY A 1 180 ? -15.930 -14.592 -9.069 1.00 97.19 180 GLY A O 1
ATOM 1457 N N . CYS A 1 181 ? -16.009 -14.491 -6.822 1.00 97.56 181 CYS A N 1
ATOM 1458 C CA . CYS A 1 181 ? -15.336 -13.199 -6.698 1.00 97.56 181 CYS A CA 1
ATOM 1459 C C . CYS A 1 181 ? -13.888 -13.275 -7.211 1.00 97.56 181 CYS A C 1
ATOM 1461 O O . CYS A 1 181 ? -13.498 -12.527 -8.113 1.00 97.56 181 CYS A O 1
ATOM 1463 N N . TYR A 1 182 ? -13.105 -14.240 -6.715 1.00 98.00 182 TYR A N 1
ATOM 1464 C CA . TYR A 1 182 ? -11.727 -14.440 -7.168 1.00 98.00 182 TYR A CA 1
ATOM 1465 C C . TYR A 1 182 ? -11.633 -14.783 -8.657 1.00 98.00 182 TYR A C 1
ATOM 1467 O O . TYR A 1 182 ? -10.718 -14.300 -9.325 1.00 98.00 182 TYR A O 1
ATOM 1475 N N . GLN A 1 183 ? -12.584 -15.547 -9.198 1.00 96.81 183 GLN A N 1
ATOM 1476 C CA . GLN A 1 183 ? -12.631 -15.870 -10.623 1.00 96.81 183 GLN A CA 1
ATOM 1477 C C . GLN A 1 183 ? -12.874 -14.626 -11.490 1.00 96.81 183 GLN A C 1
ATOM 1479 O O . GLN A 1 183 ? -12.222 -14.454 -12.523 1.00 96.81 183 GLN A O 1
ATOM 1484 N N . SER A 1 184 ? -13.771 -13.733 -11.063 1.00 96.81 184 SER A N 1
ATOM 1485 C CA . SER A 1 184 ? -14.073 -12.484 -11.778 1.00 96.81 184 SER A CA 1
ATOM 1486 C C . SER A 1 184 ? -12.830 -11.594 -11.875 1.00 96.81 184 SER A C 1
ATOM 1488 O O . SER A 1 184 ? -12.458 -11.132 -12.958 1.00 96.81 184 SER A O 1
ATOM 1490 N N . VAL A 1 185 ? -12.100 -11.459 -10.765 1.00 97.12 185 VAL A N 1
ATOM 1491 C CA . VAL A 1 185 ? -10.826 -10.729 -10.714 1.00 97.12 185 VAL A CA 1
ATOM 1492 C C . VAL A 1 185 ? -9.734 -11.431 -11.536 1.00 97.12 185 VAL A C 1
ATOM 1494 O O . VAL A 1 185 ? -8.966 -10.777 -12.249 1.00 97.12 185 VAL A O 1
ATOM 1497 N N . ALA A 1 186 ? -9.665 -12.762 -11.486 1.00 96.56 186 ALA A N 1
ATOM 1498 C CA . ALA A 1 186 ? -8.682 -13.548 -12.224 1.00 96.56 186 ALA A CA 1
ATOM 1499 C C . ALA A 1 186 ? -8.843 -13.453 -13.743 1.00 96.56 186 ALA A C 1
ATOM 1501 O O . ALA A 1 186 ? -7.843 -13.405 -14.460 1.00 96.56 186 ALA A O 1
ATOM 1502 N N . ASN A 1 187 ? -10.074 -13.364 -14.248 1.00 96.62 187 ASN A N 1
ATOM 1503 C CA . ASN A 1 187 ? -10.329 -13.162 -15.674 1.00 96.62 187 ASN A CA 1
ATOM 1504 C C . ASN A 1 187 ? -9.662 -11.875 -16.181 1.00 96.62 187 ASN A C 1
ATOM 1506 O O . ASN A 1 187 ? -9.034 -11.874 -17.240 1.00 96.62 187 ASN A O 1
ATOM 1510 N N . VAL A 1 188 ? -9.731 -10.791 -15.405 1.00 96.75 188 VAL A N 1
ATOM 1511 C CA . VAL A 1 188 ? -9.070 -9.526 -15.753 1.00 96.75 188 VAL A CA 1
ATOM 1512 C C . VAL A 1 188 ? -7.559 -9.599 -15.558 1.00 96.75 188 VAL A C 1
ATOM 1514 O O . VAL A 1 188 ? -6.821 -9.109 -16.411 1.00 96.75 188 VAL A O 1
ATOM 1517 N N . ALA A 1 189 ? -7.070 -10.288 -14.524 1.00 97.25 189 ALA A N 1
ATOM 1518 C CA . ALA A 1 189 ? -5.637 -10.545 -14.378 1.00 97.25 189 ALA A CA 1
ATOM 1519 C C . ALA A 1 189 ? -5.048 -11.306 -15.578 1.00 97.25 189 ALA A C 1
ATOM 1521 O O . ALA A 1 189 ? -3.977 -10.946 -16.062 1.00 97.25 189 ALA A O 1
ATOM 1522 N N . ASN A 1 190 ? -5.765 -12.303 -16.104 1.00 96.88 190 ASN A N 1
ATOM 1523 C CA . ASN A 1 190 ? -5.354 -13.036 -17.300 1.00 96.88 190 ASN A CA 1
ATOM 1524 C C . ASN A 1 190 ? -5.316 -12.143 -18.545 1.00 96.88 190 ASN A C 1
ATOM 1526 O O . ASN A 1 190 ? -4.325 -12.186 -19.266 1.00 96.88 190 ASN A O 1
ATOM 1530 N N . ARG A 1 191 ? -6.310 -11.269 -18.749 1.00 95.75 191 ARG A N 1
ATOM 1531 C CA . ARG A 1 191 ? -6.292 -10.297 -19.860 1.00 95.75 191 ARG A CA 1
ATOM 1532 C C . ARG A 1 191 ? -5.067 -9.382 -19.803 1.00 95.75 191 ARG A C 1
ATOM 1534 O O . ARG A 1 191 ? -4.424 -9.143 -20.819 1.00 95.75 191 ARG A O 1
ATOM 1541 N N . TRP A 1 192 ? -4.709 -8.901 -18.614 1.00 96.62 192 TRP A N 1
ATOM 1542 C CA . TRP A 1 192 ? -3.512 -8.077 -18.427 1.00 96.62 192 TRP A CA 1
ATOM 1543 C C . TRP A 1 192 ? -2.208 -8.853 -18.674 1.00 96.62 192 TRP A C 1
ATOM 1545 O O . TRP A 1 192 ? -1.254 -8.289 -19.208 1.00 96.62 192 TRP A O 1
ATOM 1555 N N . LEU A 1 193 ? -2.164 -10.145 -18.336 1.00 96.62 193 LEU A N 1
ATOM 1556 C CA . LEU A 1 193 ? -1.043 -11.019 -18.697 1.00 96.62 193 LEU A CA 1
ATOM 1557 C C . LEU A 1 193 ? -0.964 -11.249 -20.215 1.00 96.62 193 LEU A C 1
ATOM 1559 O O . LEU A 1 193 ? 0.137 -11.240 -20.762 1.00 96.62 193 LEU A O 1
ATOM 1563 N N . ASP A 1 194 ? -2.102 -11.378 -20.904 1.00 96.00 194 ASP A N 1
ATOM 1564 C CA . ASP A 1 194 ? -2.152 -11.547 -22.363 1.00 96.00 194 ASP A CA 1
ATOM 1565 C C . ASP A 1 194 ? -1.559 -10.340 -23.094 1.00 96.00 194 ASP A C 1
ATOM 1567 O O . ASP A 1 194 ? -0.813 -10.512 -24.057 1.00 96.00 194 ASP A O 1
ATOM 1571 N N . VAL A 1 195 ? -1.806 -9.117 -22.611 1.00 95.06 195 VAL A N 1
ATOM 1572 C CA . VAL A 1 195 ? -1.200 -7.893 -23.170 1.00 95.06 195 VAL A CA 1
ATOM 1573 C C . VAL A 1 195 ? 0.333 -7.953 -23.129 1.00 95.06 195 VAL A C 1
ATOM 1575 O O . VAL A 1 195 ? 0.993 -7.553 -24.090 1.00 95.06 195 VAL A O 1
ATOM 1578 N N . LEU A 1 196 ? 0.916 -8.482 -22.048 1.00 95.19 196 LEU A N 1
ATOM 1579 C CA . LEU A 1 196 ? 2.370 -8.615 -21.919 1.00 95.19 196 LEU A CA 1
ATOM 1580 C C . LEU A 1 196 ? 2.930 -9.770 -22.756 1.00 95.19 196 LEU A C 1
ATOM 1582 O O . LEU A 1 196 ? 3.979 -9.620 -23.379 1.00 95.19 196 LEU A O 1
ATOM 1586 N N . GLU A 1 197 ? 2.241 -10.910 -22.801 1.00 93.69 197 GLU A N 1
ATOM 1587 C CA . GLU A 1 197 ? 2.689 -12.087 -23.560 1.00 93.69 197 GLU A CA 1
ATOM 1588 C C . GLU A 1 197 ? 2.585 -11.871 -25.077 1.00 93.69 197 GLU A C 1
ATOM 1590 O O . GLU A 1 197 ? 3.470 -12.278 -25.828 1.00 93.69 197 GLU A O 1
ATOM 1595 N N . THR A 1 198 ? 1.567 -11.132 -25.524 1.00 95.06 198 THR A N 1
ATOM 1596 C CA . THR A 1 198 ? 1.426 -10.669 -26.915 1.00 95.06 198 THR A CA 1
ATOM 1597 C C . THR A 1 198 ? 2.294 -9.451 -27.235 1.00 95.06 198 THR A C 1
ATOM 1599 O O . THR A 1 198 ? 2.197 -8.913 -28.340 1.00 95.06 198 THR A O 1
ATOM 1602 N N . LYS A 1 199 ? 3.140 -9.005 -26.293 1.00 94.12 199 LYS A N 1
ATOM 1603 C CA . LYS A 1 199 ? 4.065 -7.871 -26.437 1.00 94.12 199 LYS A CA 1
ATOM 1604 C C . LYS A 1 199 ? 3.385 -6.587 -26.931 1.00 94.12 199 LYS A C 1
ATOM 1606 O O . LYS A 1 199 ? 3.963 -5.840 -27.719 1.00 94.12 199 LYS A O 1
ATOM 1611 N N . GLY A 1 200 ? 2.143 -6.344 -26.503 1.00 91.62 200 GLY A N 1
ATOM 1612 C CA . GLY A 1 200 ? 1.377 -5.154 -26.882 1.00 91.62 200 GLY A CA 1
ATOM 1613 C C . GLY A 1 200 ? 1.173 -5.002 -28.393 1.00 91.62 200 GLY A C 1
ATOM 1614 O O . GLY A 1 200 ? 1.170 -3.887 -28.901 1.00 91.62 200 GLY A O 1
ATOM 1615 N N . THR A 1 201 ? 1.042 -6.106 -29.132 1.00 91.19 201 THR A N 1
ATOM 1616 C CA . THR A 1 201 ? 0.801 -6.086 -30.591 1.00 91.19 201 THR A CA 1
ATOM 1617 C C . THR A 1 201 ? -0.509 -5.401 -30.982 1.00 91.19 201 THR A C 1
ATOM 1619 O O . THR A 1 201 ? -0.597 -4.851 -32.073 1.00 91.19 201 THR A O 1
ATOM 1622 N N . MET A 1 202 ? -1.501 -5.400 -30.089 1.00 89.19 202 MET A N 1
ATOM 1623 C CA . MET A 1 202 ? -2.806 -4.755 -30.289 1.00 89.19 202 MET A CA 1
ATOM 1624 C C . MET A 1 202 ? -2.849 -3.291 -29.816 1.00 89.19 202 MET A C 1
ATOM 1626 O O . MET A 1 202 ? -3.904 -2.669 -29.886 1.00 89.19 202 MET A O 1
ATOM 1630 N N . LEU A 1 203 ? -1.742 -2.761 -29.287 1.00 91.62 203 LEU A N 1
ATOM 1631 C CA . LEU A 1 203 ? -1.635 -1.382 -28.808 1.00 91.62 203 LEU A CA 1
ATOM 1632 C C . LEU A 1 203 ? -0.837 -0.551 -29.805 1.00 91.62 203 LEU A C 1
ATOM 1634 O O . LEU A 1 203 ? 0.142 -1.046 -30.369 1.00 91.62 203 LEU A O 1
ATOM 1638 N N . GLU A 1 204 ? -1.215 0.712 -29.974 1.00 93.00 204 GLU A N 1
ATOM 1639 C CA . GLU A 1 204 ? -0.394 1.684 -30.693 1.00 93.00 204 GLU A CA 1
ATOM 1640 C C . GLU A 1 204 ? 0.894 1.992 -29.914 1.00 93.00 204 GLU A C 1
ATOM 1642 O O . GLU A 1 204 ? 0.993 1.757 -28.708 1.00 93.00 204 GLU A O 1
ATOM 1647 N N . ASP A 1 205 ? 1.915 2.498 -30.607 1.00 90.44 205 ASP A N 1
ATOM 1648 C CA . ASP A 1 205 ? 3.231 2.740 -30.005 1.00 90.44 205 ASP A CA 1
ATOM 1649 C C . ASP A 1 205 ? 3.171 3.761 -28.862 1.00 90.44 205 ASP A C 1
ATOM 1651 O O . ASP A 1 205 ? 3.842 3.580 -27.843 1.00 90.44 205 ASP A O 1
ATOM 1655 N N . GLU A 1 206 ? 2.360 4.812 -29.007 1.00 90.75 206 GLU A N 1
ATOM 1656 C CA . GLU A 1 206 ? 2.191 5.847 -27.982 1.00 90.75 206 GLU A CA 1
ATOM 1657 C C . GLU A 1 206 ? 1.519 5.280 -26.724 1.00 90.75 206 GLU A C 1
ATOM 1659 O O . GLU A 1 206 ? 2.072 5.406 -25.626 1.00 90.75 206 GLU A O 1
ATOM 1664 N N . ASP A 1 207 ? 0.409 4.557 -26.898 1.00 93.19 207 ASP A N 1
ATOM 1665 C CA . ASP A 1 207 ? -0.317 3.880 -25.816 1.00 93.19 207 ASP A CA 1
ATOM 1666 C C . ASP A 1 207 ? 0.554 2.838 -25.108 1.00 93.19 207 ASP A C 1
ATOM 1668 O O . ASP A 1 207 ? 0.554 2.733 -23.878 1.00 93.19 207 ASP A O 1
ATOM 1672 N N . LEU A 1 208 ? 1.341 2.071 -25.870 1.00 94.44 208 LEU A N 1
ATOM 1673 C CA . LEU A 1 208 ? 2.264 1.088 -25.318 1.00 94.44 208 LEU A CA 1
ATOM 1674 C C . LEU A 1 208 ? 3.323 1.758 -24.438 1.00 94.44 208 LEU A C 1
ATOM 1676 O O . LEU A 1 208 ? 3.610 1.282 -23.334 1.00 94.44 208 LEU A O 1
ATOM 1680 N N . ILE A 1 209 ? 3.927 2.845 -24.924 1.00 94.25 209 ILE A N 1
ATOM 1681 C CA . ILE A 1 209 ? 4.950 3.574 -24.174 1.00 94.25 209 ILE A CA 1
ATOM 1682 C C . ILE A 1 209 ? 4.340 4.163 -22.909 1.00 94.25 209 ILE A C 1
ATOM 1684 O O . ILE A 1 209 ? 4.957 4.043 -21.852 1.00 94.25 209 ILE A O 1
ATOM 1688 N N . GLU A 1 210 ? 3.149 4.759 -22.980 1.00 94.12 210 GLU A N 1
ATOM 1689 C CA . GLU A 1 210 ? 2.465 5.283 -21.799 1.00 94.12 210 GLU A CA 1
ATOM 1690 C C . GLU A 1 210 ? 2.170 4.177 -20.781 1.00 94.12 210 GLU A C 1
ATOM 1692 O O . GLU A 1 210 ? 2.461 4.344 -19.594 1.00 94.12 210 GLU A O 1
ATOM 1697 N N . LEU A 1 211 ? 1.679 3.023 -21.236 1.00 95.25 211 LEU A N 1
ATOM 1698 C CA . LEU A 1 211 ? 1.352 1.889 -20.379 1.00 95.25 211 LEU A CA 1
ATOM 1699 C C . LEU A 1 211 ? 2.584 1.315 -19.661 1.00 95.25 211 LEU A C 1
ATOM 1701 O O . LEU A 1 211 ? 2.535 0.997 -18.471 1.00 95.25 211 LEU A O 1
ATOM 1705 N N . ILE A 1 212 ? 3.697 1.170 -20.376 1.00 96.06 212 ILE A N 1
ATOM 1706 C CA . ILE A 1 212 ? 4.933 0.551 -19.873 1.00 96.06 212 ILE A CA 1
ATOM 1707 C C . ILE A 1 212 ? 5.848 1.573 -19.164 1.00 96.06 212 ILE A C 1
ATOM 1709 O O . ILE A 1 212 ? 6.823 1.203 -18.496 1.00 96.06 212 ILE A O 1
ATOM 1713 N N . CYS A 1 213 ? 5.511 2.862 -19.246 1.00 95.56 213 CYS A N 1
ATOM 1714 C CA . CYS A 1 213 ? 6.232 3.944 -18.594 1.00 95.56 213 CYS A CA 1
ATOM 1715 C C . CYS A 1 213 ? 6.152 3.837 -17.068 1.00 95.56 213 CYS A C 1
ATOM 1717 O O . CYS A 1 213 ? 5.083 3.715 -16.460 1.00 95.56 213 CYS A O 1
ATOM 1719 N N . GLU A 1 214 ? 7.312 3.959 -16.430 1.00 96.06 214 GLU A N 1
ATOM 1720 C CA . GLU A 1 214 ? 7.415 4.243 -15.009 1.00 96.06 214 GLU A CA 1
ATOM 1721 C C . GLU A 1 214 ? 7.847 5.699 -14.811 1.00 96.06 214 GLU A C 1
ATOM 1723 O O . GLU A 1 214 ? 8.829 6.164 -15.393 1.00 96.06 214 GLU A O 1
ATOM 1728 N N . ASN A 1 215 ? 7.112 6.422 -13.962 1.00 93.69 215 ASN A N 1
ATOM 1729 C CA . ASN A 1 215 ? 7.440 7.798 -13.607 1.00 93.69 215 ASN A CA 1
ATOM 1730 C C . ASN A 1 215 ? 7.990 7.871 -12.180 1.00 93.69 215 ASN A C 1
ATOM 1732 O O . ASN A 1 215 ? 7.372 7.379 -11.229 1.00 93.69 215 ASN A O 1
ATOM 1736 N N . ARG A 1 216 ? 9.140 8.527 -12.009 1.00 92.00 216 ARG A N 1
ATOM 1737 C CA . ARG A 1 216 ? 9.713 8.851 -10.698 1.00 92.00 216 ARG A CA 1
ATOM 1738 C C . ARG A 1 216 ? 10.257 10.272 -10.673 1.00 92.00 216 ARG A C 1
ATOM 1740 O O . ARG A 1 216 ? 11.096 10.632 -11.492 1.00 92.00 216 ARG A O 1
ATOM 1747 N N . SER A 1 217 ? 9.837 11.054 -9.685 1.00 89.88 217 SER A N 1
ATOM 1748 C CA . SER A 1 217 ? 10.375 12.397 -9.452 1.00 89.88 217 SER A CA 1
ATOM 1749 C C . SER A 1 217 ? 11.651 12.343 -8.615 1.00 89.88 217 SER A C 1
ATOM 1751 O O . SER A 1 217 ? 11.679 11.689 -7.570 1.00 89.88 217 SER A O 1
ATOM 1753 N N . MET A 1 218 ? 12.687 13.064 -9.040 1.00 89.44 218 MET A N 1
ATOM 1754 C CA . MET A 1 218 ? 13.891 13.273 -8.232 1.00 89.44 218 MET A CA 1
ATOM 1755 C C . MET A 1 218 ? 13.667 14.399 -7.220 1.00 89.44 218 MET A C 1
ATOM 1757 O O . MET A 1 218 ? 13.139 15.453 -7.566 1.00 89.44 218 MET A O 1
ATOM 1761 N N . SER A 1 219 ? 14.062 14.198 -5.962 1.00 88.69 219 SER A N 1
ATOM 1762 C CA . SER A 1 219 ? 13.901 15.216 -4.912 1.00 88.69 219 SER A CA 1
ATOM 1763 C C . SER A 1 219 ? 15.028 16.249 -4.892 1.00 88.69 219 SER A C 1
ATOM 1765 O O . SER A 1 219 ? 14.832 17.355 -4.387 1.00 88.69 219 SER A O 1
ATOM 1767 N N . LYS A 1 220 ? 16.188 15.887 -5.440 1.00 90.50 220 LYS A N 1
ATOM 1768 C CA . LYS A 1 220 ? 17.407 16.698 -5.519 1.00 90.50 220 LYS A CA 1
ATOM 1769 C C . LYS A 1 220 ? 17.863 16.844 -6.972 1.00 90.50 220 LYS A C 1
ATOM 1771 O O . LYS A 1 220 ? 17.293 16.202 -7.858 1.00 90.50 220 LYS A O 1
ATOM 1776 N N . THR A 1 221 ? 18.864 17.685 -7.212 1.00 90.25 221 THR A N 1
ATOM 1777 C CA . THR A 1 221 ? 19.535 17.782 -8.517 1.00 90.25 221 THR A CA 1
ATOM 1778 C C . THR A 1 221 ? 20.365 16.526 -8.792 1.00 90.25 221 THR A C 1
ATOM 1780 O O . THR A 1 221 ? 20.675 15.763 -7.875 1.00 90.25 221 THR A O 1
ATOM 1783 N N . LEU A 1 222 ? 20.722 16.292 -10.059 1.00 88.88 222 LEU A N 1
ATOM 1784 C CA . LEU A 1 222 ? 21.514 15.122 -10.450 1.00 88.88 222 LEU A CA 1
ATOM 1785 C C . LEU A 1 222 ? 22.898 15.096 -9.775 1.00 88.88 222 LEU A C 1
ATOM 1787 O O . LEU A 1 222 ? 23.356 14.031 -9.365 1.00 88.88 222 LEU A O 1
ATOM 1791 N N . GLU A 1 223 ? 23.529 16.260 -9.616 1.00 88.12 223 GLU A N 1
ATOM 1792 C CA . GLU A 1 223 ? 24.856 16.412 -9.004 1.00 88.12 223 GLU A CA 1
ATOM 1793 C C . GLU A 1 223 ? 24.868 15.989 -7.529 1.00 88.12 223 GLU A C 1
ATOM 1795 O O . GLU A 1 223 ? 25.778 15.294 -7.081 1.00 88.12 223 GLU A O 1
ATOM 1800 N N . GLU A 1 224 ? 23.812 16.322 -6.779 1.00 89.50 224 GLU A N 1
ATOM 1801 C CA . GLU A 1 224 ? 23.690 15.980 -5.357 1.00 89.50 224 GLU A CA 1
ATOM 1802 C C . GLU A 1 224 ? 23.571 14.469 -5.088 1.00 89.50 224 GLU A C 1
ATOM 1804 O O . GLU A 1 224 ? 23.765 14.031 -3.949 1.00 89.50 224 GLU A O 1
ATOM 1809 N N . TYR A 1 225 ? 23.220 13.665 -6.097 1.00 88.12 225 TYR A N 1
ATOM 1810 C CA . TYR A 1 225 ? 23.143 12.207 -5.961 1.00 88.12 225 TYR A CA 1
ATOM 1811 C C . TYR A 1 225 ? 24.505 11.508 -6.106 1.00 88.12 225 TYR A C 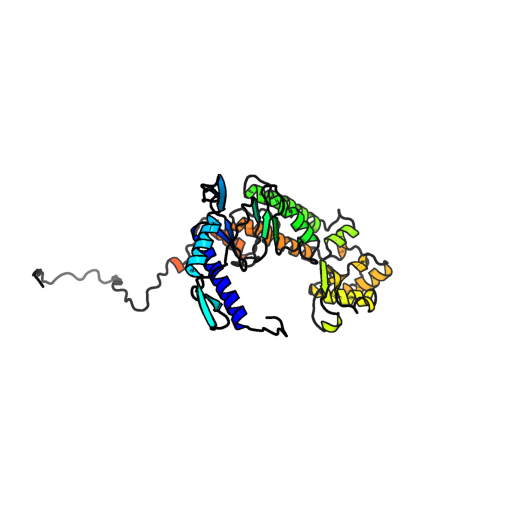1
ATOM 1813 O O . TYR A 1 225 ? 24.627 10.359 -5.672 1.00 88.12 225 TYR A O 1
ATOM 1821 N N . GLY A 1 226 ? 25.523 12.170 -6.672 1.00 86.81 226 GLY A N 1
ATOM 1822 C CA . GLY A 1 226 ? 26.869 11.613 -6.852 1.00 86.81 226 GLY A CA 1
ATOM 1823 C C . GLY A 1 226 ? 26.878 10.245 -7.553 1.00 86.81 226 GLY A C 1
ATOM 1824 O O . GLY A 1 226 ? 26.289 10.067 -8.623 1.00 86.81 226 GLY A O 1
ATOM 1825 N N . ASP A 1 227 ? 27.517 9.257 -6.917 1.00 88.06 227 ASP A N 1
ATOM 1826 C CA . ASP A 1 227 ? 27.707 7.898 -7.453 1.00 88.06 227 ASP A CA 1
ATOM 1827 C C . ASP A 1 227 ? 26.564 6.918 -7.138 1.00 88.06 227 ASP A C 1
ATOM 1829 O O . ASP A 1 227 ? 26.676 5.710 -7.371 1.00 88.06 227 ASP A O 1
ATOM 1833 N N . GLN A 1 228 ? 25.440 7.401 -6.603 1.00 91.25 228 GLN A N 1
ATOM 1834 C CA . GLN A 1 228 ? 24.296 6.533 -6.332 1.00 91.25 228 GLN A CA 1
ATOM 1835 C C . GLN A 1 228 ? 23.738 5.933 -7.630 1.00 91.25 228 GLN A C 1
ATOM 1837 O O . GLN A 1 228 ? 23.583 6.607 -8.650 1.00 91.25 228 GLN A O 1
ATOM 1842 N N . LYS A 1 229 ? 23.380 4.645 -7.587 1.00 90.94 229 LYS A N 1
ATOM 1843 C CA . LYS A 1 229 ? 22.758 3.941 -8.714 1.00 90.94 229 LYS A CA 1
ATOM 1844 C C . LYS A 1 229 ? 21.253 3.815 -8.494 1.00 90.94 229 LYS A C 1
ATOM 1846 O O . LYS A 1 229 ? 20.802 3.190 -7.539 1.00 90.94 229 LYS A O 1
ATOM 1851 N N . SER A 1 230 ? 20.463 4.384 -9.400 1.00 93.50 230 SER A N 1
ATOM 1852 C CA . SER A 1 230 ? 19.014 4.176 -9.465 1.00 93.50 230 SER A CA 1
ATOM 1853 C C . SER A 1 230 ? 18.514 4.354 -10.896 1.00 93.50 230 SER A C 1
ATOM 1855 O O . SER A 1 230 ? 19.172 5.002 -11.710 1.00 93.50 230 SER A O 1
ATOM 1857 N N . THR A 1 231 ? 17.336 3.811 -11.203 1.00 93.88 231 THR A N 1
ATOM 1858 C CA . THR A 1 231 ? 16.693 3.996 -12.513 1.00 93.88 231 THR A CA 1
ATOM 1859 C C . THR A 1 231 ? 16.451 5.474 -12.827 1.00 93.88 231 THR A C 1
ATOM 1861 O O . THR A 1 231 ? 16.708 5.908 -13.948 1.00 93.88 231 THR A O 1
ATOM 1864 N N . SER A 1 232 ? 16.045 6.272 -11.832 1.00 93.50 232 SER A N 1
ATOM 1865 C CA . SER A 1 232 ? 15.878 7.726 -11.961 1.00 93.50 232 SER A CA 1
ATOM 1866 C C . SER A 1 232 ? 17.187 8.433 -12.311 1.00 93.50 232 SER A C 1
ATOM 1868 O O . SER A 1 232 ? 17.205 9.240 -13.232 1.00 93.50 232 SER A O 1
ATOM 1870 N N . ILE A 1 233 ? 18.291 8.091 -11.639 1.00 94.00 233 ILE A N 1
ATOM 1871 C CA . ILE A 1 233 ? 19.603 8.711 -11.886 1.00 94.00 233 ILE A CA 1
ATOM 1872 C C . ILE A 1 233 ? 20.103 8.374 -13.293 1.00 94.00 233 ILE A C 1
ATOM 1874 O O . ILE A 1 233 ? 20.531 9.268 -14.019 1.00 94.00 233 ILE A O 1
ATOM 1878 N N . THR A 1 234 ? 20.007 7.111 -13.714 1.00 94.94 234 THR A N 1
ATOM 1879 C CA . THR A 1 234 ? 20.377 6.708 -15.080 1.00 94.94 234 THR A CA 1
ATOM 1880 C C . THR A 1 234 ? 19.521 7.422 -16.122 1.00 94.94 234 THR A C 1
ATOM 1882 O O . THR A 1 234 ? 20.049 7.914 -17.115 1.00 94.94 234 THR A O 1
ATOM 1885 N N . THR A 1 235 ? 18.213 7.536 -15.880 1.00 95.38 235 THR A N 1
ATOM 1886 C CA . THR A 1 235 ? 17.292 8.253 -16.774 1.00 95.38 235 THR A CA 1
ATOM 1887 C C . THR A 1 235 ? 17.658 9.731 -16.874 1.00 95.38 235 THR A C 1
ATOM 1889 O O . THR A 1 235 ? 17.733 10.257 -17.979 1.00 95.38 235 THR A O 1
ATOM 1892 N N . ALA A 1 236 ? 17.942 10.391 -15.750 1.00 94.31 236 ALA A N 1
ATOM 1893 C CA . ALA A 1 236 ? 18.365 11.787 -15.723 1.00 94.31 236 ALA A CA 1
ATOM 1894 C C . ALA A 1 236 ? 19.693 11.995 -16.470 1.00 94.31 236 ALA A C 1
ATOM 1896 O O . ALA A 1 236 ? 19.766 12.871 -17.326 1.00 94.31 236 ALA A O 1
ATOM 1897 N N . LYS A 1 237 ? 20.706 11.144 -16.240 1.00 93.81 237 LYS A N 1
ATOM 1898 C CA . LYS A 1 237 ? 21.977 11.178 -16.993 1.00 93.81 237 LYS A CA 1
ATOM 1899 C C . LYS A 1 237 ? 21.730 11.060 -18.499 1.00 93.81 237 LYS A C 1
ATOM 1901 O O . LYS A 1 237 ? 22.212 11.883 -19.269 1.00 93.81 237 LYS A O 1
ATOM 1906 N N . ARG A 1 238 ? 20.908 10.091 -18.913 1.00 95.00 238 ARG A N 1
ATOM 1907 C CA . ARG A 1 238 ? 20.546 9.880 -20.322 1.00 95.00 238 ARG A CA 1
ATOM 1908 C C . ARG A 1 238 ? 19.774 11.057 -20.915 1.00 95.00 238 ARG A C 1
ATOM 1910 O O . ARG A 1 238 ? 20.034 11.411 -22.057 1.00 95.00 238 ARG A O 1
ATOM 1917 N N . LEU A 1 239 ? 18.866 11.679 -20.159 1.00 93.75 239 LEU A N 1
ATOM 1918 C CA . LEU A 1 239 ? 18.157 12.891 -20.581 1.00 93.75 239 LEU A CA 1
ATOM 1919 C C . LEU A 1 239 ? 19.112 14.074 -20.763 1.00 93.75 239 LEU A C 1
ATOM 1921 O O . LEU A 1 239 ? 18.993 14.766 -21.765 1.00 93.75 239 LEU A O 1
ATOM 1925 N N . GLY A 1 240 ? 20.078 14.272 -19.861 1.00 92.25 240 GLY A N 1
ATOM 1926 C CA . GLY A 1 240 ? 21.095 15.320 -20.002 1.00 92.25 240 GLY A CA 1
ATOM 1927 C C . GLY A 1 240 ? 21.979 15.124 -21.238 1.00 92.25 240 GLY A C 1
ATOM 1928 O O . GLY A 1 240 ? 22.239 16.064 -21.980 1.00 92.25 240 GLY A O 1
ATOM 1929 N N . GLU A 1 241 ? 22.373 13.882 -21.525 1.00 91.12 241 GLU A N 1
ATOM 1930 C CA . GLU A 1 241 ? 23.159 13.539 -22.720 1.00 91.12 241 GLU A CA 1
ATOM 1931 C C . GLU A 1 241 ? 22.382 13.705 -24.036 1.00 91.12 241 GLU A C 1
ATOM 1933 O O . GLU A 1 241 ? 22.986 13.929 -25.088 1.00 91.12 241 GLU A O 1
ATOM 1938 N N . PHE A 1 242 ? 21.063 13.512 -23.993 1.00 91.12 242 PHE A N 1
ATOM 1939 C CA . PHE A 1 242 ? 20.172 13.486 -25.154 1.00 91.12 242 PHE A CA 1
ATOM 1940 C C . PHE A 1 242 ? 19.559 14.861 -25.461 1.00 91.12 242 PHE A C 1
ATOM 1942 O O . PHE A 1 242 ? 19.599 15.290 -26.610 1.00 91.12 242 PHE A O 1
ATOM 1949 N N . LEU A 1 243 ? 19.021 15.550 -24.453 1.00 89.50 243 LEU A N 1
ATOM 1950 C CA . LEU A 1 243 ? 18.322 16.837 -24.582 1.00 89.50 243 LEU A CA 1
ATOM 1951 C C . LEU A 1 243 ? 19.163 18.041 -24.130 1.00 89.50 243 LEU A C 1
ATOM 1953 O O . LEU A 1 243 ? 18.731 19.177 -24.306 1.00 89.50 243 LEU A O 1
ATOM 1957 N N . GLY A 1 244 ? 20.349 17.808 -23.563 1.00 89.31 244 GLY A N 1
ATOM 1958 C CA . GLY A 1 244 ? 21.245 18.844 -23.054 1.00 89.31 244 GLY A CA 1
ATOM 1959 C C . GLY A 1 244 ? 21.227 18.968 -21.529 1.00 89.31 244 GLY A C 1
ATOM 1960 O O . GLY A 1 244 ? 20.255 18.625 -20.852 1.00 89.31 244 GLY A O 1
ATOM 1961 N N . GLU A 1 245 ? 22.324 19.493 -20.978 1.00 85.62 245 GLU A N 1
ATOM 1962 C CA . GLU A 1 245 ? 22.544 19.594 -19.529 1.00 85.62 245 GLU A CA 1
ATOM 1963 C C . GLU A 1 245 ? 21.533 20.507 -18.821 1.00 85.62 245 GLU A C 1
ATOM 1965 O O . GLU A 1 245 ? 21.294 20.345 -17.629 1.00 85.62 245 GLU A O 1
ATOM 1970 N N . GLU A 1 246 ? 20.882 21.430 -19.538 1.00 85.19 246 GLU A N 1
ATOM 1971 C CA . GLU A 1 246 ? 19.868 22.321 -18.958 1.00 85.19 246 GLU A CA 1
ATOM 1972 C C . GLU A 1 246 ? 18.670 21.565 -18.374 1.00 85.19 246 GLU A C 1
ATOM 1974 O O . GLU A 1 246 ? 18.125 21.984 -17.356 1.00 85.19 246 GLU A O 1
ATOM 1979 N N . MET A 1 247 ? 18.329 20.399 -18.931 1.00 84.62 247 MET A N 1
ATOM 1980 C CA . MET A 1 247 ? 17.205 19.577 -18.469 1.00 84.62 247 MET A CA 1
ATOM 1981 C C . MET A 1 247 ? 17.397 18.979 -17.068 1.00 84.62 247 MET A C 1
ATOM 1983 O O . MET A 1 247 ? 16.423 18.544 -16.455 1.00 84.62 247 MET A O 1
ATOM 1987 N N . VAL A 1 248 ? 18.634 18.912 -16.564 1.00 86.06 248 VAL A N 1
ATOM 1988 C CA . VAL A 1 248 ? 18.971 18.257 -15.285 1.00 86.06 248 VAL A CA 1
ATOM 1989 C C . VAL A 1 248 ? 19.472 19.226 -14.210 1.00 86.06 248 VAL A C 1
ATOM 1991 O O . VAL A 1 248 ? 19.823 18.779 -13.115 1.00 86.06 248 VAL A O 1
ATOM 1994 N N . LYS A 1 249 ? 19.486 20.536 -14.500 1.00 82.50 249 LYS A N 1
ATOM 1995 C CA . LYS A 1 249 ? 19.938 21.584 -13.567 1.00 82.50 249 LYS A CA 1
ATOM 1996 C C . LYS A 1 249 ? 18.974 21.775 -12.398 1.00 82.50 249 LYS A C 1
ATOM 1998 O O . LYS A 1 249 ? 19.406 21.955 -11.261 1.00 82.50 249 LYS A O 1
ATOM 2003 N N . ASP A 1 250 ? 17.674 21.694 -12.667 1.00 85.75 250 ASP A N 1
ATOM 2004 C CA . ASP A 1 250 ? 16.650 21.939 -11.659 1.00 85.75 250 ASP A CA 1
ATOM 2005 C C . ASP A 1 250 ? 16.280 20.683 -10.860 1.00 85.75 250 ASP A C 1
ATOM 2007 O O . ASP A 1 250 ? 16.231 19.552 -11.354 1.00 85.75 250 ASP A O 1
ATOM 2011 N N . LYS A 1 251 ? 15.959 20.896 -9.582 1.00 87.75 251 LYS A N 1
ATOM 2012 C CA . LYS A 1 251 ? 15.368 19.864 -8.721 1.00 87.75 251 LYS A CA 1
ATOM 2013 C C . LYS A 1 251 ? 13.941 19.539 -9.172 1.00 87.75 251 LYS A C 1
ATOM 2015 O O . LYS A 1 251 ? 13.220 20.406 -9.655 1.00 87.75 251 LYS A O 1
ATOM 2020 N N . GLY A 1 252 ? 13.485 18.314 -8.912 1.00 86.50 252 GLY A N 1
ATOM 2021 C CA . GLY A 1 252 ? 12.105 17.916 -9.216 1.00 86.50 252 GLY A CA 1
ATOM 2022 C C . GLY A 1 252 ? 11.905 17.269 -10.586 1.00 86.50 252 GLY A C 1
ATOM 2023 O O . GLY A 1 252 ? 10.757 17.036 -10.962 1.00 86.50 252 GLY A O 1
ATOM 2024 N N . LEU A 1 253 ? 12.981 16.944 -11.314 1.00 89.62 253 LEU A N 1
ATOM 2025 C CA . LEU A 1 253 ? 12.902 16.294 -12.623 1.00 89.62 253 LEU A CA 1
ATOM 2026 C C . LEU A 1 253 ? 12.038 15.023 -12.574 1.00 89.62 253 LEU A C 1
ATOM 2028 O O . LEU A 1 253 ? 12.302 14.093 -11.801 1.00 89.62 253 LEU A O 1
ATOM 2032 N N . ALA A 1 254 ? 11.016 14.977 -13.430 1.00 91.19 254 ALA A N 1
ATOM 2033 C CA . ALA A 1 254 ? 10.179 13.803 -13.634 1.00 91.19 254 ALA A CA 1
ATOM 2034 C C . ALA A 1 254 ? 10.867 12.841 -14.611 1.00 91.19 254 ALA A C 1
ATOM 2036 O O . ALA A 1 254 ? 10.860 13.042 -15.824 1.00 91.19 254 ALA A O 1
ATOM 2037 N N . CYS A 1 255 ? 11.467 11.783 -14.074 1.00 93.19 255 CYS A N 1
ATOM 2038 C CA . CYS A 1 255 ? 12.114 10.748 -14.867 1.00 93.19 255 CYS A CA 1
ATOM 2039 C C . CYS A 1 255 ? 11.057 9.751 -15.347 1.00 93.19 255 CYS A C 1
ATOM 2041 O O . CYS A 1 255 ? 10.648 8.871 -14.586 1.00 93.19 255 CYS A O 1
ATOM 2043 N N . LYS A 1 256 ? 10.628 9.903 -16.603 1.00 95.69 256 LYS A N 1
ATOM 2044 C CA . LYS A 1 256 ? 9.797 8.931 -17.323 1.00 95.69 256 LYS A CA 1
ATOM 2045 C C . LYS A 1 256 ? 10.695 7.968 -18.091 1.00 95.69 256 LYS A C 1
ATOM 2047 O O . LYS A 1 256 ? 11.464 8.403 -18.950 1.00 95.69 256 LYS A O 1
ATOM 2052 N N . TYR A 1 257 ? 10.620 6.682 -17.773 1.00 96.44 257 TYR A N 1
ATOM 2053 C CA . TYR A 1 257 ? 11.495 5.678 -18.371 1.00 96.44 257 TYR A CA 1
ATOM 2054 C C . TYR A 1 257 ? 10.803 4.337 -18.587 1.00 96.44 257 TYR A C 1
ATOM 2056 O O . TYR A 1 257 ? 9.801 4.020 -17.948 1.00 96.44 257 TYR A O 1
ATOM 2064 N N . ILE A 1 258 ? 11.401 3.537 -19.465 1.00 97.19 258 ILE A N 1
ATOM 2065 C CA . ILE A 1 258 ? 11.129 2.109 -19.620 1.00 97.19 258 ILE A CA 1
ATOM 2066 C C . ILE A 1 258 ? 12.391 1.298 -19.314 1.00 97.19 258 ILE A C 1
ATOM 2068 O O . ILE A 1 258 ? 13.496 1.842 -19.300 1.00 97.19 258 ILE A O 1
ATOM 2072 N N . ILE A 1 259 ? 12.245 -0.001 -19.078 1.00 97.44 259 ILE A N 1
ATOM 2073 C CA . ILE A 1 259 ? 13.367 -0.923 -18.888 1.00 97.44 259 ILE A CA 1
ATOM 2074 C C . ILE A 1 259 ? 13.602 -1.717 -20.172 1.00 97.44 259 ILE A C 1
ATOM 2076 O O . ILE A 1 259 ? 12.683 -2.352 -20.691 1.00 97.44 259 ILE A O 1
ATOM 2080 N N . SER A 1 260 ? 14.835 -1.683 -20.678 1.00 96.50 260 SER A N 1
ATOM 2081 C CA . SER A 1 260 ? 15.233 -2.409 -21.885 1.00 96.50 260 SER A CA 1
ATOM 2082 C C . SER A 1 260 ? 15.754 -3.811 -21.599 1.00 96.50 260 SER A C 1
ATOM 2084 O O . SER A 1 260 ? 16.434 -4.020 -20.600 1.00 96.50 260 SER A O 1
ATOM 2086 N N . GLY A 1 261 ? 15.520 -4.770 -22.498 1.00 93.56 261 GLY A N 1
ATOM 2087 C CA . GLY A 1 261 ? 16.022 -6.148 -22.366 1.00 93.56 261 GLY A CA 1
ATOM 2088 C C . GLY A 1 261 ? 17.540 -6.277 -22.543 1.00 93.56 261 GLY A C 1
ATOM 2089 O O . GLY A 1 261 ? 18.144 -7.250 -22.100 1.00 93.56 261 GLY A O 1
ATOM 2090 N N . ARG A 1 262 ? 18.176 -5.276 -23.166 1.00 91.25 262 ARG A N 1
ATOM 2091 C CA . ARG A 1 262 ? 19.633 -5.190 -23.355 1.00 91.25 262 ARG A CA 1
ATOM 2092 C C . ARG A 1 262 ? 20.228 -4.009 -22.570 1.00 91.25 262 ARG A C 1
ATOM 2094 O O . ARG A 1 262 ? 19.508 -3.030 -22.349 1.00 91.25 262 ARG A O 1
ATOM 2101 N N . PRO A 1 263 ? 21.515 -4.062 -22.173 1.00 91.81 263 PRO A N 1
ATOM 2102 C CA . PRO A 1 263 ? 22.449 -5.188 -22.319 1.00 91.81 263 PRO A CA 1
ATOM 2103 C C . PRO A 1 263 ? 22.065 -6.400 -21.457 1.00 91.81 263 PRO A C 1
ATOM 2105 O O . PRO A 1 263 ? 21.545 -6.241 -20.352 1.00 91.81 263 PRO A O 1
ATOM 2108 N N . LEU A 1 264 ? 22.319 -7.612 -21.961 1.00 86.81 264 LEU A N 1
ATOM 2109 C CA . LEU A 1 264 ? 22.074 -8.843 -21.203 1.00 86.81 264 LEU A CA 1
ATOM 2110 C C . LEU A 1 264 ? 22.949 -8.852 -19.940 1.00 86.81 264 LEU A C 1
ATOM 2112 O O . LEU A 1 264 ? 24.091 -8.406 -19.980 1.00 86.81 264 LEU A O 1
ATOM 2116 N N . GLN A 1 265 ? 22.407 -9.353 -18.827 1.00 87.00 265 GLN A N 1
ATOM 2117 C CA . GLN A 1 265 ? 23.065 -9.418 -17.507 1.00 87.00 265 GLN A CA 1
ATOM 2118 C C . GLN A 1 265 ? 23.342 -8.064 -16.823 1.00 87.00 265 GLN A C 1
ATOM 2120 O O . GLN A 1 265 ? 23.780 -8.048 -15.673 1.00 87.00 265 GLN A O 1
ATOM 2125 N N . ALA A 1 266 ? 23.039 -6.929 -17.462 1.00 91.88 266 ALA A N 1
ATOM 2126 C CA . ALA A 1 266 ? 23.149 -5.629 -16.810 1.00 91.88 266 ALA A CA 1
ATOM 2127 C C . ALA A 1 266 ? 22.054 -5.449 -15.735 1.00 91.88 266 ALA A C 1
ATOM 2129 O O . ALA A 1 266 ? 20.901 -5.870 -15.927 1.00 91.88 266 ALA A O 1
ATOM 2130 N N . PRO A 1 267 ? 22.368 -4.788 -14.605 1.00 93.94 267 PRO A N 1
ATOM 2131 C CA . PRO A 1 267 ? 21.381 -4.517 -13.569 1.00 93.94 267 PRO A CA 1
ATOM 2132 C C . PRO A 1 267 ? 20.265 -3.611 -14.105 1.00 93.94 267 PRO A C 1
ATOM 2134 O O . PRO A 1 267 ? 20.494 -2.741 -14.944 1.00 93.94 267 PRO A O 1
ATOM 2137 N N . VAL A 1 268 ? 19.050 -3.760 -13.564 1.00 94.50 268 VAL A N 1
ATOM 2138 C CA . VAL A 1 268 ? 17.860 -2.975 -13.965 1.00 94.50 268 VAL A CA 1
ATOM 2139 C C . VAL A 1 268 ? 18.129 -1.465 -13.943 1.00 94.50 268 VAL A C 1
ATOM 2141 O O . VAL A 1 268 ? 17.629 -0.726 -14.786 1.00 94.50 268 VAL A O 1
ATOM 2144 N N . THR A 1 269 ? 18.965 -0.994 -13.013 1.00 94.19 269 THR A N 1
ATOM 2145 C CA . THR A 1 269 ? 19.335 0.422 -12.894 1.00 94.19 269 THR A CA 1
ATOM 2146 C C . THR A 1 269 ? 20.036 0.971 -14.132 1.00 94.19 269 THR A C 1
ATOM 2148 O O . THR A 1 269 ? 19.878 2.149 -14.428 1.00 94.19 269 THR A O 1
ATOM 2151 N N . GLU A 1 270 ? 20.796 0.150 -14.858 1.00 93.00 270 GLU A N 1
ATOM 2152 C CA . GLU A 1 270 ? 21.562 0.557 -16.046 1.00 93.00 270 GLU A CA 1
ATOM 2153 C C . GLU A 1 270 ? 20.751 0.388 -17.345 1.00 93.00 270 GLU A C 1
ATOM 2155 O O . GLU A 1 270 ? 21.099 0.948 -18.384 1.00 93.00 270 GLU A O 1
ATOM 2160 N N . ARG A 1 271 ? 19.610 -0.310 -17.277 1.00 95.38 271 ARG A N 1
ATOM 2161 C CA . ARG A 1 271 ? 18.713 -0.588 -18.412 1.00 95.38 271 ARG A CA 1
ATOM 2162 C C . ARG A 1 271 ? 17.554 0.412 -18.550 1.00 95.38 271 ARG A C 1
ATOM 2164 O O . ARG A 1 271 ? 16.675 0.230 -19.382 1.00 95.38 271 ARG A O 1
ATOM 2171 N N . ALA A 1 272 ? 17.541 1.487 -17.761 1.00 96.75 272 ALA A N 1
ATOM 2172 C CA . ALA A 1 272 ? 16.473 2.492 -17.782 1.00 96.75 272 ALA A CA 1
ATOM 2173 C C . ALA A 1 272 ? 16.615 3.479 -18.956 1.00 96.75 272 ALA A C 1
ATOM 2175 O O . ALA A 1 272 ? 17.544 4.285 -18.979 1.00 96.75 272 ALA A O 1
ATOM 2176 N N . ILE A 1 273 ? 15.713 3.434 -19.938 1.00 96.31 273 ILE A N 1
ATOM 2177 C CA . ILE A 1 273 ? 15.713 4.293 -21.134 1.00 96.31 273 ILE A CA 1
ATOM 2178 C C . ILE A 1 273 ? 14.642 5.386 -21.001 1.00 96.31 273 ILE A C 1
ATOM 2180 O O . ILE A 1 273 ? 13.482 5.046 -20.764 1.00 96.31 273 ILE A O 1
ATOM 2184 N N . PRO A 1 274 ? 14.979 6.679 -21.184 1.00 96.25 274 PRO A N 1
ATOM 2185 C CA . PRO A 1 274 ? 13.989 7.753 -21.170 1.00 96.25 274 PRO A CA 1
ATOM 2186 C C . PRO A 1 274 ? 12.967 7.598 -22.297 1.00 96.25 274 PRO A C 1
ATOM 2188 O O . PRO A 1 274 ? 13.356 7.428 -23.451 1.00 96.25 274 PRO A O 1
ATOM 2191 N N . THR A 1 275 ? 11.673 7.727 -22.002 1.00 94.88 275 THR A N 1
ATOM 2192 C CA . THR A 1 275 ? 10.617 7.546 -23.019 1.00 94.88 275 THR A CA 1
ATOM 2193 C C . THR A 1 275 ? 10.681 8.573 -24.151 1.00 94.88 275 THR A C 1
ATOM 2195 O O . THR A 1 275 ? 10.310 8.264 -25.279 1.00 94.88 275 THR A O 1
ATOM 2198 N N . ALA A 1 276 ? 11.226 9.764 -23.885 1.00 93.44 276 ALA A N 1
ATOM 2199 C CA . ALA A 1 276 ? 11.366 10.845 -24.861 1.00 93.44 276 ALA A CA 1
ATOM 2200 C C . ALA A 1 276 ? 12.181 10.459 -26.115 1.00 93.44 276 ALA A C 1
ATOM 2202 O O . ALA A 1 276 ? 11.988 11.049 -27.180 1.00 93.44 276 ALA A O 1
ATOM 2203 N N . ILE A 1 277 ? 13.052 9.440 -26.033 1.00 94.19 277 ILE A N 1
ATOM 2204 C CA . ILE A 1 277 ? 13.803 8.969 -27.206 1.00 94.19 277 ILE A CA 1
ATOM 2205 C C . ILE A 1 277 ? 12.875 8.402 -28.287 1.00 94.19 277 ILE A C 1
ATOM 2207 O O . ILE A 1 277 ? 13.162 8.525 -29.475 1.00 94.19 277 ILE A O 1
ATOM 2211 N N . PHE A 1 278 ? 11.735 7.823 -27.900 1.00 92.31 278 PHE A N 1
ATOM 2212 C CA . PHE A 1 278 ? 10.806 7.189 -28.834 1.00 92.31 278 PHE A CA 1
ATOM 2213 C C . PHE A 1 278 ? 9.996 8.191 -29.662 1.00 92.31 278 PHE A C 1
ATOM 2215 O O . PHE A 1 278 ? 9.515 7.831 -30.732 1.00 92.31 278 PHE A O 1
ATOM 2222 N N . SER A 1 279 ? 9.961 9.462 -29.260 1.00 90.62 279 SER A N 1
ATOM 2223 C CA . SER A 1 279 ? 9.366 10.560 -30.036 1.00 90.62 279 SER A CA 1
ATOM 2224 C C . SER A 1 279 ? 10.389 11.321 -30.893 1.00 90.62 279 SER A C 1
ATOM 2226 O O . SER A 1 279 ? 10.027 12.251 -31.602 1.00 90.62 279 SER A O 1
ATOM 2228 N N . SER A 1 280 ? 11.674 10.952 -30.834 1.00 91.44 280 SER A N 1
ATOM 2229 C CA . SER A 1 280 ? 12.751 11.648 -31.557 1.00 91.44 280 SER A CA 1
ATOM 2230 C C . SER A 1 280 ? 12.935 11.162 -32.997 1.00 91.44 280 SER A C 1
ATOM 2232 O O . SER A 1 280 ? 12.484 10.076 -33.373 1.00 91.44 280 SER A O 1
ATOM 2234 N N . GLU A 1 281 ? 13.675 11.936 -33.794 1.00 92.31 281 GLU A N 1
ATOM 2235 C CA . GLU A 1 281 ? 14.086 11.547 -35.146 1.00 92.31 281 GLU A CA 1
ATOM 2236 C C . GLU A 1 281 ? 14.885 10.230 -35.164 1.00 92.31 281 GLU A C 1
ATOM 2238 O O . GLU A 1 281 ? 15.613 9.893 -34.225 1.00 92.31 281 GLU A O 1
ATOM 2243 N N . ILE A 1 282 ? 14.798 9.489 -36.274 1.00 90.38 282 ILE A N 1
ATOM 2244 C CA . ILE A 1 282 ? 15.436 8.169 -36.441 1.00 90.38 282 ILE A CA 1
ATOM 2245 C C . ILE A 1 282 ? 16.966 8.248 -36.296 1.00 90.38 282 ILE A C 1
ATOM 2247 O O . ILE A 1 282 ? 17.585 7.348 -35.725 1.00 90.38 282 ILE A O 1
ATOM 2251 N N . SER A 1 283 ? 17.584 9.327 -36.782 1.00 91.12 283 SER A N 1
ATOM 2252 C CA . SER A 1 283 ? 19.025 9.593 -36.661 1.00 91.12 283 SER A CA 1
ATOM 2253 C C . SER A 1 283 ? 19.464 9.670 -35.190 1.00 91.12 283 SER A C 1
ATOM 2255 O O . SER A 1 283 ? 20.450 9.043 -34.788 1.00 91.12 283 SER A O 1
ATOM 2257 N N . VAL A 1 284 ? 18.681 10.378 -34.375 1.00 92.62 284 VAL A N 1
ATOM 2258 C CA . VAL A 1 284 ? 18.900 10.575 -32.940 1.00 92.62 284 VAL A CA 1
ATOM 2259 C C . VAL A 1 284 ? 18.639 9.279 -32.173 1.00 92.62 284 VAL A C 1
ATOM 2261 O O . VAL A 1 284 ? 19.511 8.831 -31.424 1.00 92.62 284 VAL A O 1
ATOM 2264 N N . LYS A 1 285 ? 17.504 8.612 -32.434 1.00 91.69 285 LYS A N 1
ATOM 2265 C CA . LYS A 1 285 ? 17.180 7.277 -31.898 1.00 91.69 285 LYS A CA 1
ATOM 2266 C C . LYS A 1 285 ? 18.331 6.303 -32.110 1.00 91.69 285 LYS A C 1
ATOM 2268 O O . LYS A 1 285 ? 18.808 5.699 -31.152 1.00 91.69 285 LYS A O 1
ATOM 2273 N N . ARG A 1 286 ? 18.833 6.205 -33.345 1.00 92.56 286 ARG A N 1
ATOM 2274 C CA . ARG A 1 286 ? 19.939 5.313 -33.714 1.00 92.56 286 ARG A CA 1
ATOM 2275 C C . ARG A 1 286 ? 21.192 5.575 -32.890 1.00 92.56 286 ARG A C 1
ATOM 2277 O O . ARG A 1 286 ? 21.779 4.629 -32.372 1.00 92.56 286 ARG A O 1
ATOM 2284 N N . LYS A 1 287 ? 21.603 6.837 -32.760 1.00 92.88 287 LYS A N 1
ATOM 2285 C CA . LYS A 1 287 ? 22.817 7.213 -32.023 1.00 92.88 287 LYS A CA 1
ATOM 2286 C C . LYS A 1 287 ? 22.733 6.810 -30.547 1.00 92.88 287 LYS A C 1
ATOM 2288 O O . LYS A 1 287 ? 23.657 6.178 -30.035 1.00 92.88 287 LYS A O 1
ATOM 2293 N N . TYR A 1 288 ? 21.642 7.167 -29.869 1.00 94.62 288 TYR A N 1
ATOM 2294 C CA . TYR A 1 288 ? 21.520 6.965 -28.422 1.00 94.62 288 TYR A CA 1
ATOM 2295 C C . TYR A 1 288 ? 21.115 5.537 -28.047 1.00 94.62 288 TYR A C 1
ATOM 2297 O O . TYR A 1 288 ? 21.708 4.976 -27.129 1.00 94.62 288 TYR A O 1
ATOM 2305 N N . LEU A 1 289 ? 20.191 4.901 -28.777 1.00 94.06 289 LEU A N 1
ATOM 2306 C CA . LEU A 1 289 ? 19.770 3.526 -28.481 1.00 94.06 289 LEU A CA 1
ATOM 2307 C C . LEU A 1 289 ? 20.915 2.525 -28.671 1.00 94.06 289 LEU A C 1
ATOM 2309 O O . LEU A 1 289 ? 21.124 1.696 -27.791 1.00 94.06 289 LEU A O 1
ATOM 2313 N N . ARG A 1 290 ? 21.725 2.645 -29.735 1.00 94.31 290 ARG A N 1
ATOM 2314 C CA . ARG A 1 290 ? 22.916 1.788 -29.928 1.00 94.31 290 ARG A CA 1
ATOM 2315 C C . ARG A 1 290 ? 23.902 1.901 -28.768 1.00 94.31 290 ARG A C 1
ATOM 2317 O O . ARG A 1 290 ? 24.461 0.903 -28.323 1.00 94.31 290 ARG A O 1
ATOM 2324 N N . ARG A 1 291 ? 24.090 3.120 -28.255 1.00 93.56 291 ARG A N 1
ATOM 2325 C CA . ARG A 1 291 ? 24.970 3.395 -27.116 1.00 93.56 291 ARG A CA 1
ATOM 2326 C C . ARG A 1 291 ? 24.410 2.841 -25.808 1.00 93.56 291 ARG A C 1
ATOM 2328 O O . ARG A 1 291 ? 25.145 2.218 -25.056 1.00 93.56 291 ARG A O 1
ATOM 2335 N N . TRP A 1 292 ? 23.129 3.070 -25.524 1.00 94.69 292 TRP A N 1
ATOM 2336 C CA . TRP A 1 292 ? 22.499 2.666 -24.263 1.00 94.69 292 TRP A CA 1
ATOM 2337 C C . TRP A 1 292 ? 22.222 1.165 -24.165 1.00 94.69 292 TRP A C 1
ATOM 2339 O O . TRP A 1 292 ? 22.230 0.625 -23.062 1.00 94.69 292 TRP A O 1
ATOM 2349 N N . LEU A 1 293 ? 21.989 0.502 -25.299 1.00 93.00 293 LEU A N 1
ATOM 2350 C CA . LEU A 1 293 ? 21.780 -0.945 -25.390 1.00 93.00 293 LEU A CA 1
ATOM 2351 C C . LEU A 1 293 ? 23.090 -1.722 -25.593 1.00 93.00 293 LEU A C 1
ATOM 2353 O O . LEU A 1 293 ? 23.057 -2.951 -25.604 1.00 93.00 293 LEU A O 1
ATOM 2357 N N . THR A 1 294 ? 24.221 -1.019 -25.742 1.00 92.31 294 THR A N 1
ATOM 2358 C CA . THR A 1 294 ? 25.542 -1.584 -26.073 1.00 92.31 294 THR A CA 1
ATOM 2359 C C . THR A 1 294 ? 25.475 -2.491 -27.306 1.00 92.31 294 THR A C 1
ATOM 2361 O O . THR A 1 294 ? 26.030 -3.586 -27.337 1.00 92.31 294 THR A O 1
ATOM 2364 N N . ASP A 1 295 ? 24.758 -2.031 -28.331 1.00 91.00 295 ASP A N 1
ATOM 2365 C CA . ASP A 1 295 ? 24.493 -2.788 -29.552 1.00 91.00 295 ASP A CA 1
ATOM 2366 C C . ASP A 1 295 ? 24.732 -1.905 -30.786 1.00 91.00 295 ASP A C 1
ATOM 2368 O O . ASP A 1 295 ? 23.818 -1.218 -31.252 1.00 91.00 295 ASP A O 1
ATOM 2372 N N . PRO A 1 296 ? 25.965 -1.880 -31.328 1.00 89.38 296 PRO A N 1
ATOM 2373 C CA . PRO A 1 296 ? 26.298 -1.085 -32.510 1.00 89.38 296 PRO A CA 1
ATOM 2374 C C . PRO A 1 296 ? 25.557 -1.524 -33.781 1.00 89.38 296 PRO A C 1
ATOM 2376 O O . PRO A 1 296 ? 25.398 -0.712 -34.696 1.00 89.38 296 PRO A O 1
ATOM 2379 N N . ALA A 1 297 ? 25.107 -2.782 -33.832 1.00 91.12 297 ALA A N 1
ATOM 2380 C CA . ALA A 1 297 ? 24.442 -3.396 -34.977 1.00 91.12 297 ALA A CA 1
ATOM 2381 C C . ALA A 1 297 ? 22.909 -3.264 -34.922 1.00 91.12 297 ALA A C 1
ATOM 2383 O O . ALA A 1 297 ? 22.220 -3.793 -35.788 1.00 91.12 297 ALA A O 1
ATOM 2384 N N . LEU A 1 298 ? 22.355 -2.543 -33.939 1.00 90.25 298 LEU A N 1
ATOM 2385 C CA . LEU A 1 298 ? 20.910 -2.357 -33.823 1.00 90.25 298 LEU A CA 1
ATOM 2386 C C . LEU A 1 298 ? 20.346 -1.604 -35.039 1.00 90.25 298 LEU A C 1
ATOM 2388 O O . LEU A 1 298 ? 20.694 -0.440 -35.283 1.00 90.25 298 LEU A O 1
ATOM 2392 N N . GLU A 1 299 ? 19.461 -2.263 -35.782 1.00 89.31 299 GLU A N 1
ATOM 2393 C CA . GLU A 1 299 ? 18.743 -1.696 -36.934 1.00 89.31 299 GLU A CA 1
ATOM 2394 C C . GLU A 1 299 ? 17.246 -1.512 -36.671 1.00 89.31 299 GLU A C 1
ATOM 2396 O O . GLU A 1 299 ? 16.634 -0.610 -37.241 1.00 89.31 299 GLU A O 1
ATOM 2401 N N . ASN A 1 300 ? 16.672 -2.319 -35.774 1.00 90.06 300 ASN A N 1
ATOM 2402 C CA . ASN A 1 300 ? 15.277 -2.206 -35.372 1.00 90.06 300 ASN A CA 1
ATOM 2403 C C . ASN A 1 300 ? 15.139 -1.278 -34.152 1.00 90.06 300 ASN A C 1
ATOM 2405 O O . ASN A 1 300 ? 15.725 -1.535 -33.101 1.00 90.06 300 ASN A O 1
ATOM 2409 N N . PHE A 1 301 ? 14.364 -0.201 -34.305 1.00 89.94 301 PHE A N 1
ATOM 2410 C CA . PHE A 1 301 ? 14.097 0.795 -33.259 1.00 89.94 301 PHE A CA 1
ATOM 2411 C C . PHE A 1 301 ? 12.660 0.733 -32.720 1.00 89.94 301 PHE A C 1
ATOM 2413 O O . PHE A 1 301 ? 12.247 1.651 -32.011 1.00 89.94 301 PHE A O 1
ATOM 2420 N N . ASP A 1 302 ? 11.908 -0.321 -33.050 1.00 91.00 302 ASP A N 1
ATOM 2421 C CA . ASP A 1 302 ? 10.580 -0.580 -32.489 1.00 91.00 302 ASP A CA 1
ATOM 2422 C C . ASP A 1 302 ? 10.686 -0.769 -30.961 1.00 91.00 302 ASP A C 1
ATOM 2424 O O . ASP A 1 302 ? 11.429 -1.657 -30.508 1.00 91.00 302 ASP A O 1
ATOM 2428 N N . PRO A 1 303 ? 9.942 0.018 -30.154 1.00 92.31 303 PRO A N 1
ATOM 2429 C CA . PRO A 1 303 ? 9.882 -0.134 -28.703 1.00 92.31 303 PRO A CA 1
ATOM 2430 C C . PRO A 1 303 ? 9.664 -1.583 -28.247 1.00 92.31 303 PRO A C 1
ATOM 2432 O O . PRO A 1 303 ? 10.300 -2.017 -27.284 1.00 92.31 303 PRO A O 1
ATOM 2435 N N . ARG A 1 304 ? 8.840 -2.369 -28.959 1.00 94.00 304 ARG A N 1
ATOM 2436 C CA . ARG A 1 304 ? 8.508 -3.759 -28.587 1.00 94.00 304 ARG A CA 1
ATOM 2437 C C . ARG A 1 304 ? 9.716 -4.687 -28.597 1.00 94.00 304 ARG A C 1
ATOM 2439 O O . ARG A 1 304 ? 9.733 -5.673 -27.861 1.00 94.00 304 ARG A O 1
ATOM 2446 N N . THR A 1 305 ? 10.729 -4.379 -29.404 1.00 93.06 305 THR A N 1
ATOM 2447 C CA . THR A 1 305 ? 11.982 -5.151 -29.461 1.00 93.06 305 THR A CA 1
ATOM 2448 C C . THR A 1 305 ? 12.999 -4.727 -28.409 1.00 93.06 305 THR A C 1
ATOM 2450 O O . THR A 1 305 ? 13.897 -5.497 -28.072 1.00 93.06 305 THR A O 1
ATOM 2453 N N . ILE A 1 306 ? 12.849 -3.514 -27.873 1.00 94.12 306 ILE A N 1
ATOM 2454 C CA . ILE A 1 306 ? 13.766 -2.922 -26.902 1.00 94.12 306 ILE A CA 1
ATOM 2455 C C . ILE A 1 306 ? 13.316 -3.229 -25.470 1.00 94.12 306 ILE A C 1
ATOM 2457 O O . ILE A 1 306 ? 14.168 -3.475 -24.616 1.00 94.12 306 ILE A O 1
ATOM 2461 N N . ILE A 1 307 ? 12.006 -3.219 -25.209 1.00 95.81 307 ILE A N 1
ATOM 2462 C CA . ILE A 1 307 ? 11.387 -3.452 -23.895 1.00 95.81 307 ILE A CA 1
ATOM 2463 C C . ILE A 1 307 ? 11.754 -4.835 -23.326 1.00 95.81 307 ILE A C 1
ATOM 2465 O O . ILE A 1 307 ? 11.696 -5.851 -24.017 1.00 95.81 307 ILE A O 1
ATOM 2469 N N . ASP A 1 308 ? 12.091 -4.876 -22.033 1.00 96.62 308 ASP A N 1
ATOM 2470 C CA . ASP A 1 308 ? 12.221 -6.119 -21.264 1.00 96.62 308 ASP A CA 1
ATOM 2471 C C . ASP A 1 308 ? 10.844 -6.615 -20.799 1.00 96.62 308 ASP A C 1
ATOM 2473 O O . ASP A 1 308 ? 10.375 -6.274 -19.712 1.00 96.62 308 ASP A O 1
ATOM 2477 N N . TRP A 1 309 ? 10.175 -7.413 -21.628 1.00 96.25 309 TRP A N 1
ATOM 2478 C CA . TRP A 1 309 ? 8.847 -7.946 -21.311 1.00 96.25 309 TRP A CA 1
ATOM 2479 C C . TRP A 1 309 ? 8.828 -8.842 -20.069 1.00 96.25 309 TRP A C 1
ATOM 2481 O O . TRP A 1 309 ? 7.851 -8.807 -19.320 1.00 96.25 309 TRP A O 1
ATOM 2491 N N . ASP A 1 310 ? 9.905 -9.583 -19.803 1.00 95.56 310 ASP A N 1
ATOM 2492 C CA . ASP A 1 310 ? 9.995 -10.469 -18.641 1.00 95.56 310 ASP A CA 1
ATOM 2493 C C . ASP A 1 310 ? 10.042 -9.664 -17.340 1.00 95.56 310 ASP A C 1
ATOM 2495 O O . ASP A 1 310 ? 9.346 -9.999 -16.378 1.00 95.56 310 ASP A O 1
ATOM 2499 N N . TYR A 1 311 ? 10.762 -8.537 -17.334 1.00 95.88 311 TYR A N 1
ATOM 2500 C CA . TYR A 1 311 ? 10.755 -7.596 -16.213 1.00 95.88 311 TYR A CA 1
ATOM 2501 C C . TYR A 1 311 ? 9.341 -7.096 -15.891 1.00 95.88 311 TYR A C 1
ATOM 2503 O O . TYR A 1 311 ? 8.910 -7.115 -14.733 1.00 95.88 311 TYR A O 1
ATOM 2511 N N . TYR A 1 312 ? 8.590 -6.655 -16.904 1.00 97.12 312 TYR A N 1
ATOM 2512 C CA . TYR A 1 312 ? 7.226 -6.159 -16.703 1.00 97.12 312 TYR A CA 1
ATOM 2513 C C . TYR A 1 312 ? 6.257 -7.278 -16.309 1.00 97.12 312 TYR A C 1
ATOM 2515 O O . TYR A 1 312 ? 5.402 -7.067 -15.441 1.00 97.12 312 TYR A O 1
ATOM 2523 N N . ARG A 1 313 ? 6.436 -8.484 -16.860 1.00 96.81 313 ARG A N 1
ATOM 2524 C CA . ARG A 1 313 ? 5.681 -9.683 -16.479 1.00 96.81 313 ARG A CA 1
ATOM 2525 C C . ARG A 1 313 ? 5.917 -10.049 -15.019 1.00 96.81 313 ARG A C 1
ATOM 2527 O O . ARG A 1 313 ? 4.952 -10.286 -14.298 1.00 96.81 313 ARG A O 1
ATOM 2534 N N . GLU A 1 314 ? 7.162 -10.038 -14.546 1.00 96.06 314 GLU A N 1
ATOM 2535 C CA . GLU A 1 314 ? 7.492 -10.314 -13.145 1.00 96.06 314 GLU A CA 1
ATOM 2536 C C . GLU A 1 314 ? 6.908 -9.248 -12.204 1.00 96.06 314 GLU A C 1
ATOM 2538 O O . GLU A 1 314 ? 6.340 -9.569 -11.154 1.00 96.06 314 GLU A O 1
ATOM 2543 N N . ARG A 1 315 ? 6.983 -7.968 -12.593 1.00 96.81 315 ARG A N 1
ATOM 2544 C CA . ARG A 1 315 ? 6.382 -6.858 -11.837 1.00 96.81 315 ARG A CA 1
ATOM 2545 C C . ARG A 1 315 ? 4.870 -7.035 -11.694 1.00 96.81 315 ARG A C 1
ATOM 2547 O O . ARG A 1 315 ? 4.364 -6.894 -10.578 1.00 96.81 315 ARG A O 1
ATOM 2554 N N . LEU A 1 316 ? 4.163 -7.366 -12.776 1.00 97.12 316 LEU A N 1
ATOM 2555 C CA . LEU A 1 316 ? 2.722 -7.622 -12.746 1.00 97.12 316 LEU A CA 1
ATOM 2556 C C . LEU A 1 316 ? 2.391 -8.885 -11.940 1.00 97.12 316 LEU A C 1
ATOM 2558 O O . LEU A 1 316 ? 1.544 -8.832 -11.049 1.00 97.12 316 LEU A O 1
ATOM 2562 N N . ALA A 1 317 ? 3.113 -9.985 -12.165 1.00 97.12 317 ALA A N 1
ATOM 2563 C CA . ALA A 1 317 ? 2.953 -11.234 -11.422 1.00 97.12 317 ALA A CA 1
ATOM 2564 C C . ALA A 1 317 ? 3.135 -11.033 -9.910 1.00 97.12 317 ALA A C 1
ATOM 2566 O O . ALA A 1 317 ? 2.361 -11.556 -9.114 1.00 97.12 317 ALA A O 1
ATOM 2567 N N . SER A 1 318 ? 4.099 -10.208 -9.494 1.00 96.19 318 SER A N 1
ATOM 2568 C CA . SER A 1 318 ? 4.298 -9.835 -8.089 1.00 96.19 318 SER A CA 1
ATOM 2569 C C . SER A 1 318 ? 3.084 -9.106 -7.501 1.00 96.19 318 SER A C 1
ATOM 2571 O O . SER A 1 318 ? 2.727 -9.321 -6.343 1.00 96.19 318 SER A O 1
ATOM 2573 N N . VAL A 1 319 ? 2.415 -8.247 -8.275 1.00 96.81 319 VAL A N 1
ATOM 2574 C CA . VAL A 1 319 ? 1.192 -7.560 -7.827 1.00 96.81 319 VAL A CA 1
ATOM 2575 C C . VAL A 1 319 ? 0.006 -8.524 -7.773 1.00 96.81 319 VAL A C 1
ATOM 2577 O O . VAL A 1 319 ? -0.701 -8.532 -6.766 1.00 96.81 319 VAL A O 1
ATOM 2580 N N . ILE A 1 320 ? -0.148 -9.389 -8.779 1.00 97.56 320 ILE A N 1
ATOM 2581 C CA . ILE A 1 320 ? -1.147 -10.469 -8.798 1.00 97.56 320 ILE A CA 1
ATOM 2582 C C . ILE A 1 320 ? -0.976 -11.383 -7.575 1.00 97.56 320 ILE A C 1
ATOM 2584 O O . ILE A 1 320 ? -1.952 -11.675 -6.890 1.00 97.56 320 ILE A O 1
ATOM 2588 N N . GLN A 1 321 ? 0.257 -11.761 -7.227 1.00 96.75 321 GLN A N 1
ATOM 2589 C CA . GLN A 1 321 ? 0.546 -12.553 -6.027 1.00 96.75 321 GLN A CA 1
ATOM 2590 C C . GLN A 1 321 ? 0.078 -11.859 -4.746 1.00 96.75 321 GLN A C 1
ATOM 2592 O O . GLN A 1 321 ? -0.611 -12.462 -3.928 1.00 96.75 321 GLN A O 1
ATOM 2597 N N . LYS A 1 322 ? 0.429 -10.580 -4.577 1.00 96.38 322 LYS A N 1
ATOM 2598 C CA . LYS A 1 322 ? 0.126 -9.821 -3.354 1.00 96.38 322 LYS A CA 1
ATOM 2599 C C . LYS A 1 322 ? -1.366 -9.533 -3.165 1.00 96.38 322 LYS A C 1
ATOM 2601 O O . LYS A 1 322 ? -1.803 -9.457 -2.021 1.00 96.38 322 LYS A O 1
ATOM 2606 N N . ILE A 1 323 ? -2.116 -9.309 -4.248 1.00 97.00 323 ILE A N 1
ATOM 2607 C CA . ILE A 1 323 ? -3.524 -8.867 -4.192 1.00 97.00 323 ILE A CA 1
ATOM 2608 C C . ILE A 1 323 ? -4.506 -10.029 -4.391 1.00 97.00 323 ILE A C 1
ATOM 2610 O O . ILE A 1 323 ? -5.584 -10.004 -3.810 1.00 97.00 323 ILE A O 1
ATOM 2614 N N . ILE A 1 324 ? -4.148 -11.033 -5.196 1.00 97.38 324 ILE A N 1
ATOM 2615 C CA . ILE A 1 324 ? -5.077 -12.073 -5.655 1.00 97.38 324 ILE A CA 1
ATOM 2616 C C . ILE A 1 324 ? -4.648 -13.444 -5.132 1.00 97.38 324 ILE A C 1
ATOM 2618 O O . ILE A 1 324 ? -5.333 -14.016 -4.291 1.00 97.38 324 ILE A O 1
ATOM 2622 N N . THR A 1 325 ? -3.515 -13.982 -5.597 1.00 96.94 325 THR A N 1
ATOM 2623 C CA . THR A 1 325 ? -3.256 -15.426 -5.448 1.00 96.94 325 THR A CA 1
ATOM 2624 C C . THR A 1 325 ? -2.853 -15.824 -4.028 1.00 96.94 325 THR A C 1
ATOM 2626 O O . THR A 1 325 ? -3.355 -16.822 -3.519 1.00 96.94 325 THR A O 1
ATOM 2629 N N . ILE A 1 326 ? -2.002 -15.050 -3.341 1.00 96.00 326 ILE A N 1
ATOM 2630 C CA . ILE A 1 326 ? -1.639 -15.360 -1.947 1.00 96.00 326 ILE A CA 1
ATOM 2631 C C . ILE A 1 326 ? -2.845 -15.151 -1.010 1.00 96.00 326 ILE A C 1
ATOM 2633 O O . ILE A 1 326 ? -3.110 -16.051 -0.211 1.00 96.00 326 ILE A O 1
ATOM 2637 N N . PRO A 1 327 ? -3.611 -14.039 -1.084 1.00 96.12 327 PRO A N 1
ATOM 2638 C CA . PRO A 1 327 ? -4.837 -13.895 -0.297 1.00 96.12 327 PRO A CA 1
ATOM 2639 C C . PRO A 1 327 ? -5.859 -15.015 -0.538 1.00 96.12 327 PRO A C 1
ATOM 2641 O O . PRO A 1 327 ? -6.369 -15.562 0.440 1.00 96.12 327 PRO A O 1
ATOM 2644 N N . ALA A 1 328 ? -6.080 -15.424 -1.795 1.00 96.62 328 ALA A N 1
ATOM 2645 C CA . ALA A 1 328 ? -6.968 -16.537 -2.142 1.00 96.62 328 ALA A CA 1
ATOM 2646 C C . ALA A 1 328 ? -6.566 -17.830 -1.416 1.00 96.62 328 ALA A C 1
ATOM 2648 O O . ALA A 1 328 ? -7.367 -18.402 -0.673 1.00 96.62 328 ALA A O 1
ATOM 2649 N N . ALA A 1 329 ? -5.292 -18.219 -1.517 1.00 94.94 329 ALA A N 1
ATOM 2650 C CA . ALA A 1 329 ? -4.771 -19.415 -0.858 1.00 94.94 329 ALA A CA 1
ATOM 2651 C C . ALA A 1 329 ? -4.898 -19.351 0.677 1.00 94.94 329 ALA A C 1
ATOM 2653 O O . ALA A 1 329 ? -5.258 -20.337 1.324 1.00 94.94 329 ALA A O 1
ATOM 2654 N N . LEU A 1 330 ? -4.646 -18.184 1.284 1.00 93.06 330 LEU A N 1
ATOM 2655 C CA . LEU A 1 330 ? -4.795 -17.986 2.732 1.00 93.06 330 LEU A CA 1
ATOM 2656 C C . LEU A 1 330 ? -6.258 -18.054 3.198 1.00 93.06 330 LEU A C 1
ATOM 2658 O O . LEU A 1 330 ? -6.508 -18.398 4.355 1.00 93.06 330 LEU A O 1
ATOM 2662 N N . GLN A 1 331 ? -7.210 -17.751 2.316 1.00 94.56 331 GLN A N 1
ATOM 2663 C CA . GLN A 1 331 ? -8.645 -17.903 2.560 1.00 94.56 331 GLN A CA 1
ATOM 2664 C C . GLN A 1 331 ? -9.182 -19.291 2.183 1.00 94.56 331 GLN A C 1
ATOM 2666 O O . GLN A 1 331 ? -10.357 -19.561 2.415 1.00 94.56 331 GLN A O 1
ATOM 2671 N N . GLY A 1 332 ? -8.329 -20.190 1.680 1.00 93.62 332 GLY A N 1
ATOM 2672 C CA . GLY A 1 332 ? -8.701 -21.558 1.322 1.00 93.62 332 GLY A CA 1
ATOM 2673 C C . GLY A 1 332 ? -9.302 -21.713 -0.075 1.00 93.62 332 GLY A C 1
ATOM 2674 O O . GLY A 1 332 ? -9.936 -22.731 -0.322 1.00 93.62 332 GLY A O 1
ATOM 2675 N N . VAL A 1 333 ? -9.099 -20.736 -0.960 1.00 95.31 333 VAL A N 1
ATOM 2676 C CA . VAL A 1 333 ? -9.482 -20.798 -2.376 1.00 95.31 333 VAL A CA 1
ATOM 2677 C C . VAL A 1 333 ? -8.279 -21.266 -3.200 1.00 95.31 333 VAL A C 1
ATOM 2679 O O . VAL A 1 333 ? -7.151 -20.832 -2.947 1.00 95.31 333 VAL A O 1
ATOM 2682 N N . GLU A 1 334 ? -8.508 -22.154 -4.171 1.00 94.19 334 GLU A N 1
ATOM 2683 C CA . GLU A 1 334 ? -7.478 -22.606 -5.118 1.00 94.19 334 GLU A CA 1
ATOM 2684 C C . GLU A 1 334 ? -6.905 -21.436 -5.928 1.00 94.19 334 GLU A C 1
ATOM 2686 O O . GLU A 1 334 ? -7.541 -20.390 -6.054 1.00 94.19 334 GLU A O 1
ATOM 2691 N N . ASN A 1 335 ? -5.701 -21.593 -6.490 1.00 96.44 335 ASN A N 1
ATOM 2692 C CA . ASN A 1 335 ? -5.048 -20.515 -7.232 1.00 96.44 335 ASN A CA 1
ATOM 2693 C C . ASN A 1 335 ? -5.907 -20.065 -8.432 1.00 96.44 335 ASN A C 1
ATOM 2695 O O . ASN A 1 335 ? -5.951 -20.774 -9.441 1.00 96.44 335 ASN A O 1
ATOM 2699 N N . PRO A 1 336 ? -6.515 -18.863 -8.393 1.00 96.31 336 PRO A N 1
ATOM 2700 C CA . PRO A 1 336 ? -7.444 -18.450 -9.436 1.00 96.31 336 PRO A CA 1
ATOM 2701 C C . PRO A 1 336 ? -6.708 -17.983 -10.707 1.00 96.31 336 PRO A C 1
ATOM 2703 O O . PRO A 1 336 ? -7.313 -17.861 -11.768 1.00 96.31 336 PRO A O 1
ATOM 2706 N N . VAL A 1 337 ? -5.387 -17.747 -10.635 1.00 96.94 337 VAL A N 1
ATOM 2707 C CA . VAL A 1 337 ? -4.539 -17.369 -11.780 1.00 96.94 337 VAL A CA 1
ATOM 2708 C C . VAL A 1 337 ? -3.366 -18.358 -11.910 1.00 96.94 337 VAL A C 1
ATOM 2710 O O . VAL A 1 337 ? -2.240 -18.030 -11.527 1.00 96.94 337 VAL A O 1
ATOM 2713 N N . PRO A 1 338 ? -3.572 -19.558 -12.492 1.00 95.00 338 PRO A N 1
ATOM 2714 C CA . PRO A 1 338 ? -2.540 -20.603 -12.565 1.00 95.00 338 PRO A CA 1
ATOM 2715 C C . PRO A 1 338 ? -1.260 -20.202 -13.316 1.00 95.00 338 PRO A C 1
ATOM 2717 O O . PRO A 1 338 ? -0.184 -20.723 -13.035 1.00 95.00 338 PRO A O 1
ATOM 2720 N N . ARG A 1 339 ? -1.343 -19.231 -14.239 1.00 95.00 339 ARG A N 1
ATOM 2721 C CA . ARG A 1 339 ? -0.186 -18.662 -14.969 1.00 95.00 339 ARG A CA 1
ATOM 2722 C C . ARG A 1 339 ? 0.831 -17.970 -14.058 1.00 95.00 339 ARG A C 1
ATOM 2724 O O . ARG A 1 339 ? 1.976 -17.756 -14.465 1.00 95.00 339 ARG A O 1
ATOM 2731 N N . VAL A 1 340 ? 0.409 -17.590 -12.853 1.00 95.62 340 VAL A N 1
ATOM 2732 C CA . VA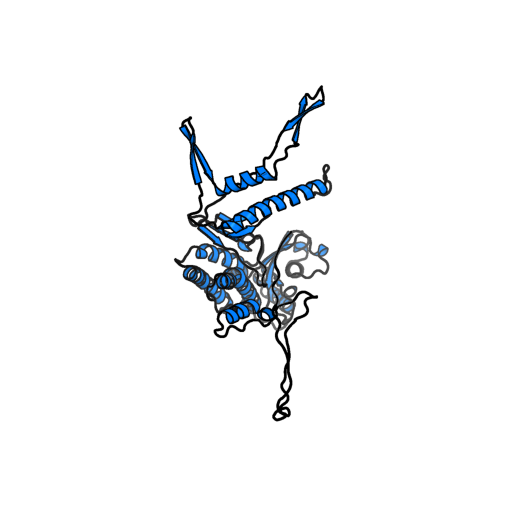L A 1 340 ? 1.248 -16.983 -11.823 1.00 95.62 340 VAL A CA 1
ATOM 2733 C C . VAL A 1 340 ? 1.328 -17.948 -10.647 1.00 95.62 340 VAL A C 1
ATOM 2735 O O . VAL A 1 340 ? 0.416 -18.044 -9.824 1.00 95.62 340 VAL A O 1
ATOM 2738 N N . LEU A 1 341 ? 2.449 -18.660 -10.569 1.00 94.19 341 LEU A N 1
ATOM 2739 C CA . LEU A 1 341 ? 2.700 -19.634 -9.511 1.00 94.19 341 LEU A CA 1
ATOM 2740 C C . LEU A 1 341 ? 2.821 -18.959 -8.142 1.00 94.19 341 LEU A C 1
ATOM 2742 O O . LEU A 1 341 ? 3.221 -17.794 -8.023 1.00 94.19 341 LEU A O 1
ATOM 2746 N N . HIS A 1 342 ? 2.484 -19.706 -7.095 1.00 93.50 342 HIS A N 1
ATOM 2747 C CA . HIS A 1 342 ? 2.722 -19.281 -5.724 1.00 93.50 342 HIS A CA 1
ATOM 2748 C C . HIS A 1 342 ? 4.222 -19.270 -5.393 1.00 93.50 342 HIS A C 1
ATOM 2750 O O . HIS A 1 342 ? 4.997 -20.003 -6.006 1.00 93.50 342 HIS A O 1
ATOM 2756 N N . PRO A 1 343 ? 4.655 -18.461 -4.410 1.00 93.12 343 PRO A N 1
ATOM 2757 C CA . PRO A 1 343 ? 5.980 -18.617 -3.824 1.00 93.12 343 PRO A CA 1
ATOM 2758 C C . PRO A 1 343 ? 6.160 -20.012 -3.208 1.00 93.12 343 PRO A C 1
ATOM 2760 O O . PRO A 1 343 ? 5.218 -20.552 -2.625 1.00 93.12 343 PRO A O 1
ATOM 2763 N N . ASP A 1 344 ? 7.384 -20.539 -3.240 1.00 91.38 344 ASP A N 1
ATOM 2764 C CA . ASP A 1 344 ? 7.704 -21.902 -2.788 1.00 91.38 344 ASP A CA 1
ATOM 2765 C C . ASP A 1 344 ? 7.199 -22.231 -1.377 1.00 91.38 344 ASP A C 1
ATOM 2767 O O . ASP A 1 344 ? 6.728 -23.337 -1.127 1.00 91.38 344 ASP A O 1
ATOM 2771 N N . TRP A 1 345 ? 7.286 -21.285 -0.435 1.00 92.88 345 TRP A N 1
ATOM 2772 C CA . TRP A 1 345 ? 6.826 -21.492 0.944 1.00 92.88 345 TRP A CA 1
ATOM 2773 C C . TRP A 1 345 ? 5.313 -21.729 1.020 1.00 92.88 345 TRP A C 1
ATOM 2775 O O . TRP A 1 345 ? 4.847 -22.535 1.823 1.00 92.88 345 TRP A O 1
ATOM 2785 N N . LEU A 1 346 ? 4.543 -21.042 0.172 1.00 91.50 346 LEU A N 1
ATOM 2786 C CA . LEU A 1 346 ? 3.092 -21.152 0.149 1.00 91.50 346 LEU A CA 1
ATOM 2787 C C . LEU A 1 346 ? 2.675 -22.444 -0.539 1.00 91.50 346 LEU A C 1
ATOM 2789 O O . LEU A 1 346 ? 1.804 -23.134 -0.019 1.00 91.50 346 LEU A O 1
ATOM 2793 N N . GLN A 1 347 ? 3.339 -22.796 -1.644 1.00 90.38 347 GLN A N 1
ATOM 2794 C CA . GLN A 1 347 ? 3.088 -24.058 -2.332 1.00 90.38 347 GLN A CA 1
ATOM 2795 C C . GLN A 1 347 ? 3.348 -25.245 -1.399 1.00 90.38 347 GLN A C 1
ATOM 2797 O O . GLN A 1 347 ? 2.445 -26.037 -1.167 1.00 90.38 347 GLN A O 1
ATOM 2802 N N . LYS A 1 348 ? 4.505 -25.276 -0.720 1.00 89.12 348 LYS A N 1
ATOM 2803 C CA . LYS A 1 348 ? 4.816 -26.303 0.291 1.00 89.12 348 LYS A CA 1
ATOM 2804 C C . LYS A 1 348 ? 3.741 -26.409 1.373 1.00 89.12 348 LYS A C 1
ATOM 2806 O O . LYS A 1 348 ? 3.421 -27.502 1.827 1.00 89.12 348 LYS A O 1
ATOM 2811 N N . LYS A 1 349 ? 3.182 -25.279 1.810 1.00 88.06 349 LYS A N 1
ATOM 2812 C CA . LYS A 1 349 ? 2.128 -25.255 2.831 1.00 88.06 349 LYS A CA 1
ATOM 2813 C C . LYS A 1 349 ? 0.800 -25.820 2.319 1.00 88.06 349 LYS A C 1
ATOM 2815 O O . LYS A 1 349 ? 0.090 -26.454 3.099 1.00 88.06 349 LYS A O 1
ATOM 2820 N N . ILE A 1 350 ? 0.466 -25.577 1.053 1.00 87.44 350 ILE A N 1
ATOM 2821 C CA . ILE A 1 350 ? -0.703 -26.163 0.386 1.00 87.44 350 ILE A CA 1
ATOM 2822 C C . ILE A 1 350 ? -0.494 -27.671 0.244 1.00 87.44 350 ILE A C 1
ATOM 2824 O O . ILE A 1 350 ? -1.323 -28.431 0.733 1.00 87.44 350 ILE A O 1
ATOM 2828 N N . ASP A 1 351 ? 0.660 -28.091 -0.276 1.00 86.88 351 ASP A N 1
ATOM 2829 C CA . ASP A 1 351 ? 0.996 -29.501 -0.484 1.00 86.88 351 ASP A CA 1
ATOM 2830 C C . ASP A 1 351 ? 0.909 -30.299 0.833 1.00 86.88 351 ASP A C 1
ATOM 2832 O O . ASP A 1 351 ? 0.273 -31.346 0.884 1.00 86.88 351 ASP A O 1
ATOM 2836 N N . ILE A 1 352 ? 1.446 -29.767 1.943 1.00 85.19 352 ILE A N 1
ATOM 2837 C CA . ILE A 1 352 ? 1.343 -30.388 3.282 1.00 85.19 352 ILE A CA 1
ATOM 2838 C C . ILE A 1 352 ? -0.113 -30.488 3.766 1.00 85.19 352 ILE A C 1
ATOM 2840 O O . ILE A 1 352 ? -0.469 -31.409 4.503 1.00 85.19 352 ILE A O 1
ATOM 2844 N N . LYS A 1 353 ? -0.958 -29.512 3.418 1.00 82.38 353 LYS A N 1
ATOM 2845 C CA . LYS A 1 353 ? -2.370 -29.490 3.824 1.00 82.38 353 LYS A CA 1
ATOM 2846 C C . LYS A 1 353 ? -3.199 -30.494 3.018 1.00 82.38 353 LYS A C 1
ATOM 2848 O O . LYS A 1 353 ? -4.134 -31.070 3.575 1.00 82.38 353 LYS A O 1
ATOM 2853 N N . GLU A 1 354 ? -2.870 -30.671 1.743 1.00 81.19 354 GLU A N 1
ATOM 2854 C CA . GLU A 1 354 ? -3.535 -31.591 0.815 1.00 81.19 354 GLU A CA 1
ATOM 2855 C C . GLU A 1 354 ? -3.005 -33.027 0.903 1.00 81.19 354 GLU A C 1
ATOM 2857 O O . GLU A 1 354 ? -3.689 -33.960 0.469 1.00 81.19 354 GLU A O 1
ATOM 2862 N N . ASP A 1 355 ? -1.832 -33.230 1.512 1.00 78.88 355 ASP A N 1
ATOM 2863 C CA . ASP A 1 355 ? -1.265 -34.557 1.712 1.00 78.88 355 ASP A CA 1
ATOM 2864 C C . ASP A 1 355 ? -2.201 -35.445 2.553 1.00 78.88 355 ASP A C 1
ATOM 2866 O O . ASP A 1 355 ? -2.544 -35.169 3.712 1.00 78.88 355 ASP A O 1
ATOM 2870 N N . LYS A 1 356 ? -2.617 -36.562 1.947 1.00 69.38 356 LYS A N 1
ATOM 2871 C CA . LYS A 1 356 ? -3.447 -37.593 2.584 1.00 69.38 356 LYS A CA 1
ATOM 2872 C C . LYS A 1 356 ? -2.681 -38.309 3.698 1.00 69.38 356 LYS A C 1
ATOM 2874 O O . LYS A 1 356 ? -3.297 -38.783 4.654 1.00 69.38 356 LYS A O 1
ATOM 2879 N N . LEU A 1 357 ? -1.355 -38.378 3.590 1.00 67.75 357 LEU A N 1
ATOM 2880 C CA . LEU A 1 357 ? -0.457 -38.987 4.560 1.00 67.75 357 LEU A CA 1
ATOM 2881 C C . LEU A 1 357 ? 0.145 -37.885 5.430 1.00 67.75 357 LEU A C 1
ATOM 2883 O O . LEU A 1 357 ? 1.268 -37.441 5.230 1.00 67.75 357 LEU A O 1
ATOM 2887 N N . LYS A 1 358 ? -0.614 -37.441 6.436 1.00 61.72 358 LYS A N 1
ATOM 2888 C CA . LYS A 1 358 ? -0.163 -36.405 7.375 1.00 61.72 358 LYS A CA 1
ATOM 2889 C C . LYS A 1 358 ? 1.069 -36.886 8.143 1.00 61.72 358 LYS A C 1
ATOM 2891 O O . LYS A 1 358 ? 0.935 -37.550 9.171 1.00 61.72 358 LYS A O 1
ATOM 2896 N N . GLN A 1 359 ? 2.262 -36.530 7.674 1.00 59.91 359 GLN A N 1
ATOM 2897 C CA . GLN A 1 359 ? 3.492 -36.766 8.412 1.00 59.91 359 GLN A CA 1
ATOM 2898 C C . GLN A 1 359 ? 3.434 -35.945 9.704 1.00 59.91 359 GLN A C 1
ATOM 2900 O O . GLN A 1 359 ? 3.497 -34.715 9.713 1.00 59.91 359 GLN A O 1
ATOM 2905 N N . SER A 1 360 ? 3.227 -36.630 10.822 1.00 62.47 360 SER A N 1
ATOM 2906 C CA . SER A 1 360 ? 3.248 -36.022 12.144 1.00 62.47 360 SER A CA 1
ATOM 2907 C C . SER A 1 360 ? 4.669 -35.561 12.452 1.00 62.47 360 SER A C 1
ATOM 2909 O O . SER A 1 360 ? 5.582 -36.384 12.496 1.00 62.47 360 SER A O 1
ATOM 2911 N N . ASP A 1 361 ? 4.845 -34.253 12.648 1.00 66.00 361 ASP A N 1
ATOM 2912 C CA . ASP A 1 361 ? 6.116 -33.656 13.057 1.00 66.00 361 ASP A CA 1
ATOM 2913 C C . ASP A 1 361 ? 6.686 -34.407 14.272 1.00 66.00 361 ASP A C 1
ATOM 2915 O O . ASP A 1 361 ? 5.991 -34.593 15.278 1.00 66.00 361 ASP A O 1
ATOM 2919 N N . LEU A 1 362 ? 7.942 -34.855 14.166 1.00 63.84 362 LEU A N 1
ATOM 2920 C CA . LEU A 1 362 ? 8.637 -35.624 15.200 1.00 63.84 362 LEU A CA 1
ATOM 2921 C C . LEU A 1 362 ? 8.639 -34.870 16.540 1.00 63.84 362 LEU A C 1
ATOM 2923 O O . LEU A 1 362 ? 8.587 -35.484 17.606 1.00 63.84 362 LEU A O 1
ATOM 2927 N N . SER A 1 363 ? 8.622 -33.533 16.482 1.00 66.56 363 SER A N 1
ATOM 2928 C CA . SER A 1 363 ? 8.547 -32.646 17.644 1.00 66.56 363 SER A CA 1
ATOM 2929 C C . SER A 1 363 ? 7.298 -32.877 18.507 1.00 66.56 363 SER A C 1
ATOM 2931 O O . SER A 1 363 ? 7.359 -32.705 19.722 1.00 66.56 363 SER A O 1
ATOM 2933 N N . LYS A 1 364 ? 6.187 -33.350 17.923 1.00 61.09 364 LYS A N 1
ATOM 2934 C CA . LYS A 1 364 ? 4.955 -33.681 18.661 1.00 61.09 364 LYS A CA 1
ATOM 2935 C C . LYS A 1 364 ? 5.069 -34.962 19.487 1.00 61.09 364 LYS A C 1
ATOM 2937 O O . LYS A 1 364 ? 4.297 -35.133 20.426 1.00 61.09 364 LYS A O 1
ATOM 2942 N N . PHE A 1 365 ? 6.016 -35.842 19.162 1.00 64.88 365 PHE A N 1
ATOM 2943 C CA . PHE A 1 365 ? 6.290 -37.063 19.930 1.00 64.88 365 PHE A CA 1
ATOM 2944 C C . PHE A 1 365 ? 7.381 -36.867 20.986 1.00 64.88 365 PHE A C 1
ATOM 2946 O O . PHE A 1 365 ? 7.547 -37.706 21.870 1.00 64.88 365 PHE A O 1
ATOM 2953 N N . LEU A 1 366 ? 8.118 -35.756 20.925 1.00 67.31 366 LEU A N 1
ATOM 2954 C CA . LEU A 1 366 ? 9.178 -35.437 21.870 1.00 67.31 366 LEU A CA 1
ATOM 2955 C C . LEU A 1 366 ? 8.609 -34.618 23.035 1.00 67.31 366 LEU A C 1
ATOM 2957 O O . LEU A 1 366 ? 8.556 -33.391 23.008 1.00 67.31 366 LEU A O 1
ATOM 2961 N N . VAL A 1 367 ? 8.196 -35.312 24.097 1.00 66.00 367 VAL A N 1
ATOM 2962 C CA . VAL A 1 367 ? 7.830 -34.673 25.368 1.00 66.00 367 VAL A CA 1
ATOM 2963 C C . VAL A 1 367 ? 9.101 -34.185 26.065 1.00 66.00 367 VAL A C 1
ATOM 2965 O O . VAL A 1 367 ? 9.857 -34.974 26.639 1.00 66.00 367 VAL A O 1
ATOM 2968 N N . SER A 1 368 ? 9.330 -32.870 26.047 1.00 59.09 368 SER A N 1
ATOM 2969 C CA . SER A 1 368 ? 10.376 -32.233 26.851 1.00 59.09 368 SER A CA 1
ATOM 2970 C C . SER A 1 368 ? 10.059 -32.400 28.339 1.00 59.09 368 SER A C 1
ATOM 2972 O O . SER A 1 368 ? 9.204 -31.703 28.884 1.00 59.09 368 SER A O 1
ATOM 2974 N N . HIS A 1 369 ? 10.768 -33.308 29.008 1.00 56.62 369 HIS A N 1
ATOM 2975 C CA . HIS A 1 369 ? 10.712 -33.434 30.460 1.00 56.62 369 HIS A CA 1
ATOM 2976 C C . HIS A 1 369 ? 11.529 -32.303 31.112 1.00 56.62 369 HIS A C 1
ATOM 2978 O O . HIS A 1 369 ? 12.635 -32.008 30.646 1.00 56.62 369 HIS A O 1
ATOM 2984 N N . PRO A 1 370 ? 11.036 -31.661 32.188 1.00 50.78 370 PRO A N 1
ATOM 2985 C CA . PRO A 1 370 ? 11.823 -30.700 32.953 1.00 50.78 370 PRO A CA 1
ATOM 2986 C C . PRO A 1 370 ? 13.127 -31.344 33.436 1.00 50.78 370 PRO A C 1
ATOM 2988 O O . PRO A 1 370 ? 13.125 -32.472 33.937 1.00 50.78 370 PRO A O 1
ATOM 2991 N N . LYS A 1 371 ? 14.253 -30.631 33.310 1.00 50.75 371 LYS A N 1
ATOM 2992 C CA . LYS A 1 371 ? 15.538 -31.080 33.867 1.00 50.75 371 LYS A CA 1
ATOM 2993 C C . LYS A 1 371 ? 15.378 -31.293 35.378 1.00 50.75 371 LYS A C 1
ATOM 2995 O O . LYS A 1 371 ? 15.234 -30.324 36.115 1.00 50.75 371 LYS A O 1
ATOM 3000 N N . GLY A 1 372 ? 15.391 -32.553 35.816 1.00 56.81 372 GLY A N 1
ATOM 3001 C CA . GLY A 1 372 ? 15.315 -32.935 37.232 1.00 56.81 372 GLY A CA 1
ATOM 3002 C C . GLY A 1 372 ? 14.356 -34.081 37.566 1.00 56.81 372 GLY A C 1
ATOM 3003 O O . GLY A 1 372 ? 14.401 -34.582 38.686 1.00 56.81 372 GLY A O 1
ATOM 3004 N N . THR A 1 373 ? 13.515 -34.546 36.637 1.00 46.31 373 THR A N 1
ATOM 3005 C CA . THR A 1 373 ? 12.625 -35.689 36.906 1.00 46.31 373 THR A CA 1
ATOM 3006 C C . THR A 1 373 ? 13.269 -36.996 36.441 1.00 46.31 373 THR A C 1
ATOM 3008 O O . THR A 1 373 ? 13.332 -37.289 35.251 1.00 46.31 373 THR A O 1
ATOM 3011 N N . VAL A 1 374 ? 13.765 -37.791 37.389 1.00 48.75 374 VAL A N 1
ATOM 3012 C CA . VAL A 1 374 ? 14.220 -39.166 37.139 1.00 48.75 374 VAL A CA 1
ATOM 3013 C C . VAL A 1 374 ? 13.008 -40.006 36.725 1.00 48.75 374 VAL A C 1
ATOM 3015 O O . VAL A 1 374 ? 12.072 -40.154 37.511 1.00 48.75 374 VAL A O 1
ATOM 3018 N N . MET A 1 375 ? 13.022 -40.574 35.513 1.00 44.03 375 MET A N 1
ATOM 3019 C CA . MET A 1 375 ? 12.095 -41.641 35.122 1.00 44.03 375 MET A CA 1
ATOM 3020 C C . MET A 1 375 ? 12.325 -42.849 36.042 1.00 44.03 375 MET A C 1
ATOM 3022 O O . MET A 1 375 ? 13.241 -43.642 35.836 1.00 44.03 375 MET A O 1
ATOM 3026 N N . LYS A 1 376 ? 11.503 -42.995 37.083 1.00 48.94 376 LYS A N 1
ATOM 3027 C CA . LYS A 1 376 ? 11.349 -44.273 37.782 1.00 48.94 376 LYS A CA 1
ATOM 3028 C C . LYS A 1 376 ? 10.405 -45.132 36.945 1.00 48.94 376 LYS A C 1
ATOM 3030 O O . LYS A 1 376 ? 9.263 -44.735 36.748 1.00 48.94 376 LYS A O 1
ATOM 3035 N N . ASN A 1 377 ? 10.897 -46.294 36.513 1.00 45.94 377 ASN A N 1
ATOM 3036 C CA . ASN A 1 377 ? 10.197 -47.378 35.801 1.00 45.94 377 ASN A CA 1
ATOM 3037 C C . ASN A 1 377 ? 10.428 -47.455 34.284 1.00 45.94 377 ASN A C 1
ATOM 3039 O O . ASN A 1 377 ? 9.484 -47.545 33.507 1.00 45.94 377 ASN A O 1
ATOM 3043 N N . ILE A 1 378 ? 11.693 -47.563 33.874 1.00 42.34 378 ILE A N 1
ATOM 3044 C CA . ILE A 1 378 ? 12.041 -48.437 32.747 1.00 42.34 378 ILE A CA 1
ATOM 3045 C C . ILE A 1 378 ? 12.963 -49.514 33.312 1.00 42.34 378 ILE A C 1
ATOM 3047 O O . ILE A 1 378 ? 14.185 -49.400 33.298 1.00 42.34 378 ILE A O 1
ATOM 3051 N N . THR A 1 379 ? 12.372 -50.553 33.897 1.00 39.94 379 THR A N 1
ATOM 3052 C CA . THR A 1 379 ? 13.082 -51.817 34.072 1.00 39.94 379 THR A CA 1
ATOM 3053 C C . THR A 1 379 ? 13.211 -52.436 32.688 1.00 39.94 379 THR A C 1
ATOM 3055 O O . THR A 1 379 ? 12.307 -53.140 32.241 1.00 39.94 379 THR A O 1
ATOM 3058 N N . ASN A 1 380 ? 14.325 -52.170 32.008 1.00 40.41 380 ASN A N 1
ATOM 3059 C CA . ASN A 1 380 ? 14.795 -53.014 30.915 1.00 40.41 380 ASN A CA 1
ATOM 3060 C C . ASN A 1 380 ? 15.180 -54.374 31.510 1.00 40.41 380 ASN A C 1
ATOM 3062 O O . ASN A 1 380 ? 16.352 -54.662 31.730 1.00 40.41 380 ASN A O 1
ATOM 3066 N N . LYS A 1 381 ? 14.183 -55.209 31.809 1.00 40.16 381 LYS A N 1
ATOM 3067 C CA . LYS A 1 381 ? 14.390 -56.653 31.879 1.00 40.16 381 LYS A CA 1
ATOM 3068 C C . LYS A 1 381 ? 14.443 -57.150 30.440 1.00 40.16 381 LYS A C 1
ATOM 3070 O O . LYS A 1 381 ? 13.445 -57.609 29.898 1.00 40.16 381 LYS A O 1
ATOM 3075 N N . ILE A 1 382 ? 15.604 -56.991 29.816 1.00 43.69 382 ILE A N 1
ATOM 3076 C CA . ILE A 1 382 ? 15.977 -57.858 28.705 1.00 43.69 382 ILE A CA 1
ATOM 3077 C C . ILE A 1 382 ? 16.289 -59.190 29.379 1.00 43.69 382 ILE A C 1
ATOM 3079 O O . ILE A 1 382 ? 17.254 -59.296 30.130 1.00 43.69 382 ILE A O 1
ATOM 3083 N N . GLN A 1 383 ? 15.370 -60.137 29.239 1.00 39.69 383 GLN A N 1
ATOM 3084 C CA . GLN A 1 383 ? 15.547 -61.497 29.720 1.00 39.69 383 GLN A CA 1
ATOM 3085 C C . GLN A 1 383 ? 16.506 -62.178 28.741 1.00 39.69 383 GLN A C 1
ATOM 3087 O O . GLN A 1 383 ? 16.200 -62.260 27.551 1.00 39.69 383 GLN A O 1
ATOM 3092 N N . ASP A 1 384 ? 17.684 -62.557 29.231 1.00 45.00 384 ASP A N 1
ATOM 3093 C CA . ASP A 1 384 ? 18.696 -63.259 28.448 1.00 45.00 384 ASP A CA 1
ATOM 3094 C C . ASP A 1 384 ? 18.205 -64.679 28.124 1.00 45.00 384 ASP A C 1
ATOM 3096 O O . ASP A 1 384 ? 17.518 -65.319 28.924 1.00 45.00 384 ASP A O 1
ATOM 3100 N N . MET A 1 385 ? 18.516 -65.159 26.925 1.00 47.78 385 MET A N 1
ATOM 3101 C CA . MET A 1 385 ? 17.964 -66.389 26.350 1.00 47.78 385 MET A CA 1
ATOM 3102 C C . MET A 1 385 ? 18.622 -67.665 26.915 1.00 47.78 385 MET A C 1
ATOM 3104 O O . MET A 1 385 ? 18.296 -68.765 26.474 1.00 47.78 385 MET A O 1
ATOM 3108 N N . GLU A 1 386 ? 19.515 -67.526 27.901 1.00 51.84 386 GLU A N 1
ATOM 3109 C CA . GLU A 1 386 ? 20.203 -68.627 28.593 1.00 51.84 386 GLU A CA 1
ATOM 3110 C C . GLU A 1 386 ? 19.615 -68.957 29.983 1.00 51.84 386 GLU A C 1
ATOM 3112 O O . GLU A 1 386 ? 19.938 -69.997 30.550 1.00 51.84 386 GLU A O 1
ATOM 3117 N N . ASP A 1 387 ? 18.675 -68.157 30.507 1.00 52.25 387 ASP A N 1
ATOM 3118 C CA . ASP A 1 387 ? 18.067 -68.359 31.841 1.00 52.25 387 ASP A CA 1
ATOM 3119 C C . ASP A 1 387 ? 16.860 -69.329 31.857 1.00 52.25 387 ASP A C 1
ATOM 3121 O O . ASP A 1 387 ? 16.123 -69.440 32.844 1.00 52.25 387 ASP A O 1
ATOM 3125 N N . PHE A 1 388 ? 16.643 -70.086 30.779 1.00 39.56 388 PHE A N 1
ATOM 3126 C CA . PHE A 1 388 ? 15.688 -71.195 30.781 1.00 39.56 388 PHE A CA 1
ATOM 3127 C C . PHE A 1 388 ? 16.321 -72.442 31.411 1.00 39.56 388 PHE A C 1
ATOM 3129 O O . PHE A 1 388 ? 16.954 -73.236 30.722 1.00 39.56 388 PHE A O 1
ATOM 3136 N N . GLY A 1 389 ? 16.081 -72.668 32.709 1.00 49.44 389 GLY A N 1
ATOM 3137 C CA . GLY A 1 389 ? 16.221 -74.018 33.273 1.00 49.44 389 GLY A CA 1
ATOM 3138 C C . GLY A 1 389 ? 16.854 -74.185 34.650 1.00 49.44 389 GLY A C 1
ATOM 3139 O O . GLY A 1 389 ? 17.294 -75.294 34.942 1.00 49.44 389 GLY A O 1
ATOM 3140 N N . ILE A 1 390 ? 16.881 -73.172 35.522 1.00 39.25 390 ILE A N 1
ATOM 3141 C CA . ILE A 1 390 ? 17.308 -73.380 36.917 1.00 39.25 390 ILE A CA 1
ATOM 3142 C C . ILE A 1 390 ? 16.109 -73.200 37.853 1.00 39.25 390 ILE A C 1
ATOM 3144 O O . ILE A 1 390 ? 15.502 -72.135 37.937 1.00 39.25 390 ILE A O 1
ATOM 3148 N N . GLY A 1 391 ? 15.725 -74.319 38.467 1.00 33.47 391 GLY A N 1
ATOM 3149 C CA . GLY A 1 391 ? 14.496 -74.516 39.221 1.00 33.47 391 GLY A CA 1
ATOM 3150 C C . GLY A 1 391 ? 14.445 -73.889 40.616 1.00 33.47 391 GLY A C 1
ATOM 3151 O O . GLY A 1 391 ? 15.384 -73.271 41.109 1.00 33.47 391 GLY A O 1
ATOM 3152 N N . ALA A 1 392 ? 13.263 -74.077 41.199 1.00 41.06 392 ALA A N 1
ATOM 3153 C CA . ALA A 1 392 ? 12.745 -73.570 42.462 1.00 41.06 392 ALA A CA 1
ATOM 3154 C C . ALA A 1 392 ? 13.651 -73.754 43.692 1.00 41.06 392 ALA A C 1
ATOM 3156 O O . ALA A 1 392 ? 14.297 -74.783 43.838 1.00 41.06 392 ALA A O 1
ATOM 3157 N N . ASP A 1 393 ? 13.613 -72.784 44.612 1.00 31.52 393 ASP A N 1
ATOM 3158 C CA . ASP A 1 393 ? 13.021 -72.935 45.955 1.00 31.52 393 ASP A CA 1
ATOM 3159 C C . ASP A 1 393 ? 13.366 -71.732 46.854 1.00 31.52 393 ASP A C 1
ATOM 3161 O O . ASP A 1 393 ? 14.452 -71.165 46.768 1.00 31.52 393 ASP A O 1
ATOM 3165 N N . GLY A 1 394 ? 12.458 -71.376 47.776 1.00 30.00 394 GLY A N 1
ATOM 3166 C CA . GLY A 1 394 ? 12.874 -70.735 49.032 1.00 30.00 394 GLY A CA 1
ATOM 3167 C C . GLY A 1 394 ? 12.212 -69.417 49.457 1.00 30.00 394 GLY A C 1
ATOM 3168 O O . GLY A 1 394 ? 12.850 -68.376 49.477 1.00 30.00 394 GLY A O 1
ATOM 3169 N N . ASN A 1 395 ? 10.994 -69.543 49.989 1.00 30.00 395 ASN A N 1
ATOM 3170 C CA . ASN A 1 395 ? 10.602 -69.090 51.337 1.00 30.00 395 ASN A CA 1
ATOM 3171 C C . ASN A 1 395 ? 10.360 -67.596 51.697 1.00 30.00 395 ASN A C 1
ATOM 3173 O O . ASN A 1 395 ? 11.255 -66.762 51.672 1.00 30.00 395 ASN A O 1
ATOM 3177 N N . ASN A 1 396 ? 9.166 -67.396 52.288 1.00 32.12 396 ASN A N 1
ATOM 3178 C CA . ASN A 1 396 ? 8.770 -66.459 53.362 1.00 32.12 396 ASN A CA 1
ATOM 3179 C C . ASN A 1 396 ? 8.838 -64.935 53.114 1.00 32.12 396 ASN A C 1
ATOM 3181 O O . ASN A 1 396 ? 9.857 -64.383 52.745 1.00 32.12 396 ASN A O 1
ATOM 3185 N N . GLY A 1 397 ? 7.825 -64.126 53.426 1.00 29.80 397 GLY A N 1
ATOM 3186 C CA . GLY A 1 397 ? 6.579 -64.362 54.143 1.00 29.80 397 GLY A CA 1
ATOM 3187 C C . GLY A 1 397 ? 5.794 -63.049 54.277 1.00 29.80 397 GLY A C 1
ATOM 3188 O O . GLY A 1 397 ? 6.349 -61.956 54.367 1.00 29.80 397 GLY A O 1
ATOM 3189 N N . SER A 1 398 ? 4.473 -63.173 54.274 1.00 34.06 398 SER A N 1
ATOM 3190 C CA . SER A 1 398 ? 3.488 -62.115 54.495 1.00 34.06 398 SER A CA 1
ATOM 3191 C C . SER A 1 398 ? 3.554 -61.527 55.907 1.00 34.06 398 SER A C 1
ATOM 3193 O O . SER A 1 398 ? 3.526 -62.314 56.851 1.00 34.06 398 SER A O 1
ATOM 3195 N N . LYS A 1 399 ? 3.446 -60.196 56.069 1.00 32.72 399 LYS A N 1
ATOM 3196 C CA . LYS A 1 399 ? 2.675 -59.572 57.170 1.00 32.72 399 LYS A CA 1
ATOM 3197 C C . LYS A 1 399 ? 2.089 -58.213 56.769 1.00 32.72 399 LYS A C 1
ATOM 3199 O O . LYS A 1 399 ? 2.800 -57.245 56.530 1.00 32.72 399 LYS A O 1
ATOM 3204 N N . VAL A 1 400 ? 0.759 -58.166 56.773 1.00 35.12 400 VAL A N 1
ATOM 3205 C CA . VAL A 1 400 ? -0.081 -56.965 56.827 1.00 35.12 400 VAL A CA 1
ATOM 3206 C C . VAL A 1 400 ? -0.224 -56.554 58.295 1.00 35.12 400 VAL A C 1
ATOM 3208 O O . VAL A 1 400 ? -0.533 -57.403 59.129 1.00 35.12 400 VAL A O 1
ATOM 3211 N N . ALA A 1 401 ? -0.080 -55.266 58.617 1.00 32.00 401 ALA A N 1
ATOM 3212 C CA . ALA A 1 401 ? -0.626 -54.703 59.852 1.00 32.00 401 ALA A CA 1
ATOM 3213 C C . ALA A 1 401 ? -1.045 -53.239 59.657 1.00 32.00 401 ALA A C 1
ATOM 3215 O O . ALA A 1 401 ? -0.237 -52.349 59.411 1.00 32.00 401 ALA A O 1
ATOM 3216 N N . LYS A 1 402 ? -2.354 -53.025 59.787 1.00 35.69 402 LYS A N 1
ATOM 3217 C CA . LYS A 1 402 ? -3.064 -51.746 59.842 1.00 35.69 402 LYS A CA 1
ATOM 3218 C C . LYS A 1 402 ? -2.983 -51.221 61.284 1.00 35.69 402 LYS A C 1
ATOM 3220 O O . LYS A 1 402 ? -3.308 -51.972 62.203 1.00 35.69 402 LYS A O 1
ATOM 3225 N N . LYS A 1 403 ? -2.664 -49.942 61.502 1.00 32.66 403 LYS A N 1
ATOM 3226 C CA . LYS A 1 403 ? -3.089 -49.226 62.718 1.00 32.66 403 LYS A CA 1
ATOM 3227 C C . LYS A 1 403 ? -3.431 -47.769 62.409 1.00 32.66 403 LYS A C 1
ATOM 3229 O O . LYS A 1 403 ? -2.809 -47.119 61.582 1.00 32.66 403 LYS A O 1
ATOM 3234 N N . ILE A 1 404 ? -4.510 -47.353 63.052 1.00 34.97 404 ILE A N 1
ATOM 3235 C CA . ILE A 1 404 ? -5.321 -46.149 62.879 1.00 34.97 404 ILE A CA 1
ATOM 3236 C C . ILE A 1 404 ? -4.955 -45.122 63.974 1.00 34.97 404 ILE A C 1
ATOM 3238 O O . ILE A 1 404 ? -4.546 -45.545 65.055 1.00 34.97 404 ILE A O 1
ATOM 3242 N N . LYS A 1 405 ? -5.286 -43.843 63.701 1.00 32.91 405 LYS A N 1
ATOM 3243 C CA . LYS A 1 405 ? -5.767 -42.742 64.587 1.00 32.91 405 LYS A CA 1
ATOM 3244 C C . LYS A 1 405 ? -4.814 -41.576 64.912 1.00 32.91 405 LYS A C 1
ATOM 3246 O O . LYS A 1 405 ? -3.831 -41.789 65.603 1.00 32.91 405 LYS A O 1
ATOM 3251 N N . GLY A 1 406 ? -5.266 -40.382 64.477 1.00 36.88 406 GLY A N 1
ATOM 3252 C CA . GLY A 1 406 ? -5.308 -39.052 65.140 1.00 36.88 406 GLY A CA 1
ATOM 3253 C C . GLY A 1 406 ? -4.008 -38.519 65.751 1.00 36.88 406 GLY A C 1
ATOM 3254 O O . GLY A 1 406 ? -3.381 -39.203 66.544 1.00 36.88 406 GLY A O 1
ATOM 3255 N N . PHE A 1 407 ? -3.548 -37.312 65.447 1.00 35.91 407 PHE A N 1
ATOM 3256 C CA . PHE A 1 407 ? -4.220 -36.009 65.426 1.00 35.91 407 PHE A CA 1
ATOM 3257 C C . PHE A 1 407 ? -3.683 -35.127 64.296 1.00 35.91 407 PHE A C 1
ATOM 3259 O O . PHE A 1 407 ? -2.513 -35.342 63.904 1.00 35.91 407 PHE A O 1
#

Organism: Candida boidinii (NCBI:txid5477)

InterPro domains:
  IPR023211 DNA polymerase, palm domain superfamily [G3DSA:3.90.1600.10] (1-145)
  IPR029703 DNA polymerase epsilon catalytic subunit [PTHR10670] (1-398)
  IPR042087 DNA polymerase family B, thumb domain [G3DSA:1.10.132.60] (149-336)
  IPR043502 DNA/RNA polymerase superfamily [SSF56672] (2-349)
  IPR055191 DNA polymerase epsilon ,catalytic subunit A, thumb domain [PF22634] (154-331)

Sequence (407 aa):
MRKGSRWYSMEMAGITCLTGATIIQMARSLVDRLGRPLELDTDGIWCILPSSFPENFNFKIKNGKNVVTTYPCSMLNYLVHQKFTNHQYQELIDPVKLKYKIHADNSIFFEVDGPYKAMILPTSKEEGKGLKKRYAVFNFDGSLAELKGFELKRRGELQLIKNFQSDIFKLFLEGETLEGCYQSVANVANRWLDVLETKGTMLEDEDLIELICENRSMSKTLEEYGDQKSTSITTAKRLGEFLGEEMVKDKGLACKYIISGRPLQAPVTERAIPTAIFSSEISVKRKYLRRWLTDPALENFDPRTIIDWDYYRERLASVIQKIITIPAALQGVENPVPRVLHPDWLQKKIDIKEDKLKQSDLSKFLVSHPKGTVMKNITNKIQDMEDFGIGADGNNGSKVAKKIKGF

pLDDT: mean 87.91, std 16.7, range [29.8, 98.44]

Secondary structure (DSSP, 8-state):
--TT-SS--HHHHHHHHHHHHHHHHHHHHHHHHHSEEEEE-SS-EEEE--TTS--EEEEEPTTS-EEEEEHHHHHHHHHHHHHH-EEEEEEEEETTTTEEEEEEE-----------SEEE--B-SSTT-B-TT-EEEE-TTS-EEEEES-GGGSSSEEHHHHHHHHHHHHHTT--SSHHHHHHHHHHHHHHHHHHHHTTTTTS-HHHHHHHH-EEEE-SS-TGGGTT---HHHHHHHHHHHHH-GGGGSSTT-EEEEEEBS-STT--GGGSEEEGGGGGS-HHHHHHHHHHHTT-TT-----HHHHB-HHHHHHHHHHHHIIIIIHHHHHTT---S-TTSPPPHHHHHHHHHHH-SS----GGGT-----TT------------TT-TT------------------